Protein AF-A0A7C1ZFM3-F1 (afdb_monomer)

pLDDT: mean 88.71, std 11.63, range [32.06, 98.88]

InterPro domains:
  IPR011989 Armadillo-like helical [G3DSA:1.25.10.10] (14-167)
  IPR016024 Armadillo-type fold [SSF48371] (21-142)
  IPR061028 SidJ-related pseudokinase [NF033874] (136-569)

Mean predicted aligned error: 7.72 Å

Structure (mmCIF, N/CA/C/O backbone):
data_AF-A0A7C1ZFM3-F1
#
_entry.id   AF-A0A7C1ZFM3-F1
#
loop_
_atom_site.group_PDB
_atom_site.id
_atom_site.type_symbol
_atom_site.label_atom_id
_atom_site.label_alt_id
_atom_site.label_comp_id
_atom_site.label_asym_id
_atom_site.label_entity_id
_atom_site.label_seq_id
_atom_site.pdbx_PDB_ins_code
_atom_site.Cartn_x
_atom_site.Cartn_y
_atom_site.Cartn_z
_atom_site.occupancy
_atom_site.B_iso_or_equiv
_atom_site.auth_seq_id
_atom_site.auth_comp_id
_atom_site.auth_asym_id
_atom_site.auth_atom_id
_atom_site.pdbx_PDB_model_num
ATOM 1 N N . MET A 1 1 ? 16.899 -34.614 -40.892 1.00 32.06 1 MET A N 1
ATOM 2 C CA . MET A 1 1 ? 18.233 -34.833 -40.284 1.00 32.06 1 MET A CA 1
ATOM 3 C C . MET A 1 1 ? 18.438 -33.846 -39.141 1.00 32.06 1 MET A C 1
ATOM 5 O O . MET A 1 1 ? 18.074 -32.685 -39.271 1.00 32.06 1 MET A O 1
ATOM 9 N N . ASN A 1 2 ? 18.903 -34.344 -37.995 1.00 32.09 2 ASN A N 1
ATOM 10 C CA . ASN A 1 2 ? 18.778 -33.720 -36.674 1.00 32.09 2 ASN A CA 1
ATOM 11 C C . ASN A 1 2 ? 19.646 -32.462 -36.478 1.00 32.09 2 ASN A C 1
ATOM 13 O O . ASN A 1 2 ? 20.872 -32.538 -36.443 1.00 32.09 2 ASN A O 1
ATOM 17 N N . ASN A 1 3 ? 18.988 -31.327 -36.209 1.00 39.81 3 ASN A N 1
ATOM 18 C CA . ASN A 1 3 ? 19.587 -30.033 -35.840 1.00 39.81 3 ASN A CA 1
ATOM 19 C C . ASN A 1 3 ? 20.482 -30.071 -34.578 1.00 39.81 3 ASN A C 1
ATOM 21 O O . ASN A 1 3 ? 21.174 -29.095 -34.297 1.00 39.81 3 ASN A O 1
ATOM 25 N N . SER A 1 4 ? 20.477 -31.165 -33.807 1.00 38.44 4 SER A N 1
ATOM 26 C CA . SER A 1 4 ? 21.293 -31.328 -32.595 1.00 38.44 4 SER A CA 1
ATOM 27 C C . SER A 1 4 ? 22.697 -31.889 -32.858 1.00 38.44 4 SER A C 1
ATOM 29 O O . SER A 1 4 ? 23.581 -31.699 -32.024 1.00 38.44 4 SER A O 1
ATOM 31 N N . TYR A 1 5 ? 22.937 -32.525 -34.015 1.00 35.41 5 TYR A N 1
ATOM 32 C CA . TYR A 1 5 ? 24.231 -33.152 -34.323 1.00 35.41 5 TYR A CA 1
ATOM 33 C C . TYR A 1 5 ? 25.280 -32.147 -34.834 1.00 35.41 5 TYR A C 1
ATOM 35 O O . TYR A 1 5 ? 26.462 -32.307 -34.550 1.00 35.41 5 TYR A O 1
ATOM 43 N N . GLN A 1 6 ? 24.869 -31.052 -35.488 1.00 44.16 6 GLN A N 1
ATOM 44 C CA . GLN A 1 6 ? 25.799 -29.983 -35.898 1.00 44.16 6 GLN A CA 1
ATOM 45 C C . GLN A 1 6 ? 26.213 -29.043 -34.751 1.00 44.16 6 GLN A C 1
ATOM 47 O O . GLN A 1 6 ? 27.265 -28.422 -34.820 1.00 44.16 6 GLN A O 1
ATOM 52 N N . LEU A 1 7 ? 25.447 -28.974 -33.657 1.00 45.06 7 LEU A N 1
ATOM 53 C CA . LEU A 1 7 ? 25.759 -28.099 -32.515 1.00 45.06 7 LEU A CA 1
ATOM 54 C C . LEU A 1 7 ? 26.841 -28.666 -31.579 1.00 45.06 7 LEU A C 1
ATOM 56 O O . LEU A 1 7 ? 27.400 -27.918 -30.784 1.00 45.06 7 LEU A O 1
ATOM 60 N N . LYS A 1 8 ? 27.158 -29.967 -31.671 1.00 42.09 8 LYS A N 1
ATOM 61 C CA . LYS A 1 8 ? 28.234 -30.604 -30.888 1.00 42.09 8 LYS A CA 1
ATOM 62 C C . LYS A 1 8 ? 29.644 -30.353 -31.445 1.00 42.09 8 LYS A C 1
ATOM 64 O O . LYS A 1 8 ? 30.600 -30.705 -30.768 1.00 42.09 8 LYS A O 1
ATOM 69 N N . LYS A 1 9 ? 29.781 -29.748 -32.634 1.00 43.97 9 LYS A N 1
ATOM 70 C CA . LYS A 1 9 ? 31.078 -29.484 -33.290 1.00 43.97 9 LYS A CA 1
ATOM 71 C C . LYS A 1 9 ? 31.631 -28.066 -33.081 1.00 43.97 9 LYS A C 1
ATOM 73 O O . LYS A 1 9 ? 32.725 -27.778 -33.545 1.00 43.97 9 LYS A O 1
ATOM 78 N N . LEU A 1 10 ? 30.902 -27.202 -32.371 1.00 49.59 10 LEU A N 1
ATOM 79 C CA . LEU A 1 10 ? 31.322 -25.832 -32.060 1.00 49.59 10 LEU A CA 1
ATOM 80 C C . LEU A 1 10 ? 32.239 -25.828 -30.827 1.00 49.59 10 LEU A C 1
ATOM 82 O O . LEU A 1 10 ? 31.839 -25.416 -29.737 1.00 49.59 10 LEU A O 1
ATOM 86 N N . GLU A 1 11 ? 33.477 -26.292 -30.993 1.00 52.38 11 GLU A N 1
ATOM 87 C CA . GLU A 1 11 ? 34.566 -25.815 -30.137 1.00 52.38 11 GLU A CA 1
ATOM 88 C C . GLU A 1 11 ? 34.712 -24.295 -30.343 1.00 52.38 11 GLU A C 1
ATOM 90 O O . GLU A 1 11 ? 34.429 -23.773 -31.422 1.00 52.38 11 GLU A O 1
ATOM 95 N N . GLY A 1 12 ? 35.088 -23.555 -29.296 1.00 52.78 12 GLY A N 1
ATOM 96 C CA . GLY A 1 12 ? 34.887 -22.100 -29.175 1.00 52.78 12 GLY A CA 1
ATOM 97 C C . GLY A 1 12 ? 35.431 -21.178 -30.285 1.00 52.78 12 GLY A C 1
ATOM 98 O O . GLY A 1 12 ? 35.143 -19.985 -30.237 1.00 52.78 12 GLY A O 1
ATOM 99 N N . PHE A 1 13 ? 36.179 -21.684 -31.270 1.00 53.31 13 PHE A N 1
ATOM 100 C CA . PHE A 1 13 ? 36.669 -20.926 -32.429 1.00 53.31 13 PHE A CA 1
ATOM 101 C C . PHE A 1 13 ? 35.603 -20.694 -33.518 1.00 53.31 13 PHE A C 1
ATOM 103 O O . PHE A 1 13 ? 35.521 -19.588 -34.047 1.00 53.31 13 PHE A O 1
ATOM 110 N N . ASP A 1 14 ? 34.724 -21.664 -33.781 1.00 76.44 14 ASP A N 1
ATOM 111 C CA . ASP A 1 14 ? 33.733 -21.589 -34.874 1.00 76.44 14 ASP A CA 1
ATOM 112 C C . ASP A 1 14 ? 32.599 -20.578 -34.553 1.00 76.44 14 ASP A C 1
ATOM 114 O O . ASP A 1 14 ? 32.177 -19.786 -35.394 1.00 76.44 14 ASP A O 1
ATOM 118 N N . LEU A 1 15 ? 32.210 -20.428 -33.277 1.00 83.19 15 LEU A N 1
ATOM 119 C CA . LEU A 1 15 ? 31.240 -19.392 -32.873 1.00 83.19 15 LEU A CA 1
ATOM 120 C C . LEU A 1 15 ? 31.747 -17.958 -33.088 1.00 83.19 15 LEU A C 1
ATOM 122 O O . LEU A 1 15 ? 30.962 -17.090 -33.479 1.00 83.19 15 LEU A O 1
ATOM 126 N N . VAL A 1 16 ? 33.029 -17.692 -32.811 1.00 84.75 16 VAL A N 1
ATOM 127 C CA . VAL A 1 16 ? 33.600 -16.346 -32.979 1.00 84.75 16 VAL A CA 1
ATOM 128 C C . VAL A 1 16 ? 33.604 -15.968 -34.455 1.00 84.75 16 VAL A C 1
ATOM 130 O O . VAL A 1 16 ? 33.190 -14.860 -34.803 1.00 84.75 16 VAL A O 1
ATOM 133 N N . GLU A 1 17 ? 34.005 -16.904 -35.314 1.00 87.00 17 GLU A N 1
ATOM 134 C CA . GLU A 1 17 ? 34.059 -16.716 -36.760 1.00 87.00 17 GLU A CA 1
ATOM 135 C C . GLU A 1 17 ? 32.659 -16.504 -37.349 1.00 87.00 17 GLU A C 1
ATOM 137 O O . GLU A 1 17 ? 32.419 -15.506 -38.032 1.00 87.00 17 GLU A O 1
ATOM 142 N N . VAL A 1 18 ? 31.699 -17.368 -37.002 1.00 89.25 18 VAL A N 1
ATOM 143 C CA . VAL A 1 18 ? 30.309 -17.275 -37.475 1.00 89.25 18 VAL A CA 1
ATOM 144 C C . VAL A 1 18 ? 29.674 -15.933 -37.104 1.00 89.25 18 VAL A C 1
ATOM 146 O O . VAL A 1 18 ? 29.022 -15.303 -37.943 1.00 89.25 18 VAL A O 1
ATOM 149 N N . ILE A 1 19 ? 29.856 -15.477 -35.860 1.00 89.69 19 ILE A N 1
ATOM 150 C CA . ILE A 1 19 ? 29.267 -14.223 -35.369 1.00 89.69 19 ILE A CA 1
ATOM 151 C C . ILE A 1 19 ? 29.958 -13.006 -36.005 1.00 89.69 19 ILE A C 1
ATOM 153 O O . ILE A 1 19 ? 29.272 -12.079 -36.452 1.00 89.69 19 ILE A O 1
ATOM 157 N N . SER A 1 20 ? 31.290 -13.016 -36.094 1.00 89.88 20 SER A N 1
ATOM 158 C CA . SER A 1 20 ? 32.080 -11.880 -36.596 1.00 89.88 20 SER A CA 1
ATOM 159 C C . SER A 1 20 ? 32.025 -11.726 -38.115 1.00 89.88 20 SER A C 1
ATOM 161 O O . SER A 1 20 ? 32.127 -10.608 -38.615 1.00 89.88 20 SER A O 1
ATOM 163 N N . ASN A 1 21 ? 31.803 -12.808 -38.867 1.00 89.50 21 ASN A N 1
ATOM 164 C CA . ASN A 1 21 ? 31.821 -12.762 -40.325 1.00 89.50 21 ASN A CA 1
ATOM 165 C C . ASN A 1 21 ? 30.682 -11.870 -40.875 1.00 89.50 21 ASN A C 1
ATOM 167 O O . ASN A 1 21 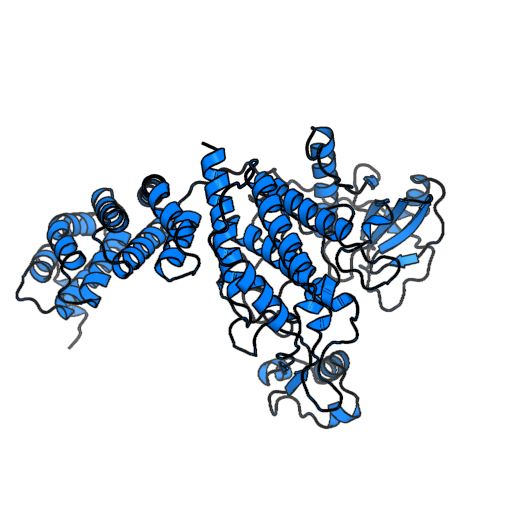? 29.499 -12.141 -40.631 1.00 89.50 21 ASN A O 1
ATOM 171 N N . PRO A 1 22 ? 30.985 -10.796 -41.632 1.00 86.06 22 PRO A N 1
ATOM 172 C CA . PRO A 1 22 ? 29.974 -9.873 -42.148 1.00 86.06 22 PRO A CA 1
ATOM 173 C C . PRO A 1 22 ? 29.032 -10.509 -43.180 1.00 86.06 22 PRO A C 1
ATOM 175 O O . PRO A 1 22 ? 27.930 -9.995 -43.361 1.00 86.06 22 PRO A O 1
ATOM 178 N N . LYS A 1 23 ? 29.434 -11.618 -43.820 1.00 89.00 23 LYS A N 1
ATOM 179 C CA . LYS A 1 23 ? 28.629 -12.360 -44.805 1.00 89.00 23 LYS A CA 1
ATOM 180 C C . LYS A 1 23 ? 27.632 -13.329 -44.161 1.00 89.00 23 LYS A C 1
ATOM 182 O O . LYS A 1 23 ? 26.697 -13.760 -44.830 1.00 89.00 23 LYS A O 1
ATOM 187 N N . THR A 1 24 ? 27.802 -13.675 -42.883 1.00 88.81 24 THR A N 1
ATOM 188 C CA . THR A 1 24 ? 26.879 -14.585 -42.193 1.00 88.81 24 THR A CA 1
ATOM 189 C C . THR A 1 24 ? 25.497 -13.932 -42.034 1.00 88.81 24 THR A C 1
ATOM 191 O O . THR A 1 24 ? 25.412 -12.833 -41.474 1.00 88.81 24 THR A O 1
ATOM 194 N N . PRO A 1 25 ? 24.399 -14.600 -42.440 1.00 89.25 25 PRO A N 1
ATOM 195 C CA . PRO A 1 25 ? 23.046 -14.073 -42.266 1.00 89.25 25 PRO A CA 1
ATOM 196 C C . PRO A 1 25 ? 22.684 -13.802 -40.796 1.00 89.25 25 PRO A C 1
ATOM 198 O O . PRO A 1 25 ? 23.035 -14.580 -39.904 1.00 89.25 25 PRO A O 1
ATOM 201 N N . CYS A 1 26 ? 21.906 -12.744 -40.534 1.00 88.25 26 CYS A N 1
ATOM 202 C CA . CYS A 1 26 ? 21.523 -12.334 -39.174 1.00 88.25 26 CYS A CA 1
ATOM 203 C C . CYS A 1 26 ? 20.859 -13.459 -38.362 1.00 88.25 26 CYS A C 1
ATOM 205 O O . CYS A 1 26 ? 21.211 -13.653 -37.201 1.00 88.25 26 CYS A O 1
ATOM 207 N N . HIS A 1 27 ? 19.974 -14.259 -38.965 1.00 86.38 27 HIS A N 1
ATOM 208 C CA . HIS A 1 27 ? 19.304 -15.366 -38.270 1.00 86.38 27 HIS A CA 1
ATOM 209 C C . HIS A 1 27 ? 20.281 -16.470 -37.805 1.00 86.38 27 HIS A C 1
ATOM 211 O O . HIS A 1 27 ? 20.079 -17.075 -36.749 1.00 86.38 27 HIS A O 1
ATOM 217 N N . ILE A 1 28 ? 21.379 -16.699 -38.538 1.00 88.25 28 ILE A N 1
ATOM 218 C CA . ILE A 1 28 ? 22.442 -17.634 -38.137 1.00 88.25 28 ILE A CA 1
ATOM 219 C C . ILE A 1 28 ? 23.252 -17.047 -36.979 1.00 88.25 28 ILE A C 1
ATOM 221 O O . ILE A 1 28 ? 23.472 -17.736 -35.980 1.00 88.25 28 ILE A O 1
ATOM 225 N N . LYS A 1 29 ? 23.605 -15.755 -37.045 1.00 91.25 29 LYS A N 1
ATOM 226 C CA . LYS A 1 29 ? 24.272 -15.049 -35.935 1.00 91.25 29 LYS A CA 1
ATOM 227 C C . LYS A 1 29 ? 23.439 -15.077 -34.653 1.00 91.25 29 LYS A C 1
ATOM 229 O O . LYS A 1 29 ? 23.969 -15.354 -33.580 1.00 91.25 29 LYS A O 1
ATOM 234 N N . GLN A 1 30 ? 22.124 -14.876 -34.756 1.00 89.06 30 GLN A N 1
ATOM 235 C CA . GLN A 1 30 ? 21.204 -14.995 -33.621 1.00 89.06 30 GLN A CA 1
ATOM 236 C C . GLN A 1 30 ? 21.235 -16.407 -33.008 1.00 89.06 30 GLN A C 1
ATOM 238 O O . GLN A 1 30 ? 21.333 -16.550 -31.787 1.00 89.06 30 GLN A O 1
ATOM 243 N N . LYS A 1 31 ? 21.189 -17.467 -33.831 1.00 88.25 31 LYS A N 1
ATOM 244 C CA . LYS A 1 31 ? 21.276 -18.863 -33.357 1.00 88.25 31 LYS A CA 1
ATOM 245 C C . LYS A 1 31 ? 22.621 -19.150 -32.678 1.00 88.25 31 LYS A C 1
ATOM 247 O O . LYS A 1 31 ? 22.645 -19.819 -31.642 1.00 88.25 31 LYS A O 1
ATOM 252 N N . ALA A 1 32 ? 23.718 -18.606 -33.206 1.00 89.31 32 ALA A N 1
ATOM 253 C CA . ALA A 1 32 ? 25.046 -18.711 -32.606 1.00 89.31 32 ALA A CA 1
ATOM 254 C C . ALA A 1 32 ? 25.112 -18.012 -31.232 1.00 89.31 32 ALA A C 1
ATOM 256 O O . ALA A 1 32 ? 25.533 -18.628 -30.253 1.00 89.31 32 ALA A O 1
ATOM 257 N N . ILE A 1 33 ? 24.585 -16.787 -31.106 1.00 89.69 33 ILE A N 1
ATOM 258 C CA . ILE A 1 33 ? 24.499 -16.068 -29.819 1.00 89.69 33 ILE A CA 1
ATOM 259 C C . ILE A 1 33 ? 23.641 -16.836 -28.798 1.00 89.69 33 ILE A C 1
ATOM 261 O O . ILE A 1 33 ? 24.023 -16.971 -27.634 1.00 89.69 33 ILE A O 1
ATOM 265 N N . ARG A 1 34 ? 22.500 -17.402 -29.213 1.00 87.50 34 ARG A N 1
ATOM 266 C CA . ARG A 1 34 ? 21.666 -18.251 -28.337 1.00 87.50 34 ARG A CA 1
ATOM 267 C C . ARG A 1 34 ? 22.398 -19.516 -27.890 1.00 87.50 34 ARG A C 1
ATOM 269 O O . ARG A 1 34 ? 22.259 -19.930 -26.742 1.00 87.50 34 ARG A O 1
ATOM 276 N N . THR A 1 35 ? 23.204 -20.106 -28.770 1.00 86.38 35 THR A N 1
ATOM 277 C CA . THR A 1 35 ? 24.052 -21.257 -28.430 1.00 86.38 35 THR A CA 1
ATOM 278 C C . THR A 1 35 ? 25.088 -20.866 -27.381 1.00 86.38 35 THR A C 1
ATOM 280 O O . THR A 1 35 ? 25.215 -21.551 -26.369 1.00 86.38 35 THR A O 1
ATOM 283 N N . LEU A 1 36 ? 25.738 -19.712 -27.544 1.00 86.12 36 LEU A N 1
ATOM 284 C CA . LEU A 1 36 ? 26.681 -19.172 -26.566 1.00 86.12 36 LEU A CA 1
ATOM 285 C C . LEU A 1 36 ? 26.027 -18.916 -25.200 1.00 86.12 36 LEU A C 1
ATOM 287 O O . LEU A 1 36 ? 26.611 -19.244 -24.169 1.00 86.12 36 LEU A O 1
ATOM 291 N N . ARG A 1 37 ? 24.774 -18.438 -25.165 1.00 83.12 37 ARG A N 1
ATOM 292 C CA . ARG A 1 37 ? 24.003 -18.324 -23.911 1.00 83.12 37 ARG A CA 1
ATOM 293 C C . ARG A 1 37 ? 23.832 -19.668 -23.200 1.00 83.12 37 ARG A C 1
ATOM 295 O O . ARG A 1 37 ? 23.923 -19.709 -21.979 1.00 83.12 37 ARG A O 1
ATOM 302 N N . ASN A 1 38 ? 23.623 -20.761 -23.933 1.00 81.94 38 ASN A N 1
ATOM 303 C CA . ASN A 1 38 ? 23.547 -22.099 -23.338 1.00 81.94 38 ASN A CA 1
ATOM 304 C C . ASN A 1 38 ? 24.902 -22.563 -22.786 1.00 81.94 38 ASN A C 1
ATOM 306 O O . ASN A 1 38 ? 24.933 -23.251 -21.767 1.00 81.94 38 ASN A O 1
ATOM 310 N N . ILE A 1 39 ? 26.012 -22.167 -23.420 1.00 82.94 39 ILE A N 1
ATOM 311 C CA . ILE A 1 39 ? 27.364 -22.459 -22.922 1.00 82.94 39 ILE A CA 1
ATOM 312 C C . ILE A 1 39 ? 27.605 -21.748 -21.586 1.00 82.94 39 ILE A C 1
ATOM 314 O O . ILE A 1 39 ? 28.128 -22.385 -20.684 1.00 82.94 39 ILE A O 1
ATOM 318 N N . ILE A 1 40 ? 27.129 -20.508 -21.387 1.00 81.50 40 ILE A N 1
ATOM 319 C CA . ILE A 1 40 ? 27.264 -19.779 -20.102 1.00 81.50 40 ILE A CA 1
ATOM 320 C C . ILE A 1 40 ? 26.754 -20.600 -18.905 1.00 81.50 40 ILE A C 1
ATOM 322 O O . ILE A 1 40 ? 27.309 -20.503 -17.811 1.00 81.50 40 ILE A O 1
ATOM 326 N N . TYR A 1 41 ? 25.703 -21.399 -19.102 1.00 78.12 41 TYR A N 1
ATOM 327 C CA . TYR A 1 41 ? 25.135 -22.253 -18.057 1.00 78.12 41 TYR A CA 1
ATOM 328 C C . TYR A 1 41 ? 25.923 -23.539 -17.800 1.00 78.12 41 TYR A C 1
ATOM 330 O O . TYR A 1 41 ? 25.782 -24.117 -16.727 1.00 78.12 41 TYR A O 1
ATOM 338 N N . LYS A 1 42 ? 26.713 -23.996 -18.776 1.00 81.75 42 LYS A N 1
ATOM 339 C CA . LYS A 1 42 ? 27.470 -25.253 -18.716 1.00 81.75 42 LYS A CA 1
ATOM 340 C C . LYS A 1 42 ? 28.934 -25.029 -18.342 1.00 81.75 42 LYS A C 1
ATOM 342 O O . LYS A 1 42 ? 29.456 -25.747 -17.503 1.00 81.75 42 LYS A O 1
ATOM 347 N N . ASP A 1 43 ? 29.564 -24.026 -18.946 1.00 80.81 43 ASP A N 1
ATOM 348 C CA . ASP A 1 43 ? 30.954 -23.637 -18.726 1.00 80.81 43 ASP A CA 1
ATOM 349 C C . ASP A 1 43 ? 31.098 -22.112 -18.847 1.00 80.81 43 ASP A C 1
ATOM 351 O O . ASP A 1 43 ? 31.161 -21.520 -19.932 1.00 80.81 43 ASP A O 1
ATOM 355 N N . ARG A 1 44 ? 31.147 -21.458 -17.686 1.00 77.44 44 ARG A N 1
ATOM 356 C CA . ARG A 1 44 ? 31.214 -19.9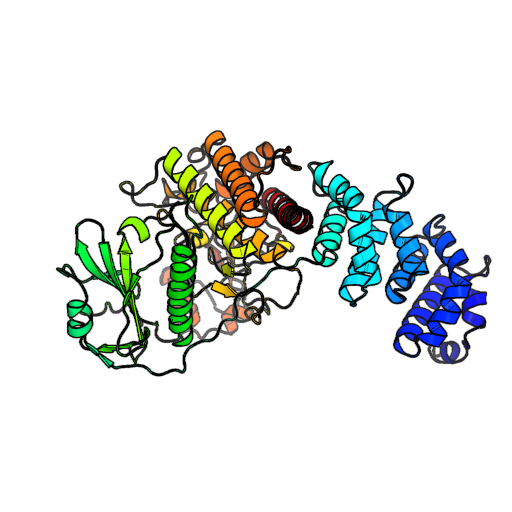99 -17.595 1.00 77.44 44 ARG A CA 1
ATOM 357 C C . ARG A 1 44 ? 32.574 -19.443 -18.027 1.00 77.44 44 ARG A C 1
ATOM 359 O O . ARG A 1 44 ? 32.612 -18.324 -18.537 1.00 77.44 44 ARG A O 1
ATOM 366 N N . GLN A 1 45 ? 33.667 -20.185 -17.830 1.00 79.00 45 GLN A N 1
ATOM 367 C CA . GLN A 1 45 ? 35.010 -19.718 -18.190 1.00 79.00 45 GLN A CA 1
ATOM 368 C C . GLN A 1 45 ? 35.208 -19.747 -19.705 1.00 79.00 45 GLN A C 1
ATOM 370 O O . GLN A 1 45 ? 35.679 -18.765 -20.280 1.00 79.00 45 GLN A O 1
ATOM 375 N N . LEU A 1 46 ? 34.787 -20.831 -20.363 1.00 80.25 46 LEU A N 1
ATOM 376 C CA . LEU A 1 46 ? 34.831 -20.933 -21.819 1.00 80.25 46 LEU A CA 1
ATOM 377 C C . LEU A 1 46 ? 33.948 -19.870 -22.480 1.00 80.25 46 LEU A C 1
ATOM 379 O O . LEU A 1 46 ? 34.403 -19.161 -23.379 1.00 80.25 46 LEU A O 1
ATOM 383 N N . ALA A 1 47 ? 32.707 -19.711 -22.006 1.00 79.12 47 ALA A N 1
ATOM 384 C CA . ALA A 1 47 ? 31.809 -18.690 -22.536 1.00 79.12 47 ALA A CA 1
ATOM 385 C C . ALA A 1 47 ? 32.405 -17.282 -22.403 1.00 79.12 47 ALA A C 1
ATOM 387 O O . ALA A 1 47 ? 32.270 -16.472 -23.316 1.00 79.12 47 ALA A O 1
ATOM 388 N N . TRP A 1 48 ? 33.096 -16.994 -21.298 1.00 78.12 48 TRP A N 1
ATOM 389 C CA . TRP A 1 48 ? 33.736 -15.698 -21.102 1.00 78.12 48 TRP A CA 1
ATOM 390 C C . TRP A 1 48 ? 34.851 -15.433 -22.122 1.00 78.12 48 TRP A C 1
ATOM 392 O O . TRP A 1 48 ? 34.809 -14.389 -22.769 1.00 78.12 48 TRP A O 1
ATOM 402 N N . LYS A 1 49 ? 35.767 -16.388 -22.345 1.00 80.31 49 LYS A N 1
ATOM 403 C CA . LYS A 1 49 ? 36.839 -16.257 -23.355 1.00 80.31 49 LYS A CA 1
ATOM 404 C C . LYS A 1 49 ? 36.291 -15.990 -24.760 1.00 80.31 49 LYS A C 1
ATOM 406 O O . LYS A 1 49 ? 36.875 -15.227 -25.524 1.00 80.31 49 LYS A O 1
ATOM 411 N N . ILE A 1 50 ? 35.169 -16.621 -25.107 1.00 83.50 50 ILE A N 1
ATOM 412 C CA . ILE A 1 50 ? 34.496 -16.413 -26.396 1.00 83.50 50 ILE A CA 1
ATOM 413 C C . ILE A 1 50 ? 33.884 -15.007 -26.461 1.00 83.50 50 ILE A C 1
ATOM 415 O O . ILE A 1 50 ? 34.032 -14.314 -27.464 1.00 83.50 50 ILE A O 1
ATOM 419 N N . ILE A 1 51 ? 33.209 -14.568 -25.396 1.00 83.62 51 ILE A N 1
ATOM 420 C CA . ILE A 1 51 ? 32.519 -13.271 -25.377 1.00 83.62 51 ILE A CA 1
ATOM 421 C C . ILE A 1 51 ? 33.506 -12.111 -25.383 1.00 83.62 51 ILE A C 1
ATOM 423 O O . ILE A 1 51 ? 33.249 -11.123 -26.058 1.00 83.62 51 ILE A O 1
ATOM 427 N N . GLU A 1 52 ? 34.637 -12.234 -24.694 1.00 83.50 52 GLU A N 1
ATOM 428 C CA . GLU A 1 52 ? 35.682 -11.210 -24.695 1.00 83.50 52 GLU A CA 1
ATOM 429 C C . GLU A 1 52 ? 36.167 -10.893 -26.115 1.00 83.50 52 GLU A C 1
ATOM 431 O O . GLU A 1 52 ? 36.223 -9.729 -26.503 1.00 83.50 52 GLU A O 1
ATOM 436 N N . LYS A 1 53 ? 36.380 -11.927 -26.938 1.00 86.38 53 LYS A N 1
ATOM 437 C CA . LYS A 1 53 ? 36.726 -11.773 -28.360 1.00 86.38 53 LYS A CA 1
ATOM 438 C C . LYS A 1 53 ? 35.596 -11.164 -29.196 1.00 86.38 53 LYS A C 1
ATOM 440 O O . LYS A 1 53 ? 35.856 -10.527 -30.210 1.00 86.38 53 LYS A O 1
ATOM 445 N N . LEU A 1 54 ? 34.346 -11.375 -28.790 1.00 89.19 54 LEU A N 1
ATOM 446 C CA . LEU A 1 54 ? 33.161 -10.904 -29.506 1.00 89.19 54 LEU A CA 1
ATOM 447 C C . LEU A 1 54 ? 32.690 -9.511 -29.086 1.00 89.19 54 LEU A C 1
ATOM 449 O O . LEU A 1 54 ? 31.858 -8.944 -29.790 1.00 89.19 54 LEU A O 1
ATOM 453 N N . LEU A 1 55 ? 33.185 -8.945 -27.980 1.00 86.81 55 LEU A N 1
ATOM 454 C CA . LEU A 1 55 ? 32.709 -7.665 -27.440 1.00 86.81 55 LEU A CA 1
ATOM 455 C C . LEU A 1 55 ? 32.646 -6.538 -28.491 1.00 86.81 55 LEU A C 1
ATOM 457 O O . LEU A 1 55 ? 31.565 -5.963 -28.623 1.00 86.81 55 LEU A O 1
ATOM 461 N N . PRO A 1 56 ? 33.693 -6.275 -29.305 1.00 88.88 56 PRO A N 1
ATOM 462 C CA . PRO A 1 56 ? 33.642 -5.210 -30.315 1.00 88.88 56 PRO A CA 1
ATOM 463 C C . PRO A 1 56 ? 32.556 -5.437 -31.380 1.00 88.88 56 PRO A C 1
ATOM 465 O O . PRO A 1 56 ? 31.874 -4.513 -31.833 1.00 88.88 56 PRO A O 1
ATOM 468 N N . VAL A 1 57 ? 32.354 -6.700 -31.766 1.00 90.31 57 VAL A N 1
ATOM 469 C CA . VAL A 1 57 ? 31.337 -7.099 -32.748 1.00 90.31 57 VAL A CA 1
ATOM 470 C C . VAL A 1 57 ? 29.934 -6.951 -32.159 1.00 90.31 57 VAL A C 1
ATOM 472 O O . VAL A 1 57 ? 29.032 -6.433 -32.819 1.00 90.31 57 VAL A O 1
ATOM 475 N N . LEU A 1 58 ? 29.744 -7.371 -30.906 1.00 89.88 58 LEU A N 1
ATOM 476 C CA . LEU A 1 58 ? 28.475 -7.238 -30.190 1.00 89.88 58 LEU A CA 1
ATOM 477 C C . LEU A 1 58 ? 28.106 -5.768 -29.988 1.00 89.88 58 LEU A C 1
ATOM 479 O O . LEU A 1 58 ? 26.956 -5.402 -30.209 1.00 89.88 58 LEU A O 1
ATOM 483 N N . GLU A 1 59 ? 29.068 -4.924 -29.623 1.00 88.31 59 GLU A N 1
ATOM 484 C CA . GLU A 1 59 ? 28.871 -3.480 -29.496 1.00 88.31 59 GLU A CA 1
ATOM 485 C C . GLU A 1 59 ? 28.448 -2.854 -30.831 1.00 88.31 59 GLU A C 1
ATOM 487 O O . GLU A 1 59 ? 27.472 -2.103 -30.882 1.00 88.31 59 GLU A O 1
ATOM 492 N N . THR A 1 60 ? 29.076 -3.267 -31.936 1.00 89.44 60 THR A N 1
ATOM 493 C CA . THR A 1 60 ? 28.670 -2.850 -33.287 1.00 89.44 60 THR A CA 1
ATOM 494 C C . THR A 1 60 ? 27.223 -3.250 -33.590 1.00 89.44 60 THR A C 1
ATOM 496 O O . THR A 1 60 ? 26.449 -2.423 -34.070 1.00 89.44 60 THR A O 1
ATOM 499 N N . PHE A 1 61 ? 26.813 -4.484 -33.266 1.00 91.50 61 PHE A N 1
ATOM 500 C CA . PHE A 1 61 ? 25.422 -4.928 -33.451 1.00 91.50 61 PHE A CA 1
ATOM 501 C C . PHE A 1 61 ? 24.423 -4.148 -32.597 1.00 91.50 61 PHE A C 1
ATOM 503 O O . PHE A 1 61 ? 23.255 -4.041 -32.974 1.00 91.50 61 PHE A O 1
ATOM 510 N N . ILE A 1 62 ? 24.861 -3.632 -31.448 1.00 91.12 62 ILE A N 1
ATOM 511 C CA . ILE A 1 62 ? 24.015 -2.880 -30.526 1.00 91.12 62 ILE A CA 1
ATOM 512 C C . ILE A 1 62 ? 23.847 -1.431 -30.992 1.00 91.12 62 ILE A C 1
ATOM 514 O O . ILE A 1 62 ? 22.710 -0.960 -31.072 1.00 91.12 62 ILE A O 1
ATOM 518 N N . ILE A 1 63 ? 24.947 -0.743 -31.312 1.00 86.38 63 ILE A N 1
ATOM 519 C CA . ILE A 1 63 ? 24.943 0.685 -31.667 1.00 86.38 63 ILE A CA 1
ATOM 520 C C . ILE A 1 63 ? 24.475 0.897 -33.116 1.00 86.38 63 ILE A C 1
ATOM 522 O O . ILE A 1 63 ? 23.725 1.831 -33.383 1.00 86.38 63 ILE A O 1
ATOM 526 N N . HIS A 1 64 ? 24.854 0.004 -34.038 1.00 85.50 64 HIS A N 1
ATOM 527 C CA . HIS A 1 64 ? 24.559 0.105 -35.473 1.00 85.50 64 HIS A CA 1
ATOM 528 C C . HIS A 1 64 ? 23.753 -1.120 -35.945 1.00 85.50 64 HIS A C 1
ATOM 530 O O . HIS A 1 64 ? 24.257 -1.959 -36.705 1.00 85.50 64 HIS A O 1
ATOM 536 N N . PRO A 1 65 ? 22.505 -1.289 -35.468 1.00 82.88 65 PRO A N 1
ATOM 537 C CA . PRO A 1 65 ? 21.736 -2.496 -35.726 1.00 82.88 65 PRO A CA 1
ATOM 538 C C . PRO A 1 65 ? 21.348 -2.597 -37.205 1.00 82.88 65 PRO A C 1
ATOM 540 O O . PRO A 1 65 ? 20.603 -1.775 -37.727 1.00 82.88 65 PRO A O 1
ATOM 543 N N . ARG A 1 66 ? 21.795 -3.665 -37.872 1.00 82.62 66 ARG A N 1
ATOM 544 C CA . ARG A 1 66 ? 21.241 -4.081 -39.176 1.00 82.62 66 ARG A CA 1
ATOM 545 C C . ARG A 1 66 ? 19.941 -4.878 -39.030 1.00 82.62 66 ARG A C 1
ATOM 547 O O . ARG A 1 66 ? 19.207 -5.036 -39.995 1.00 82.62 66 ARG A O 1
ATOM 554 N N . ASP A 1 67 ? 19.696 -5.412 -37.833 1.00 88.75 67 ASP A N 1
ATOM 555 C CA . ASP A 1 67 ? 18.571 -6.283 -37.506 1.00 88.75 67 ASP A CA 1
ATOM 556 C C . ASP A 1 67 ? 18.199 -6.132 -36.019 1.00 88.75 67 ASP A C 1
ATOM 558 O O . ASP A 1 67 ? 19.057 -6.213 -35.133 1.00 88.75 67 ASP A O 1
ATOM 562 N N . ASN A 1 68 ? 16.912 -5.911 -35.740 1.00 87.06 68 ASN A N 1
ATOM 563 C CA . ASN A 1 68 ? 16.412 -5.632 -34.390 1.00 87.06 68 ASN A CA 1
ATOM 564 C C . ASN A 1 68 ? 16.506 -6.844 -33.452 1.00 87.06 68 ASN A C 1
ATOM 566 O O . ASN A 1 68 ? 16.726 -6.683 -32.246 1.00 87.06 68 ASN A O 1
ATOM 570 N N . ASP A 1 69 ? 16.338 -8.053 -33.987 1.00 87.44 69 ASP A N 1
ATOM 571 C CA . ASP A 1 69 ? 16.426 -9.284 -33.207 1.00 87.44 69 ASP A CA 1
ATOM 572 C C . ASP A 1 69 ? 17.877 -9.608 -32.843 1.00 87.44 69 ASP A C 1
ATOM 574 O O . ASP A 1 69 ? 18.154 -9.996 -31.706 1.00 87.44 69 ASP A O 1
ATOM 578 N N . LEU A 1 70 ? 18.821 -9.376 -33.756 1.00 89.38 70 LEU A N 1
ATOM 579 C CA . LEU A 1 70 ? 20.252 -9.495 -33.498 1.00 89.38 70 LEU A CA 1
ATOM 580 C C . LEU A 1 70 ? 20.718 -8.478 -32.449 1.00 89.38 70 LEU A C 1
ATOM 582 O O . LEU A 1 70 ? 21.420 -8.867 -31.515 1.00 89.38 70 LEU A O 1
ATOM 586 N N . GLN A 1 71 ? 20.263 -7.220 -32.540 1.00 92.06 71 GLN A N 1
ATOM 587 C CA . GLN A 1 71 ? 20.506 -6.196 -31.513 1.00 92.06 71 GLN A CA 1
ATOM 588 C C . GLN A 1 71 ? 20.031 -6.678 -30.135 1.00 92.06 71 GLN A C 1
ATOM 590 O O . GLN A 1 71 ? 20.739 -6.559 -29.133 1.00 92.06 71 GLN A O 1
ATOM 595 N N . ARG A 1 72 ? 18.825 -7.261 -30.085 1.00 90.31 72 ARG A N 1
ATOM 596 C CA . ARG A 1 72 ? 18.241 -7.802 -28.855 1.00 90.31 72 ARG A CA 1
ATOM 597 C C . ARG A 1 72 ? 19.085 -8.944 -28.291 1.00 90.31 72 ARG A C 1
ATOM 599 O O . ARG A 1 72 ? 19.390 -8.918 -27.102 1.00 90.31 72 ARG A O 1
ATOM 606 N N . GLU A 1 73 ? 19.445 -9.943 -29.094 1.00 90.88 73 GLU A N 1
ATOM 607 C CA . GLU A 1 73 ? 20.233 -11.091 -28.616 1.00 90.88 73 GLU A CA 1
ATOM 608 C C . GLU A 1 73 ? 21.631 -10.672 -28.137 1.00 90.88 73 GLU A C 1
ATOM 610 O O . GLU A 1 73 ? 22.073 -11.145 -27.088 1.00 90.88 73 GLU A O 1
ATOM 615 N N . ALA A 1 74 ? 22.293 -9.749 -28.847 1.00 91.81 74 ALA A N 1
ATOM 616 C CA . ALA A 1 74 ? 23.589 -9.203 -28.448 1.00 91.81 74 ALA A CA 1
ATOM 617 C C . ALA A 1 74 ? 23.509 -8.499 -27.085 1.00 91.81 74 ALA A C 1
ATOM 619 O O . ALA A 1 74 ? 24.301 -8.788 -26.187 1.00 91.81 74 ALA A O 1
ATOM 620 N N . LEU A 1 75 ? 22.500 -7.647 -26.885 1.00 92.06 75 LEU A N 1
ATOM 621 C CA . LEU A 1 75 ? 22.302 -6.947 -25.618 1.00 92.06 75 LEU A CA 1
ATOM 622 C C . LEU A 1 75 ? 21.984 -7.915 -24.468 1.00 92.06 75 LEU A C 1
ATOM 624 O O . LEU A 1 75 ? 22.553 -7.800 -23.385 1.00 92.06 75 LEU A O 1
ATOM 628 N N . TRP A 1 76 ? 21.115 -8.907 -24.692 1.00 91.19 76 TRP A N 1
ATOM 629 C CA . TRP A 1 76 ? 20.810 -9.914 -23.672 1.00 91.19 76 TRP A CA 1
ATOM 630 C C . TRP A 1 76 ? 22.040 -10.723 -23.274 1.00 91.19 76 TRP A C 1
ATOM 632 O O . TRP A 1 76 ? 22.207 -10.992 -22.085 1.00 91.19 76 TRP A O 1
ATOM 642 N N . LEU A 1 77 ? 22.903 -11.084 -24.231 1.00 90.19 77 LEU A N 1
ATOM 643 C CA . LEU A 1 77 ? 24.151 -11.796 -23.959 1.00 90.19 77 LEU A CA 1
ATOM 644 C C . LEU A 1 77 ? 25.022 -11.035 -22.947 1.00 90.19 77 LEU A C 1
ATOM 646 O O . LEU A 1 77 ? 25.485 -11.656 -21.989 1.00 90.19 77 LEU A O 1
ATOM 650 N N . LEU A 1 78 ? 25.155 -9.708 -23.080 1.00 88.31 78 LEU A N 1
ATOM 651 C CA . LEU A 1 78 ? 25.889 -8.874 -22.114 1.00 88.31 78 LEU A CA 1
ATOM 652 C C . LEU A 1 78 ? 25.348 -9.040 -20.682 1.00 88.31 78 LEU A C 1
ATOM 654 O O . LEU A 1 78 ? 26.119 -9.249 -19.742 1.00 88.31 78 LEU A O 1
ATOM 658 N N . GLY A 1 79 ? 24.022 -9.057 -20.512 1.00 85.44 79 GLY A N 1
ATOM 659 C CA . GLY A 1 79 ? 23.387 -9.251 -19.204 1.00 85.44 79 GLY A CA 1
ATOM 660 C C . GLY A 1 79 ? 23.534 -10.652 -18.597 1.00 85.44 79 GLY A C 1
ATOM 661 O O . GLY A 1 79 ? 23.317 -10.825 -17.398 1.00 85.44 79 GLY A O 1
ATOM 662 N N . TYR A 1 80 ? 23.912 -11.670 -19.377 1.00 84.31 80 TYR A N 1
ATOM 663 C CA . TYR A 1 80 ? 24.231 -13.000 -18.837 1.00 84.31 80 TYR A CA 1
ATOM 664 C C . TYR A 1 80 ? 25.655 -13.072 -18.267 1.00 84.31 80 TYR A C 1
ATOM 666 O O . TYR A 1 80 ? 25.865 -13.723 -17.234 1.00 84.31 80 TYR A O 1
ATOM 674 N N . VAL A 1 81 ? 26.613 -12.379 -18.895 1.00 81.00 81 VAL A N 1
ATOM 675 C CA . VAL A 1 81 ? 28.038 -12.405 -18.514 1.00 81.00 81 VAL A CA 1
ATOM 676 C C . VAL A 1 81 ? 28.283 -11.712 -17.181 1.00 81.00 81 VAL A C 1
ATOM 678 O O . VAL A 1 81 ? 28.891 -12.312 -16.287 1.00 81.00 81 VAL A O 1
ATOM 681 N N . ARG A 1 82 ? 27.727 -10.501 -17.020 1.00 79.88 82 ARG A N 1
ATOM 682 C CA . ARG A 1 82 ? 27.727 -9.736 -15.759 1.00 79.88 82 ARG A CA 1
ATOM 683 C C . ARG A 1 82 ? 29.140 -9.422 -15.239 1.00 79.88 82 ARG A C 1
ATOM 685 O O . ARG A 1 82 ? 29.383 -9.528 -14.040 1.00 79.88 82 ARG A O 1
ATOM 692 N N . ASN A 1 83 ? 30.066 -9.072 -16.132 1.00 84.31 83 ASN A N 1
ATOM 693 C CA . ASN A 1 83 ? 31.425 -8.615 -15.798 1.00 84.31 83 ASN A CA 1
ATOM 694 C C . ASN A 1 83 ? 31.570 -7.094 -16.014 1.00 84.31 83 ASN A C 1
ATOM 696 O O . ASN A 1 83 ? 30.650 -6.456 -16.518 1.00 84.31 83 ASN A O 1
ATOM 700 N N . HIS A 1 84 ? 32.722 -6.517 -15.663 1.00 86.69 84 HIS A N 1
ATOM 701 C CA . HIS A 1 84 ? 32.951 -5.070 -15.774 1.00 86.69 84 HIS A CA 1
ATOM 702 C C . HIS A 1 84 ? 32.744 -4.525 -17.195 1.00 86.69 84 HIS A C 1
ATOM 704 O O . HIS A 1 84 ? 32.018 -3.552 -17.358 1.00 86.69 84 HIS A O 1
ATOM 710 N N . LEU A 1 85 ? 33.306 -5.180 -18.216 1.00 86.06 85 LEU A N 1
ATOM 711 C CA . LEU A 1 85 ? 33.201 -4.749 -19.617 1.00 86.06 85 LEU A CA 1
ATOM 712 C C . LEU A 1 85 ? 31.745 -4.748 -20.114 1.00 86.06 85 LEU A C 1
ATOM 714 O O . LEU A 1 85 ? 31.256 -3.748 -20.629 1.00 86.06 85 LEU A O 1
ATOM 718 N N . SER A 1 86 ? 31.023 -5.854 -19.908 1.00 87.69 86 SER A N 1
ATOM 719 C CA . SER A 1 86 ? 29.622 -5.986 -20.340 1.00 87.69 86 SER A CA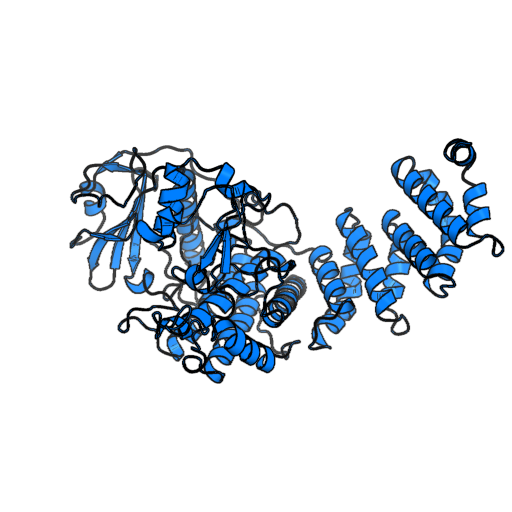 1
ATOM 720 C C . SER A 1 86 ? 28.684 -5.012 -19.626 1.00 87.69 86 SER A C 1
ATOM 722 O O . SER A 1 86 ? 27.811 -4.430 -20.267 1.00 87.69 86 SER A O 1
ATOM 724 N N . ILE A 1 87 ? 28.866 -4.811 -18.317 1.00 92.56 87 ILE A N 1
ATOM 725 C CA . ILE A 1 87 ? 28.082 -3.835 -17.553 1.00 92.56 87 ILE A CA 1
ATOM 726 C C . ILE A 1 87 ? 28.440 -2.404 -17.967 1.00 92.56 87 ILE A C 1
ATOM 728 O O . ILE A 1 87 ? 27.526 -1.601 -18.122 1.00 92.56 87 ILE A O 1
ATOM 732 N N . GLY A 1 88 ? 29.716 -2.105 -18.230 1.00 92.75 88 GLY A N 1
ATOM 733 C CA . GLY A 1 88 ? 30.163 -0.793 -18.705 1.00 92.75 88 GLY A CA 1
ATOM 734 C C . GLY A 1 88 ? 29.546 -0.395 -20.048 1.00 92.75 88 GLY A C 1
ATOM 735 O O . GLY A 1 88 ? 29.081 0.730 -20.195 1.00 92.75 88 GLY A O 1
ATOM 736 N N . ILE A 1 89 ? 29.432 -1.328 -21.003 1.00 92.44 89 ILE A N 1
ATOM 737 C CA . ILE A 1 89 ? 28.726 -1.073 -22.275 1.00 92.44 89 ILE A CA 1
ATOM 738 C C . ILE A 1 89 ? 27.251 -0.733 -22.019 1.00 92.44 89 ILE A C 1
ATOM 740 O O . ILE A 1 89 ? 26.732 0.240 -22.565 1.00 92.44 89 ILE A O 1
ATOM 744 N N . ILE A 1 90 ? 26.565 -1.512 -21.174 1.00 94.88 90 ILE A N 1
ATOM 745 C CA . ILE A 1 90 ? 25.156 -1.261 -20.828 1.00 94.88 90 ILE A CA 1
ATOM 746 C C . ILE A 1 90 ? 25.000 0.114 -20.161 1.00 94.88 90 ILE A C 1
ATOM 748 O O . ILE A 1 90 ? 24.076 0.854 -20.489 1.00 94.88 90 ILE A O 1
ATOM 752 N N . GLU A 1 91 ? 25.906 0.458 -19.249 1.00 95.31 91 GLU A N 1
ATOM 753 C CA . GLU A 1 91 ? 25.934 1.736 -18.540 1.00 95.31 91 GLU A CA 1
ATOM 754 C C . GLU A 1 91 ? 26.124 2.917 -19.501 1.00 95.31 91 GLU A C 1
ATOM 756 O O . GLU A 1 91 ? 25.318 3.847 -19.483 1.00 95.31 91 GLU A O 1
ATOM 761 N N . ASN A 1 92 ? 27.095 2.834 -20.415 1.00 95.00 92 ASN A N 1
ATOM 762 C CA . ASN A 1 92 ? 27.354 3.863 -21.424 1.00 95.00 92 ASN A CA 1
ATOM 763 C C . ASN A 1 92 ? 26.152 4.087 -22.351 1.00 95.00 92 ASN A C 1
ATOM 765 O O . ASN A 1 92 ? 25.810 5.229 -22.663 1.00 95.00 92 ASN A O 1
ATOM 769 N N . LEU A 1 93 ? 25.466 3.012 -22.758 1.00 95.44 93 LEU A N 1
ATOM 770 C CA . LEU A 1 93 ? 24.246 3.116 -23.564 1.00 95.44 93 LEU A CA 1
ATOM 771 C C . LEU A 1 93 ? 23.147 3.884 -22.823 1.00 95.44 93 LEU A C 1
ATOM 773 O O . LEU A 1 93 ? 22.461 4.705 -23.430 1.00 95.44 93 LEU A O 1
ATOM 777 N N . ILE A 1 94 ? 22.975 3.638 -21.523 1.00 96.19 94 ILE A N 1
ATOM 778 C CA . ILE A 1 94 ? 21.962 4.320 -20.708 1.00 96.19 94 ILE A CA 1
ATOM 779 C C . ILE A 1 94 ? 22.339 5.791 -20.499 1.00 96.19 94 ILE A C 1
ATOM 781 O O . ILE A 1 94 ? 21.483 6.667 -20.655 1.00 96.19 94 ILE A O 1
ATOM 785 N N . ALA A 1 95 ? 23.606 6.055 -20.176 1.00 95.62 95 ALA A N 1
ATOM 786 C CA . ALA A 1 95 ? 24.102 7.385 -19.851 1.00 95.62 95 ALA A CA 1
ATOM 787 C C . ALA A 1 95 ? 24.176 8.321 -21.065 1.00 95.62 95 ALA A C 1
ATOM 789 O O . ALA A 1 95 ? 23.948 9.522 -20.932 1.00 95.62 95 ALA A O 1
ATOM 790 N N . SER A 1 96 ? 24.463 7.786 -22.254 1.00 94.25 96 SER A N 1
ATOM 791 C CA . SER A 1 96 ? 24.666 8.603 -23.449 1.00 94.25 96 SER A CA 1
ATOM 792 C C . SER A 1 96 ? 23.388 9.349 -23.865 1.00 94.25 96 SER A C 1
ATOM 794 O O . SER A 1 96 ? 22.330 8.728 -24.032 1.00 94.25 96 SER A O 1
ATOM 796 N N . PRO A 1 97 ? 23.444 10.675 -24.095 1.00 90.00 97 PRO A N 1
ATOM 797 C CA . PRO A 1 97 ? 22.307 11.435 -24.611 1.00 90.00 97 PRO A CA 1
ATOM 798 C C . PRO A 1 97 ? 21.958 11.052 -26.057 1.00 90.00 97 PRO A C 1
ATOM 800 O O . PRO A 1 97 ? 20.809 11.203 -26.454 1.00 90.00 97 PRO A O 1
ATOM 803 N N . GLN A 1 98 ? 22.915 10.497 -26.811 1.00 91.69 98 GLN A N 1
ATOM 804 C CA . GLN A 1 98 ? 22.735 10.100 -28.212 1.00 91.69 98 GLN A CA 1
ATOM 805 C C . GLN A 1 98 ? 21.997 8.763 -28.372 1.00 91.69 98 GLN A C 1
ATOM 807 O O . GLN A 1 98 ? 21.525 8.438 -29.460 1.00 91.69 98 GLN A O 1
ATOM 812 N N . THR A 1 99 ? 21.883 7.963 -27.306 1.00 92.56 99 THR A N 1
ATOM 813 C CA . THR A 1 99 ? 21.189 6.671 -27.375 1.00 92.56 99 THR A CA 1
ATOM 814 C C . THR A 1 99 ? 19.673 6.874 -27.498 1.00 92.56 99 THR A C 1
ATOM 816 O O . THR A 1 99 ? 19.074 7.500 -26.616 1.00 92.56 99 THR A O 1
ATOM 819 N N . PRO A 1 100 ? 19.005 6.277 -28.505 1.00 91.75 100 PRO A N 1
ATOM 820 C CA . PRO A 1 100 ? 17.555 6.383 -28.656 1.00 91.75 100 PRO A CA 1
ATOM 821 C C . PRO A 1 100 ? 16.778 5.836 -27.440 1.00 91.75 100 PRO A C 1
ATOM 823 O O . PRO A 1 100 ? 17.185 4.813 -26.873 1.00 91.75 100 PRO A O 1
ATOM 826 N N . PRO A 1 101 ? 15.614 6.416 -27.074 1.00 91.25 101 PRO A N 1
ATOM 827 C CA . PRO A 1 101 ? 14.832 6.002 -25.901 1.00 91.25 101 PRO A CA 1
ATOM 828 C C . PRO A 1 101 ? 14.510 4.502 -25.842 1.00 91.25 101 PRO A C 1
ATOM 830 O O . PRO A 1 101 ? 14.668 3.870 -24.798 1.00 91.25 101 PRO A O 1
ATOM 833 N N . LEU A 1 102 ? 14.135 3.898 -26.975 1.00 91.25 102 LEU A N 1
ATOM 834 C CA . LEU A 1 102 ? 13.832 2.466 -27.049 1.00 91.25 102 LEU A CA 1
ATOM 835 C C . LEU A 1 102 ? 15.063 1.595 -26.746 1.00 91.25 102 LEU A C 1
ATOM 837 O O . LEU A 1 102 ? 14.945 0.543 -26.116 1.00 91.25 102 LEU A O 1
ATOM 841 N N . LEU A 1 103 ? 16.256 2.019 -27.177 1.00 92.25 103 LEU A N 1
ATOM 842 C CA . LEU A 1 103 ? 17.496 1.299 -26.890 1.00 92.25 103 LEU A CA 1
ATOM 843 C C . LEU A 1 103 ? 17.900 1.462 -25.417 1.00 92.25 103 LEU A C 1
ATOM 845 O O . LEU A 1 103 ? 18.289 0.472 -24.796 1.00 92.25 103 LEU A O 1
ATOM 849 N N . LYS A 1 104 ? 17.702 2.650 -24.824 1.00 94.75 104 LYS A N 1
ATOM 850 C CA . LYS A 1 104 ? 17.858 2.856 -23.372 1.00 94.75 104 LYS A CA 1
ATOM 851 C C . LYS A 1 104 ? 16.922 1.957 -22.567 1.00 94.75 104 LYS A C 1
ATOM 853 O O . LYS A 1 104 ? 17.358 1.329 -21.605 1.00 94.75 104 LYS A O 1
ATOM 858 N N . GLU A 1 105 ? 15.661 1.821 -22.984 1.00 94.75 105 GLU A N 1
ATOM 859 C CA . GLU A 1 105 ? 14.704 0.928 -22.322 1.00 94.75 105 GLU A CA 1
ATOM 860 C C . GLU A 1 105 ? 15.187 -0.531 -22.369 1.00 94.75 105 GLU A C 1
ATOM 862 O O . GLU A 1 105 ? 15.197 -1.225 -21.345 1.00 94.75 105 GLU A O 1
ATOM 867 N N . LYS A 1 106 ? 15.633 -1.006 -23.541 1.00 94.44 106 LYS A N 1
ATOM 868 C CA . LYS A 1 106 ? 16.202 -2.355 -23.690 1.00 94.44 106 LYS A CA 1
ATOM 869 C C . LYS A 1 106 ? 17.438 -2.538 -22.795 1.00 94.44 106 LYS A C 1
ATOM 871 O O . LYS A 1 106 ? 17.538 -3.567 -22.125 1.00 94.44 106 LYS A O 1
ATOM 876 N N . ALA A 1 107 ? 18.340 -1.555 -22.743 1.00 95.94 107 ALA A N 1
ATOM 877 C CA . ALA A 1 107 ? 19.548 -1.595 -21.915 1.00 95.94 107 ALA A CA 1
ATOM 878 C C . ALA A 1 107 ? 19.209 -1.662 -20.418 1.00 95.94 107 ALA A C 1
ATOM 880 O O . ALA A 1 107 ? 19.711 -2.536 -19.709 1.00 95.94 107 ALA A O 1
ATOM 881 N N . LEU A 1 108 ? 18.265 -0.839 -19.953 1.00 96.31 108 LEU A N 1
ATOM 882 C CA . LEU A 1 108 ? 17.767 -0.881 -18.577 1.00 96.31 108 LEU A CA 1
ATOM 883 C C . LEU A 1 108 ? 17.128 -2.225 -18.230 1.00 96.31 108 LEU A C 1
ATOM 885 O O . LEU A 1 108 ? 17.333 -2.727 -17.125 1.00 96.31 108 LEU A O 1
ATOM 889 N N . ARG A 1 109 ? 16.393 -2.841 -19.164 1.00 95.19 109 ARG A N 1
ATOM 890 C CA . ARG A 1 109 ? 15.793 -4.170 -18.967 1.00 95.19 109 ARG A CA 1
ATOM 891 C C . ARG A 1 109 ? 16.863 -5.240 -18.744 1.00 95.19 109 ARG A C 1
ATOM 893 O O . ARG A 1 109 ? 16.708 -6.089 -17.865 1.00 95.19 109 ARG A O 1
ATOM 900 N N . VAL A 1 110 ? 17.952 -5.185 -19.508 1.00 94.62 110 VAL A N 1
ATOM 901 C CA . VAL A 1 110 ? 19.096 -6.100 -19.371 1.00 94.62 110 VAL A CA 1
ATOM 902 C C . VAL A 1 110 ? 19.882 -5.832 -18.082 1.00 94.62 110 VAL A C 1
ATOM 904 O O . VAL A 1 110 ? 20.279 -6.783 -17.399 1.00 94.62 110 VAL A O 1
ATOM 907 N N . LEU A 1 111 ? 20.043 -4.568 -17.682 1.00 95.25 111 LEU A N 1
ATOM 908 C CA . LEU A 1 111 ? 20.644 -4.215 -16.395 1.00 95.25 111 LEU A CA 1
ATOM 909 C C . LEU A 1 111 ? 19.806 -4.757 -15.222 1.00 95.25 111 LEU A C 1
ATOM 911 O O . LEU A 1 111 ? 20.323 -5.464 -14.357 1.00 95.25 111 LEU A O 1
ATOM 915 N N . GLY A 1 112 ? 18.487 -4.537 -15.249 1.00 91.75 112 GLY A N 1
ATOM 916 C CA . GLY A 1 112 ? 17.534 -5.061 -14.265 1.00 91.75 112 GLY A CA 1
ATOM 917 C C . GLY A 1 112 ? 17.504 -6.592 -14.191 1.00 91.75 112 GLY A C 1
ATOM 918 O O . GLY A 1 112 ? 17.395 -7.174 -13.104 1.00 91.75 112 GLY A O 1
ATOM 919 N N . PHE A 1 113 ? 17.647 -7.272 -15.331 1.00 91.25 113 PHE A N 1
ATOM 920 C CA . PHE A 1 113 ? 17.831 -8.723 -15.374 1.00 91.25 113 PHE A CA 1
ATOM 921 C C . PHE A 1 113 ? 19.127 -9.156 -14.678 1.00 91.25 113 PHE A C 1
ATOM 923 O O . PHE A 1 113 ? 19.106 -10.078 -13.860 1.00 91.25 113 PHE A O 1
ATOM 930 N N . SER A 1 114 ? 20.236 -8.468 -14.955 1.00 91.12 114 SER A N 1
ATOM 931 C CA . SER A 1 114 ? 21.541 -8.756 -14.350 1.00 91.12 114 SER A CA 1
ATOM 932 C C . SER A 1 114 ? 21.497 -8.643 -12.822 1.00 91.12 114 SER A C 1
ATOM 934 O O . SER A 1 114 ? 22.019 -9.517 -12.125 1.00 91.12 114 SER A O 1
ATOM 936 N N . ILE A 1 115 ? 20.809 -7.619 -12.303 1.00 90.25 115 ILE A N 1
ATOM 937 C CA . ILE A 1 115 ? 20.557 -7.422 -10.864 1.00 90.25 115 ILE A CA 1
ATOM 938 C C . ILE A 1 115 ? 19.739 -8.581 -10.293 1.00 90.25 115 ILE A C 1
ATOM 940 O O . ILE A 1 115 ? 20.119 -9.176 -9.289 1.00 90.25 115 ILE A O 1
ATOM 944 N N . SER A 1 116 ? 18.662 -8.975 -10.981 1.00 86.81 116 SER A N 1
ATOM 945 C CA . SER A 1 116 ? 17.792 -10.085 -10.554 1.00 86.81 116 SER A CA 1
ATOM 946 C C . SER A 1 116 ? 18.538 -11.430 -10.493 1.00 86.81 116 SER A C 1
ATOM 948 O O . SER A 1 116 ? 18.114 -12.356 -9.808 1.00 86.81 116 SER A O 1
ATOM 950 N N . ARG A 1 117 ? 19.674 -11.546 -11.193 1.00 86.00 117 ARG A N 1
ATOM 951 C CA . ARG A 1 117 ? 20.591 -12.694 -11.148 1.00 86.00 117 ARG A CA 1
ATOM 952 C C . ARG A 1 117 ? 21.726 -12.541 -10.120 1.00 86.00 117 ARG A C 1
ATOM 954 O O . ARG A 1 117 ? 22.665 -13.334 -10.153 1.00 86.00 117 ARG A O 1
ATOM 961 N N . GLY A 1 118 ? 21.674 -11.538 -9.244 1.00 85.81 118 GLY A N 1
ATOM 962 C CA . GLY A 1 118 ? 22.641 -11.315 -8.165 1.00 85.81 118 GLY A CA 1
ATOM 963 C C . GLY A 1 118 ? 23.934 -10.603 -8.579 1.00 85.81 118 GLY A C 1
ATOM 964 O O . GLY A 1 118 ? 24.945 -10.742 -7.894 1.00 85.81 118 GLY A O 1
ATOM 965 N N . SER A 1 119 ? 23.951 -9.872 -9.701 1.00 89.81 119 SER A N 1
ATOM 966 C CA . SER A 1 119 ? 25.137 -9.100 -10.107 1.00 89.81 119 SER A CA 1
ATOM 967 C C . SER A 1 119 ? 25.347 -7.868 -9.219 1.00 89.81 119 SER A C 1
ATOM 969 O O . SER A 1 119 ? 24.611 -6.889 -9.340 1.00 89.81 119 SER A O 1
ATOM 971 N N . LYS A 1 120 ? 26.398 -7.884 -8.385 1.00 90.88 120 LYS A N 1
ATOM 972 C CA . LYS A 1 120 ? 26.830 -6.709 -7.603 1.00 90.88 120 LYS A CA 1
ATOM 973 C C . LYS A 1 120 ? 27.292 -5.552 -8.497 1.00 90.88 120 LYS A C 1
ATOM 975 O O . LYS A 1 120 ? 26.957 -4.409 -8.223 1.00 90.88 120 LYS A O 1
ATOM 980 N N . LEU A 1 121 ? 27.982 -5.852 -9.602 1.00 92.94 121 LEU A N 1
ATOM 981 C CA . LEU A 1 121 ? 28.442 -4.840 -10.564 1.00 92.94 121 LEU A CA 1
ATOM 982 C C . LEU A 1 121 ? 27.278 -4.087 -11.214 1.00 92.94 121 LEU A C 1
ATOM 984 O O . LEU A 1 121 ? 27.359 -2.883 -11.424 1.00 92.94 121 LEU A O 1
ATOM 988 N N . ALA A 1 122 ? 26.184 -4.795 -11.511 1.00 93.06 122 ALA A N 1
ATOM 989 C CA . ALA A 1 122 ? 24.992 -4.180 -12.082 1.00 93.06 122 ALA A CA 1
ATOM 990 C C . ALA A 1 122 ? 24.279 -3.266 -11.072 1.00 93.06 122 ALA A C 1
ATOM 992 O O . ALA A 1 122 ? 23.790 -2.213 -11.462 1.00 93.06 122 ALA A O 1
ATOM 993 N N . ALA A 1 123 ? 24.245 -3.642 -9.788 1.00 91.31 123 ALA A N 1
ATOM 994 C CA . ALA A 1 123 ? 23.716 -2.786 -8.725 1.00 91.31 123 ALA A CA 1
ATOM 995 C C . ALA A 1 123 ? 24.560 -1.508 -8.561 1.00 91.31 123 ALA A C 1
ATOM 997 O O . ALA A 1 123 ? 24.017 -0.411 -8.601 1.00 91.31 123 ALA A O 1
ATOM 998 N N . GLN A 1 124 ? 25.891 -1.634 -8.535 1.00 94.31 124 GLN A N 1
ATOM 999 C CA . GLN A 1 124 ? 26.801 -0.482 -8.492 1.00 94.31 124 GLN A CA 1
ATOM 1000 C C . GLN A 1 124 ? 26.659 0.436 -9.717 1.00 94.31 124 GLN A C 1
ATOM 1002 O O . GLN A 1 124 ? 26.776 1.652 -9.597 1.00 94.31 124 GLN A O 1
ATOM 1007 N N . ALA A 1 125 ? 26.403 -0.127 -10.903 1.00 95.56 125 ALA A N 1
ATOM 1008 C CA . ALA A 1 125 ? 26.108 0.670 -12.094 1.00 95.56 125 ALA A CA 1
ATOM 1009 C C . ALA A 1 125 ? 24.802 1.463 -11.943 1.00 95.56 125 ALA A C 1
ATOM 1011 O O . ALA A 1 125 ? 24.734 2.605 -12.377 1.00 95.56 125 ALA A O 1
ATOM 1012 N N . VAL A 1 126 ? 23.778 0.906 -11.286 1.00 95.06 126 VAL A N 1
ATOM 1013 C CA . VAL A 1 126 ? 22.550 1.656 -10.972 1.00 95.06 126 VAL A CA 1
ATOM 1014 C C . VAL A 1 126 ? 22.828 2.826 -10.032 1.00 95.06 126 VAL A C 1
ATOM 1016 O O . VAL A 1 126 ? 22.280 3.899 -10.258 1.00 95.06 126 VAL A O 1
ATOM 1019 N N . GLU A 1 127 ? 23.690 2.652 -9.028 1.00 93.88 127 GLU A N 1
ATOM 1020 C CA . GLU A 1 127 ? 24.091 3.745 -8.129 1.00 93.88 127 GLU A CA 1
ATOM 1021 C C . GLU A 1 127 ? 24.789 4.879 -8.899 1.00 93.88 127 GLU A C 1
ATOM 1023 O O . GLU A 1 127 ? 24.432 6.042 -8.730 1.00 93.88 127 GLU A O 1
ATOM 1028 N N . ARG A 1 128 ? 25.708 4.557 -9.822 1.00 95.19 128 ARG A N 1
ATOM 1029 C CA . ARG A 1 128 ? 26.361 5.561 -10.689 1.00 95.19 128 ARG A CA 1
ATOM 1030 C C . ARG A 1 128 ? 25.393 6.245 -11.654 1.00 95.19 128 ARG A C 1
ATOM 1032 O O . ARG A 1 128 ? 25.508 7.441 -11.903 1.00 95.19 128 ARG A O 1
ATOM 1039 N N . LEU A 1 129 ? 24.422 5.499 -12.177 1.00 96.50 129 LEU A N 1
ATOM 1040 C CA . LEU A 1 129 ? 23.393 6.014 -13.081 1.00 96.50 129 LEU A CA 1
ATOM 1041 C C . LEU A 1 129 ? 22.272 6.773 -12.357 1.00 96.50 129 LEU A C 1
ATOM 1043 O O . LEU A 1 129 ? 21.410 7.336 -13.034 1.00 96.50 129 LEU A O 1
ATOM 1047 N N . LEU A 1 130 ? 22.254 6.804 -11.019 1.00 95.62 130 LEU A N 1
ATOM 1048 C CA . LEU A 1 130 ? 21.152 7.364 -10.235 1.00 95.62 130 LEU A CA 1
ATOM 1049 C C . LEU A 1 130 ? 20.723 8.769 -10.694 1.00 95.62 130 LEU A C 1
ATOM 1051 O O . LEU A 1 130 ? 19.529 8.923 -10.945 1.00 95.62 130 LEU A O 1
ATOM 1055 N N . PRO A 1 131 ? 21.619 9.759 -10.905 1.00 94.69 131 PRO A N 1
ATOM 1056 C CA . PRO A 1 131 ? 21.201 11.096 -11.339 1.00 94.69 131 PRO A CA 1
ATOM 1057 C C . PRO A 1 131 ? 20.456 11.091 -12.682 1.00 94.69 131 PRO A C 1
ATOM 1059 O O . PRO A 1 131 ? 19.481 11.817 -12.872 1.00 94.69 131 PRO A O 1
ATOM 1062 N N . ILE A 1 132 ? 20.879 10.227 -13.610 1.00 94.81 132 ILE A N 1
ATOM 1063 C CA . ILE A 1 132 ? 20.281 10.099 -14.944 1.00 94.81 132 ILE A CA 1
ATOM 1064 C C . ILE A 1 132 ? 18.904 9.440 -14.838 1.00 94.81 132 ILE A C 1
ATOM 1066 O O . ILE A 1 132 ? 17.940 9.897 -15.448 1.00 94.81 132 ILE A O 1
ATOM 1070 N N . LEU A 1 133 ? 18.793 8.371 -14.049 1.00 94.94 133 LEU A N 1
ATOM 1071 C CA . LEU A 1 133 ? 17.534 7.647 -13.882 1.00 94.94 133 LEU A CA 1
ATOM 1072 C C . LEU A 1 133 ? 16.512 8.451 -13.068 1.00 94.94 133 LEU A C 1
ATOM 1074 O O . LEU A 1 133 ? 15.329 8.418 -13.394 1.00 94.94 133 LEU A O 1
ATOM 1078 N N . GLU A 1 134 ? 16.958 9.195 -12.055 1.00 94.44 134 GLU A N 1
ATOM 1079 C CA . GLU A 1 134 ? 16.132 10.145 -11.304 1.00 94.44 134 GLU A CA 1
ATOM 1080 C C . GLU A 1 134 ? 15.611 11.246 -12.235 1.00 94.44 134 GLU A C 1
ATOM 1082 O O . GLU A 1 134 ? 14.403 11.476 -12.271 1.00 94.44 134 GLU A O 1
ATOM 1087 N N . SER A 1 135 ? 16.475 11.834 -13.074 1.00 92.81 135 SER A N 1
ATOM 1088 C CA . SER A 1 135 ? 16.078 12.814 -14.095 1.00 92.81 135 SER A CA 1
ATOM 1089 C C . SER A 1 135 ? 14.988 12.273 -15.030 1.00 92.81 135 SER A C 1
ATOM 1091 O O . SER A 1 135 ? 13.962 12.925 -15.221 1.00 92.81 135 SER A O 1
ATOM 1093 N N . LEU A 1 136 ? 15.135 11.041 -15.537 1.00 92.00 136 LEU A N 1
ATOM 1094 C CA . LEU A 1 136 ? 14.109 10.390 -16.368 1.00 92.00 136 LEU A CA 1
ATOM 1095 C C . LEU A 1 136 ? 12.770 10.206 -15.638 1.00 92.00 136 LEU A C 1
ATOM 1097 O O . LEU A 1 136 ? 11.715 10.212 -16.272 1.00 92.00 136 LEU A O 1
ATOM 1101 N N . ILE A 1 137 ? 12.795 10.020 -14.317 1.00 92.12 137 ILE A N 1
ATOM 1102 C CA . ILE A 1 137 ? 11.582 9.884 -13.507 1.00 92.12 137 ILE A CA 1
ATOM 1103 C C . ILE A 1 137 ? 10.911 11.239 -13.295 1.00 92.12 137 ILE A C 1
ATOM 1105 O O . ILE A 1 137 ? 9.683 11.303 -13.349 1.00 92.12 137 ILE A O 1
ATOM 1109 N N . VAL A 1 138 ? 11.676 12.305 -13.064 1.00 91.06 138 VAL A N 1
ATOM 1110 C CA . VAL A 1 138 ? 11.101 13.613 -12.722 1.00 91.06 138 VAL A CA 1
ATOM 1111 C C . VAL A 1 138 ? 10.714 14.462 -13.936 1.00 91.06 138 VAL A C 1
ATOM 1113 O O . VAL A 1 138 ? 9.826 15.300 -13.823 1.00 91.06 138 VAL A O 1
ATOM 1116 N N . PHE A 1 139 ? 11.343 14.242 -15.095 1.00 83.75 139 PHE A N 1
ATOM 1117 C CA . PHE A 1 139 ? 11.236 15.146 -16.245 1.00 83.75 139 PHE A CA 1
ATOM 1118 C C . PHE A 1 139 ? 9.889 15.086 -16.982 1.00 83.75 139 PHE A C 1
ATOM 1120 O O . PHE A 1 139 ? 9.364 16.119 -17.389 1.00 83.75 139 PHE A O 1
ATOM 1127 N N . THR A 1 140 ? 9.312 13.896 -17.170 1.00 77.31 140 THR A N 1
ATOM 1128 C CA . THR A 1 140 ? 8.038 13.731 -17.894 1.00 77.31 140 THR A CA 1
ATOM 1129 C C . THR A 1 140 ? 6.889 13.454 -16.935 1.00 77.31 140 THR A C 1
ATOM 1131 O O . THR A 1 140 ? 7.055 12.727 -15.958 1.00 77.31 140 THR A O 1
ATOM 1134 N N . GLN A 1 141 ? 5.695 13.979 -17.221 1.00 81.56 141 GLN A N 1
ATOM 1135 C CA . GLN A 1 141 ? 4.500 13.679 -16.421 1.00 81.56 141 GLN A CA 1
ATOM 1136 C C . GLN A 1 141 ? 3.915 12.292 -16.737 1.00 81.56 141 GLN A C 1
ATOM 1138 O O . GLN A 1 141 ? 3.347 11.638 -15.865 1.00 81.56 141 GLN A O 1
ATOM 1143 N N . THR A 1 142 ? 4.082 11.805 -17.968 1.00 84.38 142 THR A N 1
ATOM 1144 C CA . THR A 1 142 ? 3.533 10.521 -18.423 1.00 84.38 142 THR A CA 1
ATOM 1145 C C . THR A 1 142 ? 4.434 9.347 -18.065 1.00 84.38 142 THR A C 1
ATOM 1147 O O . THR A 1 142 ? 5.656 9.417 -18.208 1.00 84.38 142 THR A O 1
ATOM 1150 N N . LEU A 1 143 ? 3.839 8.218 -17.678 1.00 87.81 143 LEU A N 1
ATOM 1151 C CA . LEU A 1 143 ? 4.590 7.002 -17.394 1.00 87.81 143 LEU A CA 1
ATOM 1152 C C . LEU A 1 143 ? 4.785 6.132 -18.657 1.00 87.81 143 LEU A C 1
ATOM 1154 O O . LEU A 1 143 ? 4.066 5.153 -18.889 1.00 87.81 143 LEU A O 1
ATOM 1158 N N . ASP A 1 144 ? 5.790 6.469 -19.464 1.00 90.38 144 ASP A N 1
ATOM 1159 C CA . ASP A 1 144 ? 6.175 5.713 -20.665 1.00 90.38 144 ASP A CA 1
ATOM 1160 C C . ASP A 1 144 ? 6.990 4.431 -20.362 1.00 90.38 144 ASP A C 1
ATOM 1162 O O . ASP A 1 144 ? 7.256 4.079 -19.207 1.00 90.38 144 ASP A O 1
ATOM 1166 N N . GLY A 1 145 ? 7.354 3.680 -21.409 1.00 90.25 145 GLY A N 1
ATOM 1167 C CA . GLY A 1 145 ? 8.129 2.438 -21.289 1.00 90.25 145 GLY A CA 1
ATOM 1168 C C . GLY A 1 145 ? 9.525 2.633 -20.686 1.00 90.25 145 GLY A C 1
ATOM 1169 O O . GLY A 1 145 ? 9.943 1.838 -19.835 1.00 90.25 145 GLY A O 1
ATOM 1170 N N . LEU A 1 146 ? 10.210 3.719 -21.056 1.00 92.56 146 LEU A N 1
ATOM 1171 C CA . LEU A 1 146 ? 11.553 4.039 -20.581 1.00 92.56 146 LEU A CA 1
ATOM 1172 C C . LEU A 1 146 ? 11.537 4.379 -19.087 1.00 92.56 146 LEU A C 1
ATOM 1174 O O . LEU A 1 146 ? 12.279 3.768 -18.316 1.00 92.56 146 LEU A O 1
ATOM 1178 N N . LYS A 1 147 ? 10.644 5.276 -18.662 1.00 94.31 147 LYS A N 1
ATOM 1179 C CA . LYS A 1 147 ? 10.453 5.673 -17.262 1.00 94.31 147 LYS A CA 1
ATOM 1180 C C . LYS A 1 147 ? 10.035 4.483 -16.396 1.00 94.31 147 LYS A C 1
ATOM 1182 O O . LYS A 1 147 ? 10.604 4.272 -15.324 1.00 94.31 147 LYS A O 1
ATOM 1187 N N . LYS A 1 148 ? 9.123 3.625 -16.883 1.00 92.75 148 LYS A N 1
ATOM 1188 C CA . LYS A 1 148 ? 8.769 2.351 -16.214 1.00 92.75 148 LYS A CA 1
ATOM 1189 C C . LYS A 1 148 ? 9.991 1.476 -15.984 1.00 92.75 148 LYS A C 1
ATOM 1191 O O . LYS A 1 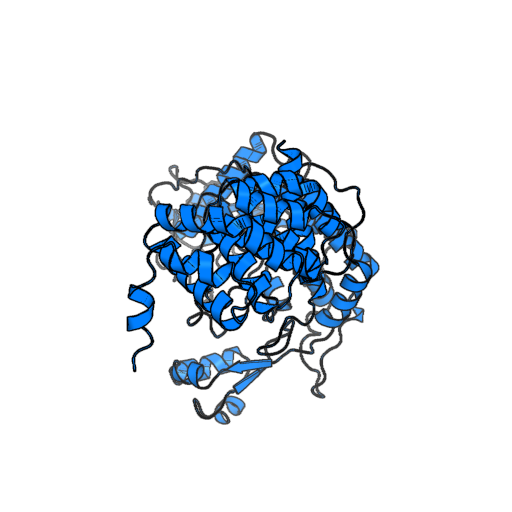148 ? 10.124 0.876 -14.915 1.00 92.75 148 LYS A O 1
ATOM 1196 N N . MET A 1 149 ? 10.860 1.359 -16.985 1.00 93.50 149 MET A N 1
ATOM 1197 C CA . MET A 1 149 ? 12.051 0.529 -16.866 1.00 93.50 149 MET A CA 1
ATOM 1198 C C . MET A 1 149 ? 13.099 1.160 -15.947 1.00 93.50 149 MET A C 1
ATOM 1200 O O . MET A 1 149 ? 13.687 0.439 -15.145 1.00 93.50 149 MET A O 1
ATOM 1204 N N . ALA A 1 150 ? 13.275 2.483 -15.988 1.00 94.75 150 ALA A N 1
ATOM 1205 C CA . ALA A 1 150 ? 14.152 3.212 -15.074 1.00 94.75 150 ALA A CA 1
ATOM 1206 C C . ALA A 1 150 ? 13.744 2.974 -13.612 1.00 94.75 150 ALA A C 1
ATOM 1208 O O . ALA A 1 150 ? 14.572 2.534 -12.817 1.00 94.75 150 ALA A O 1
ATOM 1209 N N . ILE A 1 151 ? 12.453 3.131 -13.285 1.00 94.12 151 ILE A N 1
ATOM 1210 C CA . ILE A 1 151 ? 11.903 2.839 -11.950 1.00 94.12 151 ILE A CA 1
ATOM 1211 C C . ILE A 1 151 ? 12.174 1.387 -11.545 1.00 94.12 151 ILE A C 1
ATOM 1213 O O . ILE A 1 151 ? 12.707 1.131 -10.465 1.00 94.12 151 ILE A O 1
ATOM 1217 N N . LYS A 1 152 ? 11.831 0.420 -12.408 1.00 91.50 152 LYS A N 1
ATOM 1218 C CA . LYS A 1 152 ? 12.027 -1.010 -12.115 1.00 91.50 152 LYS A CA 1
ATOM 1219 C C . LYS A 1 152 ? 13.490 -1.350 -11.849 1.00 91.50 152 LYS A C 1
ATOM 1221 O O . LYS A 1 152 ? 13.766 -2.175 -10.981 1.00 91.50 152 LYS A O 1
ATOM 1226 N N . THR A 1 153 ? 14.408 -0.755 -12.601 1.00 92.00 153 THR A N 1
ATOM 1227 C CA . THR A 1 153 ? 15.844 -0.992 -12.455 1.00 92.00 153 THR A CA 1
ATOM 1228 C C . THR A 1 153 ? 16.397 -0.316 -11.202 1.00 92.00 153 THR A C 1
ATOM 1230 O O . THR A 1 153 ? 17.118 -0.972 -10.455 1.00 92.00 153 THR A O 1
ATOM 1233 N N . LEU A 1 154 ? 15.988 0.922 -10.904 1.00 92.75 154 LEU A N 1
ATOM 1234 C CA . LEU A 1 154 ? 16.362 1.645 -9.682 1.00 92.75 154 LEU A CA 1
ATOM 1235 C C . LEU A 1 154 ? 15.919 0.915 -8.419 1.00 92.75 154 LEU A C 1
ATOM 1237 O O . LEU A 1 154 ? 16.742 0.574 -7.578 1.00 92.75 154 LEU A O 1
ATOM 1241 N N . VAL A 1 155 ? 14.626 0.604 -8.318 1.00 89.88 155 VAL A N 1
ATOM 1242 C CA . VAL A 1 155 ? 14.045 -0.068 -7.146 1.00 89.88 155 VAL A CA 1
ATOM 1243 C C . VAL A 1 155 ? 14.719 -1.413 -6.865 1.00 89.88 155 VAL A C 1
ATOM 1245 O O . VAL A 1 155 ? 14.817 -1.828 -5.714 1.00 89.88 155 VAL A O 1
ATOM 1248 N N . LYS A 1 156 ? 15.177 -2.109 -7.911 1.00 86.88 156 LYS A N 1
ATOM 1249 C CA . LYS A 1 156 ? 15.901 -3.377 -7.772 1.00 86.88 156 LYS A CA 1
ATOM 1250 C C . LYS A 1 156 ? 17.379 -3.196 -7.436 1.00 86.88 156 LYS A C 1
ATOM 1252 O O . LYS A 1 156 ? 17.944 -4.065 -6.781 1.00 86.88 156 LYS A O 1
ATOM 1257 N N . GLY A 1 157 ? 18.012 -2.157 -7.978 1.00 86.81 157 GLY A N 1
ATOM 1258 C CA . GLY A 1 157 ? 19.460 -1.968 -7.934 1.00 86.81 157 GLY A CA 1
ATOM 1259 C C . GLY A 1 157 ? 19.960 -1.192 -6.724 1.00 86.81 157 GLY A C 1
ATOM 1260 O O . GLY A 1 157 ? 21.083 -1.438 -6.302 1.00 86.81 157 GLY A O 1
ATOM 1261 N N . LEU A 1 158 ? 19.147 -0.295 -6.156 1.00 88.94 158 LEU A N 1
ATOM 1262 C CA . LEU A 1 158 ? 19.560 0.536 -5.027 1.00 88.94 158 LEU A CA 1
ATOM 1263 C C . LEU A 1 158 ? 19.639 -0.282 -3.723 1.00 88.94 158 LEU A C 1
ATOM 1265 O O . LEU A 1 158 ? 18.633 -0.871 -3.308 1.00 88.94 158 LEU A O 1
ATOM 1269 N N . PRO A 1 159 ? 20.796 -0.305 -3.036 1.00 82.88 159 PRO A N 1
ATOM 1270 C CA . PRO A 1 159 ? 20.965 -1.033 -1.786 1.00 82.88 159 PRO A CA 1
ATOM 1271 C C . PRO A 1 159 ? 20.393 -0.230 -0.610 1.00 82.88 159 PRO A C 1
ATOM 1273 O O . PRO A 1 159 ? 21.115 0.431 0.133 1.00 82.88 159 PRO A O 1
ATOM 1276 N N . LEU A 1 160 ? 19.076 -0.291 -0.420 1.00 81.75 160 LEU A N 1
ATOM 1277 C CA . LEU A 1 160 ? 18.443 0.296 0.759 1.00 81.75 160 LEU A CA 1
ATOM 1278 C C . LEU A 1 160 ? 18.819 -0.465 2.034 1.00 81.75 160 LEU A C 1
ATOM 1280 O O . LEU A 1 160 ? 18.544 -1.660 2.159 1.00 81.75 160 LEU A O 1
ATOM 1284 N N . LYS A 1 161 ? 19.378 0.257 3.007 1.00 77.81 161 LYS A N 1
ATOM 1285 C CA . LYS A 1 161 ? 19.541 -0.219 4.382 1.00 77.81 161 LYS A CA 1
ATOM 1286 C C . LYS A 1 161 ? 18.322 0.205 5.193 1.00 77.81 161 LYS A C 1
ATOM 1288 O O . LYS A 1 161 ? 18.029 1.393 5.292 1.00 77.81 161 LYS A O 1
ATOM 1293 N N . VAL A 1 162 ? 17.600 -0.772 5.731 1.00 81.88 162 VAL A N 1
ATOM 1294 C CA . VAL A 1 162 ? 16.476 -0.544 6.641 1.00 81.88 162 VAL A CA 1
ATOM 1295 C C . VAL A 1 162 ? 16.667 -1.440 7.851 1.00 81.88 162 VAL A C 1
ATOM 1297 O O . VAL A 1 162 ? 16.513 -2.661 7.761 1.00 81.88 162 VAL A O 1
ATOM 1300 N N . ASP A 1 163 ? 17.029 -0.820 8.969 1.00 82.31 163 ASP A N 1
ATOM 1301 C CA . ASP A 1 163 ? 17.222 -1.506 10.240 1.00 82.31 163 ASP A CA 1
ATOM 1302 C C . ASP A 1 163 ? 15.863 -1.932 10.770 1.00 82.31 163 ASP A C 1
ATOM 1304 O O . ASP A 1 163 ? 15.022 -1.107 11.106 1.00 82.31 163 ASP A O 1
ATOM 1308 N N . SER A 1 164 ? 15.629 -3.239 10.756 1.00 87.19 164 SER A N 1
ATOM 1309 C CA . SER A 1 164 ? 14.326 -3.816 11.068 1.00 87.19 164 SER A CA 1
ATOM 1310 C C . SER A 1 164 ? 14.372 -4.480 12.442 1.00 87.19 164 SER A C 1
ATOM 1312 O O . SER A 1 164 ? 15.372 -5.136 12.761 1.00 87.19 164 SER A O 1
ATOM 1314 N N . PRO A 1 165 ? 13.311 -4.374 13.257 1.00 91.25 165 PRO A N 1
ATOM 1315 C CA . PRO A 1 165 ? 13.290 -5.016 14.561 1.00 91.25 165 PRO A CA 1
ATOM 1316 C C . PRO A 1 165 ? 13.335 -6.539 14.433 1.00 91.25 165 PRO A C 1
ATOM 1318 O O . PRO A 1 165 ? 12.739 -7.127 13.525 1.00 91.25 165 PRO A O 1
ATOM 1321 N N . LYS A 1 166 ? 14.015 -7.192 15.377 1.00 88.00 166 LYS A N 1
ATOM 1322 C CA . LYS A 1 166 ? 13.942 -8.646 15.532 1.00 88.00 166 LYS A CA 1
ATOM 1323 C C . LYS A 1 166 ? 12.657 -8.997 16.272 1.00 88.00 166 LYS A C 1
ATOM 1325 O O . LYS A 1 166 ? 12.469 -8.583 17.415 1.00 88.00 166 LYS A O 1
ATOM 1330 N N . VAL A 1 167 ? 11.785 -9.742 15.603 1.00 85.50 167 VAL A N 1
ATOM 1331 C CA . VAL A 1 167 ? 10.494 -10.159 16.153 1.00 85.50 167 VAL A CA 1
ATOM 1332 C C . VAL A 1 167 ? 10.636 -11.548 16.753 1.00 85.50 167 VAL A C 1
ATOM 1334 O O . VAL A 1 167 ? 10.920 -12.513 16.046 1.00 85.50 167 VAL A O 1
ATOM 1337 N N . GLU A 1 168 ? 10.421 -11.636 18.060 1.00 83.12 168 GLU A N 1
ATOM 1338 C CA . GLU A 1 168 ? 10.405 -12.885 18.814 1.00 83.12 168 GLU A CA 1
ATOM 1339 C C . GLU A 1 168 ? 9.102 -12.944 19.606 1.00 83.12 168 GLU A C 1
ATOM 1341 O O . GLU A 1 168 ? 8.807 -12.063 20.417 1.00 83.12 168 GLU A O 1
ATOM 1346 N N . PHE A 1 169 ? 8.296 -13.971 19.337 1.00 80.25 169 PHE A N 1
ATOM 1347 C CA . PHE A 1 169 ? 7.046 -14.175 20.057 1.00 80.25 169 PHE A CA 1
ATOM 1348 C C . PHE A 1 169 ? 7.304 -14.981 21.331 1.00 80.25 169 PHE A C 1
ATOM 1350 O O . PHE A 1 169 ? 8.077 -15.944 21.295 1.00 80.25 169 PHE A O 1
ATOM 1357 N N . PRO A 1 170 ? 6.660 -14.621 22.454 1.00 73.00 170 PRO A N 1
ATOM 1358 C CA . PRO A 1 170 ? 6.728 -15.433 23.658 1.00 73.00 170 PRO A CA 1
ATOM 1359 C C . PRO A 1 170 ? 6.178 -16.837 23.375 1.00 73.00 170 PRO A C 1
ATOM 1361 O O . PRO A 1 170 ? 5.293 -17.011 22.533 1.00 73.00 170 PRO A O 1
ATOM 1364 N N . LYS A 1 171 ? 6.703 -17.843 24.087 1.00 72.44 171 LYS A N 1
ATOM 1365 C CA . LYS A 1 171 ? 6.171 -19.210 24.013 1.00 72.44 171 LYS A CA 1
ATOM 1366 C C . LYS A 1 171 ? 4.689 -19.208 24.384 1.00 72.44 171 LYS A C 1
ATOM 1368 O O . LYS A 1 171 ? 4.276 -18.497 25.298 1.00 72.44 171 LYS A O 1
ATOM 1373 N N . GLU A 1 172 ? 3.915 -20.026 23.679 1.00 70.75 172 GLU A N 1
ATOM 1374 C CA . GLU A 1 172 ? 2.476 -20.169 23.885 1.00 70.75 172 GLU A CA 1
ATOM 1375 C C . GLU A 1 172 ? 2.189 -20.721 25.289 1.00 70.75 172 GLU A C 1
ATOM 1377 O O . GLU A 1 172 ? 2.306 -21.916 25.549 1.00 70.75 172 GLU A O 1
ATOM 1382 N N . SER A 1 173 ? 1.840 -19.827 26.210 1.00 73.56 173 SER A N 1
ATOM 1383 C CA . SER A 1 173 ? 1.327 -20.151 27.537 1.00 73.56 173 SER A CA 1
ATOM 1384 C C . SER A 1 173 ? 0.141 -19.239 27.794 1.00 73.56 173 SER A C 1
ATOM 1386 O O . SER A 1 173 ? 0.292 -18.018 27.838 1.00 73.56 173 SER A O 1
ATOM 1388 N N . TYR A 1 174 ? -1.045 -19.831 27.912 1.00 86.12 174 TYR A N 1
ATOM 1389 C CA . TYR A 1 174 ? -2.299 -19.091 27.972 1.00 86.12 174 TYR A CA 1
ATOM 1390 C C . TYR A 1 174 ? -2.993 -19.344 29.298 1.00 86.12 174 TYR A C 1
ATOM 1392 O O . TYR A 1 174 ? -3.415 -20.464 29.584 1.00 86.12 174 TYR A O 1
ATOM 1400 N N . ASN A 1 175 ? -3.129 -18.284 30.085 1.00 88.75 175 ASN A N 1
ATOM 1401 C CA . ASN A 1 175 ? -3.797 -18.345 31.376 1.00 88.75 175 ASN A CA 1
ATOM 1402 C C . ASN A 1 175 ? -5.311 -18.252 31.184 1.00 88.75 175 ASN A C 1
ATOM 1404 O O . ASN A 1 175 ? -5.784 -17.467 30.357 1.00 88.75 175 ASN A O 1
ATOM 1408 N N . PHE A 1 176 ? -6.064 -19.030 31.959 1.00 94.00 176 PHE A N 1
ATOM 1409 C CA . PHE A 1 176 ? -7.498 -18.807 32.103 1.00 94.00 176 PHE A CA 1
ATOM 1410 C C . PHE A 1 176 ? -7.706 -17.556 32.947 1.00 94.00 176 PHE A C 1
ATOM 1412 O O . PHE A 1 176 ? -7.147 -17.447 34.035 1.00 94.00 176 PHE A O 1
ATOM 1419 N N . VAL A 1 177 ? -8.472 -16.606 32.425 1.00 95.94 177 VAL A N 1
ATOM 1420 C CA . VAL A 1 177 ? -8.751 -15.337 33.100 1.00 95.94 177 VAL A CA 1
ATOM 1421 C C . VAL A 1 177 ? -10.253 -15.098 33.038 1.00 95.94 177 VAL A C 1
ATOM 1423 O O . VAL A 1 177 ? -10.869 -15.236 31.973 1.00 95.94 177 VAL A O 1
ATOM 1426 N N . SER A 1 178 ? -10.859 -14.806 34.188 1.00 96.00 178 SER A N 1
ATOM 1427 C CA . SER A 1 178 ? -12.281 -14.480 34.258 1.00 96.00 178 SER A CA 1
ATOM 1428 C C . SER A 1 178 ? -12.528 -13.035 33.831 1.00 96.00 178 SER A C 1
ATOM 1430 O O . SER A 1 178 ? -11.629 -12.192 33.864 1.00 96.00 178 SER A O 1
ATOM 1432 N N . ILE A 1 179 ? -13.759 -12.725 33.424 1.00 95.88 179 ILE A N 1
ATOM 1433 C CA . ILE A 1 179 ? -14.148 -11.334 33.173 1.00 95.88 179 ILE A CA 1
ATOM 1434 C C . ILE A 1 179 ? -13.923 -10.470 34.417 1.00 95.88 179 ILE A C 1
ATOM 1436 O O . ILE A 1 179 ? -13.369 -9.385 34.276 1.00 95.88 179 ILE A O 1
ATOM 1440 N N . ASP A 1 180 ? -14.246 -10.959 35.614 1.00 94.94 180 ASP A N 1
ATOM 1441 C CA . ASP A 1 180 ? -14.064 -10.205 36.860 1.00 94.94 180 ASP A CA 1
ATOM 1442 C C . ASP A 1 180 ? -12.591 -9.844 37.107 1.00 94.94 180 ASP A C 1
ATOM 1444 O O . ASP A 1 180 ? -12.284 -8.701 37.452 1.00 94.94 180 ASP A O 1
ATOM 1448 N N . ASP A 1 181 ? -11.660 -10.761 36.815 1.00 95.38 181 ASP A N 1
ATOM 1449 C CA . ASP A 1 181 ? -10.220 -10.485 36.898 1.00 95.38 181 ASP A CA 1
ATOM 1450 C C . ASP A 1 181 ? -9.795 -9.375 35.927 1.00 95.38 181 ASP A C 1
ATOM 1452 O O . ASP A 1 181 ? -8.959 -8.535 36.266 1.00 95.38 181 ASP A O 1
ATOM 1456 N N . ILE A 1 182 ? -10.370 -9.335 34.721 1.00 96.62 182 ILE A N 1
ATOM 1457 C CA . ILE A 1 182 ? -10.096 -8.273 33.740 1.00 96.62 182 ILE A CA 1
ATOM 1458 C C . ILE A 1 182 ? -10.674 -6.945 34.232 1.00 96.62 182 ILE A C 1
ATOM 1460 O O . ILE A 1 182 ? -9.982 -5.925 34.197 1.00 96.62 182 ILE A O 1
ATOM 1464 N N . LEU A 1 183 ? -11.924 -6.955 34.701 1.00 96.00 183 LEU A N 1
ATOM 1465 C CA . LEU A 1 183 ? -12.616 -5.764 35.184 1.00 96.00 183 LEU A CA 1
ATOM 1466 C C . LEU A 1 183 ? -11.932 -5.172 36.422 1.00 96.00 183 LEU A C 1
ATOM 1468 O O . LEU A 1 183 ? -11.873 -3.951 36.542 1.00 96.00 183 LEU A O 1
ATOM 1472 N N . SER A 1 184 ? -11.318 -6.001 37.274 1.00 94.88 184 SER A N 1
ATOM 1473 C CA . SER A 1 184 ? -10.539 -5.549 38.437 1.00 94.88 184 SER A CA 1
ATOM 1474 C C . SER A 1 184 ? -9.330 -4.668 38.077 1.00 94.88 184 SER A C 1
ATOM 1476 O O . SER A 1 184 ? -8.849 -3.901 38.912 1.00 94.88 184 SER A O 1
ATOM 1478 N N . LYS A 1 185 ? -8.837 -4.738 36.829 1.00 95.12 185 LYS A N 1
ATOM 1479 C CA . LYS A 1 185 ? -7.692 -3.945 36.346 1.00 95.12 185 LYS A CA 1
ATOM 1480 C C . LYS A 1 185 ? -8.067 -2.578 35.784 1.00 95.12 185 LYS A C 1
ATOM 1482 O O . LYS A 1 185 ? -7.175 -1.791 35.465 1.00 95.12 185 LYS A O 1
ATOM 1487 N N . VAL A 1 186 ? -9.355 -2.290 35.631 1.00 94.81 186 VAL A N 1
ATOM 1488 C CA . VAL A 1 186 ? -9.853 -1.035 35.062 1.00 94.81 186 VAL A CA 1
ATOM 1489 C C . VAL A 1 186 ? -10.793 -0.339 36.040 1.00 94.81 186 VAL A C 1
ATOM 1491 O O . VAL A 1 186 ? -11.333 -0.944 36.959 1.00 94.81 186 VAL A O 1
ATOM 1494 N N . ARG A 1 187 ? -10.981 0.970 35.866 1.00 91.31 187 ARG A N 1
ATOM 1495 C CA . ARG A 1 187 ? -11.867 1.761 36.728 1.00 91.31 187 ARG A CA 1
ATOM 1496 C C . ARG A 1 187 ? -13.247 1.899 36.089 1.00 91.31 187 ARG A C 1
ATOM 1498 O O . ARG A 1 187 ? -13.335 2.274 34.924 1.00 91.31 187 ARG A O 1
ATOM 1505 N N . SER A 1 188 ? -14.286 1.632 36.879 1.00 90.19 188 SER A N 1
ATOM 1506 C CA . SER A 1 188 ? -15.703 1.876 36.558 1.00 90.19 188 SER A CA 1
ATOM 1507 C C . SER A 1 188 ? -16.219 1.279 35.231 1.00 90.19 188 SER A C 1
ATOM 1509 O O . SER A 1 188 ? -16.881 1.987 34.469 1.00 90.19 188 SER A O 1
ATOM 1511 N N . PRO A 1 189 ? -15.959 -0.007 34.920 1.00 94.50 189 PRO A N 1
ATOM 1512 C CA . PRO A 1 189 ? -16.472 -0.621 33.700 1.00 94.50 189 PRO A CA 1
ATOM 1513 C C . PRO A 1 189 ? -18.000 -0.759 33.726 1.00 94.50 189 PRO A C 1
ATOM 1515 O O . PRO A 1 189 ? -18.572 -1.268 34.687 1.00 94.50 189 PRO A O 1
ATOM 1518 N N . HIS A 1 190 ? -18.666 -0.348 32.650 1.00 94.75 190 HIS A N 1
ATOM 1519 C CA . HIS A 1 190 ? -20.121 -0.429 32.503 1.00 94.75 190 HIS A CA 1
ATOM 1520 C C . HIS A 1 190 ? -20.531 -0.643 31.035 1.00 94.75 190 HIS A C 1
ATOM 1522 O O . HIS A 1 190 ? -19.692 -0.644 30.133 1.00 94.75 190 HIS A O 1
ATOM 1528 N N . ASN A 1 191 ? -21.828 -0.863 30.794 1.00 94.75 191 ASN A N 1
ATOM 1529 C CA . ASN A 1 191 ? -22.429 -1.041 29.461 1.00 94.75 191 ASN A CA 1
ATOM 1530 C C . ASN A 1 191 ? -21.746 -2.105 28.564 1.00 94.75 191 ASN A C 1
ATOM 1532 O O . ASN A 1 191 ? -21.328 -1.782 27.442 1.00 94.75 191 ASN A O 1
ATOM 1536 N N . PRO A 1 192 ? -21.644 -3.373 29.017 1.00 96.44 192 PRO A N 1
ATOM 1537 C CA . PRO A 1 192 ? -21.059 -4.445 28.218 1.00 96.44 192 PRO A CA 1
ATOM 1538 C C . PRO A 1 192 ? -21.827 -4.655 26.913 1.00 96.44 192 PRO A C 1
ATOM 1540 O O . PRO A 1 192 ? -23.040 -4.869 26.919 1.00 96.44 192 PRO A O 1
ATOM 1543 N N . ARG A 1 193 ? -21.114 -4.653 25.786 1.00 95.31 193 ARG A N 1
ATOM 1544 C CA . ARG A 1 193 ? -21.694 -4.932 24.463 1.00 95.31 193 ARG A CA 1
ATOM 1545 C C . ARG A 1 193 ? -20.682 -5.572 23.522 1.00 95.31 193 ARG A C 1
ATOM 1547 O O . ARG A 1 193 ? -19.478 -5.386 23.675 1.00 95.31 193 ARG A O 1
ATOM 1554 N N . PHE A 1 194 ? -21.169 -6.295 22.519 1.00 93.81 194 PHE A N 1
ATOM 1555 C CA . PHE A 1 194 ? -20.322 -6.785 21.435 1.00 93.81 194 PHE A CA 1
ATOM 1556 C C . PHE A 1 194 ? -20.227 -5.756 20.306 1.00 93.81 194 PHE A C 1
ATOM 1558 O O . PHE A 1 194 ? -21.240 -5.249 19.829 1.00 93.81 194 PHE A O 1
ATOM 1565 N N . ILE A 1 195 ? -19.003 -5.494 19.847 1.00 89.19 195 ILE A N 1
ATOM 1566 C CA . ILE A 1 195 ? -18.710 -4.820 18.579 1.00 89.19 195 ILE A CA 1
ATOM 1567 C C . ILE A 1 195 ? -17.887 -5.804 17.750 1.00 89.19 195 ILE A C 1
ATOM 1569 O O . ILE A 1 195 ? -16.708 -6.036 18.027 1.00 89.19 195 ILE A O 1
ATOM 1573 N N . SER A 1 196 ? -18.512 -6.416 16.738 1.00 86.38 196 SER A N 1
ATOM 1574 C CA . SER A 1 196 ? -17.913 -7.540 16.004 1.00 86.38 196 SER A CA 1
ATOM 1575 C C . SER A 1 196 ? -17.450 -8.635 16.987 1.00 86.38 196 SER A C 1
ATOM 1577 O O . SER A 1 196 ? -18.166 -8.978 17.921 1.00 86.38 196 SER A O 1
ATOM 1579 N N . ARG A 1 197 ? -16.244 -9.183 16.823 1.00 90.50 197 ARG A N 1
ATOM 1580 C CA . ARG A 1 197 ? -15.666 -10.206 17.717 1.00 90.50 197 ARG A CA 1
ATOM 1581 C C . ARG A 1 197 ? -15.170 -9.683 19.076 1.00 90.50 197 ARG A C 1
ATOM 1583 O O . ARG A 1 197 ? -14.585 -10.456 19.832 1.00 90.50 197 ARG A O 1
ATOM 1590 N N . SER A 1 198 ? -15.345 -8.399 19.376 1.00 94.69 198 SER A N 1
ATOM 1591 C CA . SER A 1 198 ? -14.825 -7.784 20.597 1.00 94.69 198 SER A CA 1
ATOM 1592 C C . SER A 1 198 ? -15.937 -7.513 21.602 1.00 94.69 198 SER A C 1
ATOM 1594 O O . SER A 1 198 ? -16.943 -6.895 21.259 1.00 94.69 198 SER A O 1
ATOM 1596 N N . LEU A 1 199 ? -15.735 -7.930 22.850 1.00 96.94 199 LEU A N 1
ATOM 1597 C CA . LEU A 1 199 ? -16.550 -7.497 23.983 1.00 96.94 199 LEU A CA 1
ATOM 1598 C C . LEU A 1 199 ? -15.980 -6.175 24.506 1.00 96.94 199 LEU A C 1
ATOM 1600 O O . LEU A 1 199 ? -14.784 -6.095 24.783 1.00 96.94 199 LEU A O 1
ATOM 1604 N N . VAL A 1 200 ? -16.809 -5.140 24.617 1.00 96.62 200 VAL A N 1
ATOM 1605 C CA . VAL A 1 200 ? -16.374 -3.801 25.034 1.00 96.62 200 VAL A CA 1
ATOM 1606 C C . VAL A 1 200 ? -17.131 -3.313 26.263 1.00 96.62 200 VAL A C 1
ATOM 1608 O O . VAL A 1 200 ? -18.318 -3.606 26.414 1.00 96.62 200 VAL A O 1
ATOM 1611 N N . TYR A 1 201 ? -16.439 -2.544 27.103 1.00 97.25 201 TYR A N 1
ATOM 1612 C CA . TYR A 1 201 ? -16.994 -1.840 28.261 1.00 97.25 201 TYR A CA 1
ATOM 1613 C C . TYR A 1 201 ? -16.631 -0.362 28.179 1.00 97.25 201 TYR A C 1
ATOM 1615 O O . TYR A 1 201 ? -15.494 -0.017 27.847 1.00 97.25 201 TYR A O 1
ATOM 1623 N N . ASP A 1 202 ? -17.570 0.506 28.537 1.00 96.00 202 ASP A N 1
ATOM 1624 C CA . ASP A 1 202 ? -17.269 1.914 28.769 1.00 96.00 202 ASP A CA 1
ATOM 1625 C C . ASP A 1 202 ? -16.567 2.056 30.130 1.00 96.00 202 ASP A C 1
ATOM 1627 O O . ASP A 1 202 ? -16.925 1.362 31.080 1.00 96.00 202 ASP A O 1
ATOM 1631 N N . LEU A 1 203 ? -15.537 2.907 30.223 1.00 94.38 203 LEU A N 1
ATOM 1632 C CA . LEU A 1 203 ? -14.781 3.134 31.468 1.00 94.38 203 LEU A CA 1
ATOM 1633 C C . LEU A 1 203 ? -15.026 4.542 32.014 1.00 94.38 203 LEU A C 1
ATOM 1635 O O . LEU A 1 203 ? -15.537 4.730 33.112 1.00 94.38 203 LEU A O 1
ATOM 1639 N N . ASN A 1 204 ? -14.663 5.546 31.218 1.00 87.00 204 ASN A N 1
ATOM 1640 C CA . ASN A 1 204 ? -14.927 6.958 31.471 1.00 87.00 204 ASN A CA 1
ATOM 1641 C C . ASN A 1 204 ? -15.403 7.626 30.175 1.00 87.00 204 ASN A C 1
ATOM 1643 O O . ASN A 1 204 ? -15.583 6.957 29.150 1.00 87.00 204 ASN A O 1
ATOM 1647 N N . ASP A 1 205 ? -15.593 8.945 30.203 1.00 78.69 205 ASP A N 1
ATOM 1648 C CA . ASP A 1 205 ? -16.160 9.682 29.069 1.00 78.69 205 ASP A CA 1
ATOM 1649 C C . ASP A 1 205 ? -15.391 9.466 27.764 1.00 78.69 205 ASP A C 1
ATOM 1651 O O . ASP A 1 205 ? -16.014 9.424 26.705 1.00 78.69 205 ASP A O 1
ATOM 1655 N N . ASN A 1 206 ? -14.083 9.192 27.831 1.00 88.50 206 ASN A N 1
ATOM 1656 C CA . ASN A 1 206 ? -13.221 9.119 26.653 1.00 88.50 206 ASN A CA 1
ATOM 1657 C C . ASN A 1 206 ? -12.582 7.754 26.386 1.00 88.50 206 ASN A C 1
ATOM 1659 O O . ASN A 1 206 ? -12.015 7.590 25.307 1.00 88.50 206 ASN A O 1
ATOM 1663 N N . ASN A 1 207 ? -12.671 6.777 27.294 1.00 95.12 207 ASN A N 1
ATOM 1664 C CA . ASN A 1 207 ? -11.992 5.485 27.150 1.00 95.12 207 ASN A CA 1
ATOM 1665 C C . ASN A 1 207 ? -12.928 4.291 27.290 1.00 95.12 207 ASN A C 1
ATOM 1667 O O . ASN A 1 207 ? -13.927 4.325 28.012 1.00 95.12 207 ASN A O 1
ATOM 1671 N N . ILE A 1 208 ? -12.536 3.211 26.624 1.00 96.44 208 ILE A N 1
ATOM 1672 C CA . ILE A 1 208 ? -13.223 1.926 26.630 1.00 96.44 208 ILE A CA 1
ATOM 1673 C C . ILE A 1 208 ? -12.212 0.797 26.809 1.00 96.44 208 ILE A C 1
ATOM 1675 O O . ILE A 1 208 ? -11.083 0.858 26.312 1.00 96.44 208 ILE A O 1
ATOM 1679 N N . LEU A 1 209 ? -12.639 -0.246 27.510 1.00 97.88 209 LEU A N 1
ATOM 1680 C CA . LEU A 1 209 ? -11.954 -1.528 27.546 1.00 97.88 209 LEU A CA 1
ATOM 1681 C C . LEU A 1 209 ? -12.438 -2.362 26.363 1.00 97.88 209 LEU A C 1
ATOM 1683 O O . LEU A 1 209 ? -13.641 -2.485 26.133 1.00 97.88 209 LEU A O 1
ATOM 1687 N N . VAL A 1 210 ? -11.501 -2.975 25.650 1.00 97.56 210 VAL A N 1
ATOM 1688 C CA . VAL A 1 210 ? -11.766 -3.917 24.567 1.00 97.56 210 VAL A CA 1
ATOM 1689 C C . VAL A 1 210 ? -11.163 -5.265 24.916 1.00 97.56 210 VAL A C 1
ATOM 1691 O O . VAL A 1 210 ? -9.972 -5.373 25.197 1.00 97.56 210 VAL A O 1
ATOM 1694 N N . ILE A 1 211 ? -11.992 -6.300 24.847 1.00 97.88 211 ILE A N 1
ATOM 1695 C CA . ILE A 1 211 ? -11.615 -7.705 24.960 1.00 97.88 211 ILE A CA 1
ATOM 1696 C C . ILE A 1 211 ? -11.826 -8.317 23.574 1.00 97.88 211 ILE A C 1
ATOM 1698 O O . ILE A 1 211 ? -12.945 -8.675 23.197 1.00 97.88 211 ILE A O 1
ATOM 1702 N N . LYS A 1 212 ? -10.761 -8.360 22.769 1.00 96.44 212 LYS A N 1
ATOM 1703 C CA . LYS A 1 212 ? -10.795 -8.833 21.376 1.00 96.44 212 LYS A CA 1
ATOM 1704 C C . LYS A 1 212 ? -10.654 -10.351 21.368 1.00 96.44 212 LYS A C 1
ATOM 1706 O O . LYS A 1 212 ? -9.582 -10.866 21.680 1.00 96.44 212 LYS A O 1
ATOM 1711 N N . ILE A 1 213 ? -11.728 -11.059 21.017 1.00 96.06 213 ILE A N 1
ATOM 1712 C CA . ILE A 1 213 ? -11.786 -12.524 21.070 1.00 96.06 213 ILE A CA 1
ATOM 1713 C C . ILE A 1 213 ? -11.545 -13.103 19.674 1.00 96.06 213 ILE A C 1
ATOM 1715 O O . ILE A 1 213 ? -12.057 -12.608 18.669 1.00 96.06 213 ILE A O 1
ATOM 1719 N N . LEU A 1 214 ? -10.761 -14.171 19.600 1.00 93.19 214 LEU A N 1
ATOM 1720 C CA . LEU A 1 214 ? -10.424 -14.869 18.365 1.00 93.19 214 LEU A CA 1
ATOM 1721 C C . LEU A 1 214 ? -11.672 -15.482 17.689 1.00 93.19 214 LEU A C 1
ATOM 1723 O O . LEU A 1 214 ? -12.575 -15.971 18.371 1.00 93.19 214 LEU A O 1
ATOM 1727 N N . LYS A 1 215 ? -11.724 -15.507 16.348 1.00 90.38 215 LYS A N 1
ATOM 1728 C CA . LYS A 1 215 ? -12.783 -16.209 15.591 1.00 90.38 215 LYS A CA 1
ATOM 1729 C C . LYS A 1 215 ? -12.499 -17.712 15.489 1.00 90.38 215 LYS A C 1
ATOM 1731 O O . LYS A 1 215 ? -11.353 -18.134 15.593 1.00 90.38 215 LYS A O 1
ATOM 1736 N N . GLU A 1 216 ? -13.537 -18.499 15.204 1.00 87.25 216 GLU A N 1
ATOM 1737 C CA . GLU A 1 216 ? -13.534 -19.977 15.175 1.00 87.25 216 GLU A CA 1
ATOM 1738 C C . GLU A 1 216 ? -12.339 -20.638 14.461 1.00 87.25 216 GLU A C 1
ATOM 1740 O O . GLU A 1 216 ? -11.830 -21.642 14.938 1.00 87.25 216 GLU A O 1
ATOM 1745 N N . LYS A 1 217 ? -11.863 -20.070 13.346 1.00 84.00 217 LYS A N 1
ATOM 1746 C CA . LYS A 1 217 ? -10.817 -20.670 12.489 1.00 84.00 217 LYS A CA 1
ATOM 1747 C C . LYS A 1 217 ? -9.469 -19.944 12.530 1.00 84.00 217 LYS A C 1
ATOM 1749 O O . LYS A 1 217 ? -8.607 -20.191 11.691 1.00 84.00 217 LYS A O 1
ATOM 1754 N N . GLN A 1 218 ? -9.314 -18.977 13.427 1.00 85.06 218 GLN A N 1
ATOM 1755 C CA . GLN A 1 218 ? -8.071 -18.220 13.558 1.00 85.06 218 GLN A CA 1
ATOM 1756 C C . GLN A 1 218 ? -7.099 -18.936 14.499 1.00 85.06 218 GLN A C 1
ATOM 1758 O O . GLN A 1 218 ? -7.507 -19.761 15.309 1.00 85.06 218 GLN A O 1
ATOM 1763 N N . HIS A 1 219 ? -5.811 -18.614 14.386 1.00 88.75 219 HIS A N 1
ATOM 1764 C CA . HIS A 1 219 ? -4.762 -19.176 15.235 1.00 88.75 219 HIS A CA 1
ATOM 1765 C C . HIS A 1 219 ? -4.324 -18.146 16.295 1.00 88.75 219 HIS A C 1
ATOM 1767 O O . HIS A 1 219 ? -4.171 -16.972 15.940 1.00 88.75 219 HIS A O 1
ATOM 1773 N N . PRO A 1 220 ? -4.062 -18.539 17.558 1.00 89.62 220 PRO A N 1
ATOM 1774 C CA . PRO A 1 220 ? -3.634 -17.627 18.632 1.00 89.62 220 PRO A CA 1
ATOM 1775 C C . PRO A 1 220 ? -2.415 -16.749 18.311 1.00 89.62 220 PRO A C 1
ATOM 1777 O O . PRO A 1 220 ? -2.254 -15.666 18.874 1.00 89.62 220 PRO A O 1
ATOM 1780 N N . SER A 1 221 ? -1.573 -17.170 17.366 1.00 89.00 221 SER A N 1
ATOM 1781 C CA . SER A 1 221 ? -0.422 -16.395 16.888 1.00 89.00 221 SER A CA 1
ATOM 1782 C C . SER A 1 221 ? -0.779 -14.997 16.360 1.00 89.00 221 SER A C 1
ATOM 1784 O O . SER A 1 221 ? 0.075 -14.114 16.400 1.00 89.00 221 SER A O 1
ATOM 1786 N N . SER A 1 222 ? -2.007 -14.760 15.871 1.00 88.69 222 SER A N 1
ATOM 1787 C CA . SER A 1 222 ? -2.426 -13.411 15.451 1.00 88.69 222 SER A CA 1
ATOM 1788 C C . SER A 1 222 ? -2.540 -12.454 16.641 1.00 88.69 222 SER A C 1
ATOM 1790 O O . SER A 1 222 ? -2.070 -11.323 16.567 1.00 88.69 222 SER A O 1
ATOM 1792 N N . LEU A 1 223 ? -3.081 -12.935 17.763 1.00 92.31 223 LEU A N 1
ATOM 1793 C CA . LEU A 1 223 ? -3.196 -12.180 19.012 1.00 92.31 223 LEU A CA 1
ATOM 1794 C C . LEU A 1 223 ? -1.832 -11.956 19.673 1.00 92.31 223 LEU A C 1
ATOM 1796 O O . LEU A 1 223 ? -1.561 -10.870 20.185 1.00 92.31 223 LEU A O 1
ATOM 1800 N N . LEU A 1 224 ? -0.950 -12.963 19.615 1.00 92.56 224 LEU A N 1
ATOM 1801 C CA . LEU A 1 224 ? 0.445 -12.819 20.044 1.00 92.56 224 LEU A CA 1
ATOM 1802 C C . LEU A 1 224 ? 1.148 -11.699 19.262 1.00 92.56 224 LEU A C 1
ATOM 1804 O O . LEU A 1 224 ? 1.821 -10.849 19.842 1.00 92.56 224 LEU A O 1
ATOM 1808 N N . ARG A 1 225 ? 0.948 -11.663 17.940 1.00 92.25 225 ARG A N 1
ATOM 1809 C CA . ARG A 1 225 ? 1.504 -10.622 17.071 1.00 92.25 225 ARG A CA 1
ATOM 1810 C C . ARG A 1 225 ? 0.952 -9.238 17.387 1.00 92.25 225 ARG A C 1
ATOM 1812 O O . ARG A 1 225 ? 1.732 -8.296 17.495 1.00 92.25 225 ARG A O 1
ATOM 1819 N N . GLU A 1 226 ? -0.359 -9.121 17.571 1.00 94.12 226 GLU A N 1
ATOM 1820 C CA . GLU A 1 226 ? -0.993 -7.852 17.929 1.00 94.12 226 GLU A CA 1
ATOM 1821 C C . GLU A 1 226 ? -0.433 -7.286 19.238 1.00 94.12 226 GLU A C 1
ATOM 1823 O O . GLU A 1 226 ? 0.021 -6.142 19.275 1.00 94.12 226 GLU A O 1
ATOM 1828 N N . GLY A 1 227 ? -0.383 -8.102 20.296 1.00 94.69 227 GLY A N 1
ATOM 1829 C CA . GLY A 1 227 ? 0.154 -7.670 21.584 1.00 94.69 227 GLY A CA 1
ATOM 1830 C C . GLY A 1 227 ? 1.651 -7.347 21.541 1.00 94.69 227 GLY A C 1
ATOM 1831 O O . GLY A 1 227 ? 2.067 -6.351 22.134 1.00 94.69 227 GLY A O 1
ATOM 1832 N N . TYR A 1 228 ? 2.458 -8.110 20.788 1.00 94.69 228 TYR A N 1
ATOM 1833 C CA . TYR A 1 228 ? 3.876 -7.795 20.572 1.00 94.69 228 TYR A CA 1
ATOM 1834 C C . TYR A 1 228 ? 4.051 -6.391 19.984 1.00 94.69 228 TYR A C 1
ATOM 1836 O O . TYR A 1 228 ? 4.797 -5.581 20.536 1.00 94.69 228 TYR A O 1
ATOM 1844 N N . TRP A 1 229 ? 3.342 -6.077 18.896 1.00 96.12 229 TRP A N 1
ATOM 1845 C CA . TRP A 1 229 ? 3.480 -4.782 18.232 1.00 96.12 229 TRP A CA 1
ATOM 1846 C C . TRP A 1 229 ? 2.919 -3.631 19.059 1.00 96.12 229 TRP A C 1
ATOM 1848 O O . TRP A 1 229 ? 3.539 -2.573 19.089 1.00 96.12 229 TRP A O 1
ATOM 1858 N N . ILE A 1 230 ? 1.822 -3.833 19.796 1.00 96.44 230 ILE A N 1
ATOM 1859 C CA . ILE A 1 230 ? 1.330 -2.832 20.754 1.00 96.44 230 ILE A CA 1
ATOM 1860 C C . ILE A 1 230 ? 2.413 -2.507 21.795 1.00 96.44 230 ILE A C 1
ATOM 1862 O O . ILE A 1 230 ? 2.702 -1.332 22.034 1.00 96.44 230 ILE A O 1
ATOM 1866 N N . LYS A 1 231 ? 3.054 -3.522 22.394 1.00 95.19 231 LYS A N 1
ATOM 1867 C CA . LYS A 1 231 ? 4.139 -3.309 23.371 1.00 95.19 231 LYS A CA 1
ATOM 1868 C C . LYS A 1 231 ? 5.349 -2.629 22.734 1.00 95.19 231 LYS A C 1
ATOM 1870 O O . LYS A 1 231 ? 5.879 -1.673 23.295 1.00 95.19 231 LYS A O 1
ATOM 1875 N N . TYR A 1 232 ? 5.770 -3.098 21.562 1.00 95.69 232 TYR A N 1
ATOM 1876 C CA . TYR A 1 232 ? 6.939 -2.569 20.864 1.00 95.69 232 TYR A CA 1
ATOM 1877 C C . TYR A 1 232 ? 6.752 -1.103 20.446 1.00 95.69 232 TYR A C 1
ATOM 1879 O O . TYR A 1 232 ? 7.634 -0.279 20.666 1.00 95.69 232 TYR A O 1
ATOM 1887 N N . LEU A 1 233 ? 5.588 -0.740 19.903 1.00 96.69 233 LEU A N 1
ATOM 1888 C CA . LEU A 1 233 ? 5.304 0.638 19.499 1.00 96.69 233 LEU A CA 1
ATOM 1889 C C . LEU A 1 233 ? 5.165 1.576 20.704 1.00 96.69 233 LEU A C 1
ATOM 1891 O O . LEU A 1 233 ? 5.629 2.713 20.637 1.00 96.69 233 LEU A O 1
ATOM 1895 N N . ASN A 1 234 ? 4.580 1.113 21.815 1.00 95.75 234 ASN A N 1
ATOM 1896 C CA . ASN A 1 234 ? 4.572 1.884 23.061 1.00 95.75 234 ASN A CA 1
ATOM 1897 C C . ASN A 1 234 ? 5.996 2.118 23.582 1.00 95.75 234 ASN A C 1
ATOM 1899 O O . ASN A 1 234 ? 6.305 3.228 24.007 1.00 95.75 234 ASN A O 1
ATOM 1903 N N . LYS A 1 235 ? 6.883 1.117 23.482 1.00 95.38 235 LYS A N 1
ATOM 1904 C CA . LYS A 1 235 ? 8.307 1.283 23.800 1.00 95.38 235 LYS A CA 1
ATOM 1905 C C . LYS A 1 235 ? 8.954 2.358 22.917 1.00 95.38 235 LYS A C 1
ATOM 1907 O O . LYS A 1 235 ? 9.551 3.285 23.457 1.00 95.38 235 LYS A O 1
ATOM 1912 N N . LEU A 1 236 ? 8.769 2.306 21.595 1.00 95.44 236 LEU A N 1
ATOM 1913 C CA . LEU A 1 236 ? 9.279 3.356 20.700 1.00 95.44 236 LEU A CA 1
ATOM 1914 C C . LEU A 1 236 ? 8.749 4.743 21.094 1.00 95.44 236 LEU A C 1
ATOM 1916 O O . LEU A 1 236 ? 9.503 5.712 21.129 1.00 95.44 236 LEU A O 1
ATOM 1920 N N . LYS A 1 237 ? 7.462 4.846 21.441 1.00 95.25 237 LYS A N 1
ATOM 1921 C CA . LYS A 1 237 ? 6.865 6.103 21.911 1.00 95.25 237 LYS A CA 1
ATOM 1922 C C . LYS A 1 237 ? 7.557 6.629 23.176 1.00 95.25 237 LYS A C 1
ATOM 1924 O O . LYS A 1 237 ? 7.818 7.823 23.264 1.00 95.25 237 LYS A O 1
ATOM 1929 N N . THR A 1 238 ? 7.908 5.758 24.129 1.00 94.62 238 THR A N 1
ATOM 1930 C CA . THR A 1 238 ? 8.687 6.153 25.322 1.00 94.62 238 THR A CA 1
ATOM 1931 C C . THR A 1 238 ? 10.140 6.521 25.015 1.00 94.62 238 THR A C 1
ATOM 1933 O O . THR A 1 238 ? 10.727 7.316 25.739 1.00 94.62 238 THR A O 1
ATOM 1936 N N . GLU A 1 239 ? 10.707 5.996 23.928 1.00 95.12 239 GLU A N 1
ATOM 1937 C CA . GLU A 1 239 ? 12.061 6.310 23.443 1.00 95.12 239 GLU A CA 1
ATOM 1938 C C . GLU A 1 239 ? 12.110 7.604 22.603 1.00 95.12 239 GLU A C 1
ATOM 1940 O O . GLU A 1 239 ? 13.146 7.934 22.031 1.00 95.12 239 GLU A O 1
ATOM 1945 N N . GLY A 1 240 ? 11.008 8.360 22.534 1.00 94.62 240 GLY A N 1
ATOM 1946 C CA . GLY A 1 240 ? 10.944 9.647 21.836 1.00 94.62 240 GLY A CA 1
ATOM 1947 C C . GLY A 1 240 ? 10.539 9.554 20.364 1.00 94.62 240 GLY A C 1
ATOM 1948 O O . GLY A 1 240 ? 10.642 10.539 19.637 1.00 94.62 240 GLY A O 1
ATOM 1949 N N . HIS A 1 241 ? 10.045 8.406 19.897 1.00 94.69 241 HIS A N 1
ATOM 1950 C CA . HIS A 1 241 ? 9.422 8.329 18.577 1.00 94.69 241 HIS A CA 1
ATOM 1951 C C . HIS A 1 241 ? 8.003 8.923 18.598 1.00 94.69 241 HIS A C 1
ATOM 1953 O O . HIS A 1 241 ? 7.285 8.844 19.594 1.00 94.69 241 HIS A O 1
ATOM 1959 N N . PHE A 1 242 ? 7.568 9.456 17.451 1.00 91.69 242 PHE A N 1
ATOM 1960 C CA . PHE A 1 242 ? 6.218 10.004 17.233 1.00 91.69 242 PHE A CA 1
ATOM 1961 C C . PHE A 1 242 ? 5.867 11.255 18.064 1.00 91.69 242 PHE A C 1
ATOM 1963 O O . PHE A 1 242 ? 4.689 11.548 18.230 1.00 91.69 242 PHE A O 1
ATOM 1970 N N . THR A 1 243 ? 6.845 12.010 18.575 1.00 87.81 243 THR A N 1
ATOM 1971 C CA . THR A 1 243 ? 6.598 13.184 19.441 1.00 87.81 243 THR A CA 1
ATOM 1972 C C . THR A 1 243 ? 5.789 14.289 18.768 1.00 87.81 243 THR A C 1
ATOM 1974 O O . THR A 1 243 ? 4.982 14.941 19.423 1.00 87.81 243 THR A O 1
ATOM 1977 N N . ASP A 1 244 ? 5.960 14.459 17.457 1.00 88.25 244 ASP A N 1
ATOM 1978 C CA . ASP A 1 244 ? 5.374 15.579 16.708 1.00 88.25 244 ASP A CA 1
ATOM 1979 C C . ASP A 1 244 ? 4.024 15.229 16.064 1.00 88.25 244 ASP A C 1
ATOM 1981 O O . ASP A 1 244 ? 3.456 16.023 15.315 1.00 88.25 244 ASP A O 1
ATOM 1985 N N . VAL A 1 245 ? 3.510 14.018 16.304 1.00 93.50 245 VAL A N 1
ATOM 1986 C CA . VAL A 1 245 ? 2.263 13.536 15.704 1.00 93.50 245 VAL A CA 1
ATOM 1987 C C . VAL A 1 245 ? 1.434 12.741 16.701 1.00 93.50 245 VAL A C 1
ATOM 1989 O O . VAL A 1 245 ? 1.931 11.915 17.460 1.00 93.50 245 VAL A O 1
ATOM 1992 N N . ARG A 1 246 ? 0.114 12.914 16.650 1.00 95.31 246 ARG A N 1
ATOM 1993 C CA . ARG A 1 246 ? -0.792 12.094 17.454 1.00 95.31 246 ARG A CA 1
ATOM 1994 C C . ARG A 1 246 ? -0.758 10.626 17.010 1.00 95.31 246 ARG A C 1
ATOM 1996 O O . ARG A 1 246 ? -1.157 10.288 15.892 1.00 95.31 246 ARG A O 1
ATOM 2003 N N . PHE A 1 247 ? -0.362 9.740 17.915 1.00 96.81 247 PHE A N 1
ATOM 2004 C CA . PHE A 1 247 ? -0.493 8.298 17.736 1.00 96.81 247 PHE A CA 1
ATOM 2005 C C . PHE A 1 247 ? -0.917 7.638 19.050 1.00 96.81 247 PHE A C 1
ATOM 2007 O O . PHE A 1 247 ? -0.115 7.467 19.978 1.00 96.81 247 PHE A O 1
ATOM 2014 N N . ASP A 1 248 ? -2.196 7.281 19.133 1.00 95.88 248 ASP A N 1
ATOM 2015 C CA . ASP A 1 248 ? -2.795 6.701 20.333 1.00 95.88 248 ASP A CA 1
ATOM 2016 C C . ASP A 1 248 ? -2.755 5.178 20.220 1.00 95.88 248 ASP A C 1
ATOM 2018 O O . ASP A 1 248 ? -3.683 4.524 19.736 1.00 95.88 248 ASP A O 1
ATOM 2022 N N . ILE A 1 249 ? -1.620 4.622 20.632 1.00 96.69 249 ILE A N 1
ATOM 2023 C CA . ILE A 1 249 ? -1.388 3.180 20.680 1.00 96.69 249 ILE A CA 1
ATOM 2024 C C . ILE A 1 249 ? -2.189 2.600 21.864 1.00 96.69 249 ILE A C 1
ATOM 2026 O O . ILE A 1 249 ? -2.161 3.194 22.946 1.00 96.69 249 ILE A O 1
ATOM 2030 N N . PRO A 1 250 ? -2.897 1.463 21.699 1.00 96.88 250 PRO A N 1
ATOM 2031 C CA . PRO A 1 250 ? -3.638 0.829 22.787 1.00 96.88 250 PRO A CA 1
ATOM 2032 C C . PRO A 1 250 ? -2.779 0.543 24.025 1.00 96.88 250 PRO A C 1
ATOM 2034 O O . PRO A 1 250 ? -1.597 0.208 23.917 1.00 96.88 250 PRO A O 1
ATOM 2037 N N . GLN A 1 251 ? -3.396 0.609 25.203 1.00 95.50 251 GLN A N 1
ATOM 2038 C CA . GLN A 1 251 ? -2.780 0.188 26.461 1.00 95.50 251 GLN A CA 1
ATOM 2039 C C . GLN A 1 251 ? -3.141 -1.268 26.745 1.00 95.50 251 GLN A C 1
ATOM 2041 O O . GLN A 1 251 ? -4.280 -1.577 27.087 1.00 95.50 251 GLN A O 1
ATOM 2046 N N . LEU A 1 252 ? -2.177 -2.168 26.571 1.00 95.69 252 LEU A N 1
ATOM 2047 C CA . LEU A 1 252 ? -2.373 -3.605 26.747 1.00 95.69 252 LEU A CA 1
ATOM 2048 C C . LEU A 1 252 ? -2.509 -3.972 28.233 1.00 95.69 252 LEU A C 1
ATOM 2050 O O . LEU A 1 252 ? -1.748 -3.481 29.066 1.00 95.69 252 LEU A O 1
ATOM 2054 N N . LEU A 1 253 ? -3.448 -4.860 28.561 1.00 95.44 253 LEU A N 1
ATOM 2055 C CA . LEU A 1 253 ? -3.560 -5.464 29.887 1.00 95.44 253 LEU A CA 1
ATOM 2056 C C . LEU A 1 253 ? -2.827 -6.810 29.905 1.00 95.44 253 LEU A C 1
ATOM 2058 O O . LEU A 1 253 ? -3.058 -7.666 29.053 1.00 95.44 253 LEU A O 1
ATOM 2062 N N . GLU A 1 254 ? -1.965 -7.004 30.901 1.00 93.06 254 GLU A N 1
ATOM 2063 C CA . GLU A 1 254 ? -1.161 -8.222 31.055 1.00 93.06 254 GLU A CA 1
ATOM 2064 C C . GLU A 1 254 ? -1.609 -9.040 32.267 1.00 93.06 254 GLU A C 1
ATOM 2066 O O . GLU A 1 254 ? -1.915 -8.483 33.320 1.00 93.06 254 GLU A O 1
ATOM 2071 N N . PHE A 1 255 ? -1.609 -10.365 32.148 1.00 91.19 255 PHE A N 1
ATOM 2072 C CA . PHE A 1 255 ? -2.027 -11.323 33.169 1.00 91.19 255 PHE A CA 1
ATOM 2073 C C . PHE A 1 255 ? -0.947 -12.400 33.325 1.00 91.19 255 PHE A C 1
ATOM 2075 O O . PHE A 1 255 ? -0.622 -13.105 32.369 1.00 91.19 255 PHE A O 1
ATOM 2082 N N . CYS A 1 256 ? -0.368 -12.499 34.528 1.00 84.12 256 CYS A N 1
ATOM 2083 C CA . CYS A 1 256 ? 0.722 -13.429 34.861 1.00 84.12 25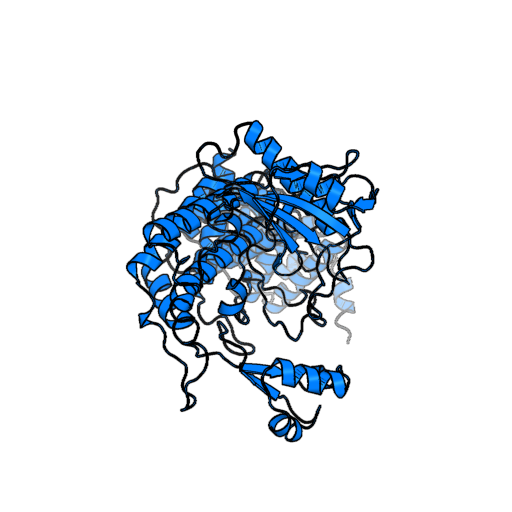6 CYS A CA 1
ATOM 2084 C C . CYS A 1 256 ? 1.884 -13.401 33.841 1.00 84.12 256 CYS A C 1
ATOM 2086 O O . CYS A 1 256 ? 2.371 -14.442 33.411 1.00 84.12 256 CYS A O 1
ATOM 2088 N N . GLY A 1 257 ? 2.297 -12.199 33.419 1.00 81.81 257 GLY A N 1
ATOM 2089 C CA . GLY A 1 257 ? 3.414 -11.986 32.487 1.00 81.81 257 GLY A CA 1
ATOM 2090 C C . GLY A 1 257 ? 3.097 -12.197 30.998 1.00 81.81 257 GLY A C 1
ATOM 2091 O O . GLY A 1 257 ? 3.978 -11.995 30.165 1.00 81.81 257 GLY A O 1
ATOM 2092 N N . GLY A 1 258 ? 1.861 -12.573 30.644 1.00 88.31 258 GLY A N 1
ATOM 2093 C CA . GLY A 1 258 ? 1.387 -12.697 29.261 1.00 88.31 258 GLY A CA 1
ATOM 2094 C C . GLY A 1 258 ? 0.257 -11.718 28.932 1.00 88.31 258 GLY A C 1
ATOM 2095 O O . GLY A 1 258 ? -0.352 -11.137 29.822 1.00 88.31 258 GLY A O 1
ATOM 2096 N N . TYR A 1 259 ? -0.047 -11.538 27.648 1.00 91.94 259 TYR A N 1
ATOM 2097 C CA . TYR A 1 259 ? -1.136 -10.660 27.178 1.00 91.94 259 TYR A CA 1
ATOM 2098 C C . TYR A 1 259 ? -2.200 -11.382 26.342 1.00 91.94 259 TYR A C 1
ATOM 2100 O O . TYR A 1 259 ? -3.220 -10.786 26.007 1.00 91.94 259 TYR A O 1
ATOM 2108 N N . VAL A 1 260 ? -1.982 -12.661 26.021 1.00 94.56 260 VAL A N 1
ATOM 2109 C CA . VAL A 1 260 ? -3.001 -13.530 25.423 1.00 94.56 260 VAL A CA 1
ATOM 2110 C C . VAL A 1 260 ? -3.538 -14.457 26.504 1.00 94.56 260 VAL A C 1
ATOM 2112 O O . VAL A 1 260 ? -2.771 -15.129 27.193 1.00 94.56 260 VAL A O 1
ATOM 2115 N N . ILE A 1 261 ? -4.857 -14.492 26.640 1.00 95.19 261 ILE A N 1
ATOM 2116 C CA . ILE A 1 261 ? -5.574 -15.223 27.688 1.00 95.19 261 ILE A CA 1
ATOM 2117 C C . ILE A 1 261 ? -6.602 -16.177 27.079 1.00 95.19 261 ILE A C 1
ATOM 2119 O O . ILE A 1 261 ? -7.003 -16.006 25.927 1.00 95.19 261 ILE A O 1
ATOM 2123 N N . LYS A 1 262 ? -7.062 -17.154 27.862 1.00 95.81 262 LYS A N 1
ATOM 2124 C CA . LYS A 1 262 ? -8.299 -17.904 27.613 1.00 95.81 262 LYS A CA 1
ATOM 2125 C C . LYS A 1 262 ? -9.412 -17.288 28.455 1.00 95.81 262 LYS A C 1
ATOM 2127 O O . LYS A 1 262 ? -9.379 -17.370 29.682 1.00 95.81 262 LYS A O 1
ATOM 2132 N N . LEU A 1 263 ? -10.367 -16.636 27.800 1.00 96.38 263 LEU A N 1
ATOM 2133 C CA . LEU A 1 263 ? -11.435 -15.911 28.481 1.00 96.38 263 LEU A CA 1
ATOM 2134 C C . LEU A 1 263 ? -12.499 -16.863 29.038 1.00 96.38 263 LEU A C 1
ATOM 2136 O O . LEU A 1 263 ? -12.997 -17.734 28.324 1.00 96.38 263 LEU A O 1
ATOM 2140 N N . THR A 1 264 ? -12.907 -16.641 30.286 1.00 95.25 264 THR A N 1
ATOM 2141 C CA . THR A 1 264 ? -14.000 -17.377 30.943 1.00 95.25 264 THR A CA 1
ATOM 2142 C C . THR A 1 264 ? -15.071 -16.421 31.478 1.00 95.25 264 THR A C 1
ATOM 2144 O O . THR A 1 264 ? -14.825 -15.224 31.625 1.00 95.25 264 THR A O 1
ATOM 2147 N N . ASN A 1 265 ? -16.271 -16.945 31.754 1.00 92.31 265 ASN A N 1
ATOM 2148 C CA . ASN A 1 265 ? -17.375 -16.218 32.399 1.00 92.31 265 ASN A CA 1
ATOM 2149 C C . ASN A 1 265 ? -17.836 -14.945 31.657 1.00 92.31 265 ASN A C 1
ATOM 2151 O O . ASN A 1 265 ? -17.981 -13.884 32.255 1.00 92.31 265 ASN A O 1
ATOM 2155 N N . ILE A 1 266 ? -18.081 -15.036 30.343 1.00 93.19 266 ILE A N 1
ATOM 2156 C CA . ILE A 1 266 ? -18.642 -13.918 29.562 1.00 93.19 266 ILE A CA 1
ATOM 2157 C C . ILE A 1 266 ? -20.049 -13.574 30.103 1.00 93.19 266 ILE A C 1
ATOM 2159 O O . ILE A 1 266 ? -20.924 -14.439 30.054 1.00 93.19 266 ILE A O 1
ATOM 2163 N N . PRO A 1 267 ? -20.304 -12.337 30.576 1.00 90.69 267 PRO A N 1
ATOM 2164 C CA . PRO A 1 267 ? -21.513 -12.013 31.343 1.00 90.69 267 PRO A CA 1
ATOM 2165 C C . PRO A 1 267 ? -22.738 -11.706 30.477 1.00 90.69 267 PRO A C 1
ATOM 2167 O O . PRO A 1 267 ? -23.837 -11.535 30.997 1.00 90.69 267 PRO A O 1
ATOM 2170 N N . ILE A 1 268 ? -22.562 -11.606 29.157 1.00 93.12 268 ILE A N 1
ATOM 2171 C CA . ILE A 1 268 ? -23.640 -11.337 28.205 1.00 93.12 268 ILE A CA 1
ATOM 2172 C C . ILE A 1 268 ? -23.728 -12.446 27.161 1.00 93.12 268 ILE A C 1
ATOM 2174 O O . ILE A 1 268 ? -22.738 -13.089 26.805 1.00 93.12 268 ILE A O 1
ATOM 2178 N N . ARG A 1 269 ? -24.931 -12.654 26.625 1.00 93.25 269 ARG A N 1
ATOM 2179 C CA . ARG A 1 269 ? -25.156 -13.632 25.562 1.00 93.25 269 ARG A CA 1
ATOM 2180 C C . ARG A 1 269 ? -24.377 -13.237 24.305 1.00 93.25 269 ARG A C 1
ATOM 2182 O O . ARG A 1 269 ? -24.523 -12.124 23.809 1.00 93.25 269 ARG A O 1
ATOM 2189 N N . ILE A 1 270 ? -23.598 -14.173 23.763 1.00 92.50 270 ILE A N 1
ATOM 2190 C CA . ILE A 1 270 ? -22.914 -13.998 22.477 1.00 92.50 270 ILE A CA 1
ATOM 2191 C C . ILE A 1 270 ? -23.972 -14.032 21.356 1.00 92.50 270 ILE A C 1
ATOM 2193 O O . ILE A 1 270 ? -24.729 -15.010 21.285 1.00 92.50 270 ILE A O 1
ATOM 2197 N N . PRO A 1 271 ? -24.057 -13.002 20.492 1.00 92.00 271 PRO A N 1
ATOM 2198 C CA . PRO A 1 271 ? -24.940 -13.022 19.325 1.00 92.00 271 PRO A CA 1
ATOM 2199 C C . PRO A 1 271 ? -24.638 -14.214 18.406 1.00 92.00 271 PRO A C 1
ATOM 2201 O O . PRO A 1 271 ? -23.477 -14.588 18.230 1.00 92.00 271 PRO A O 1
ATOM 2204 N N . LYS A 1 272 ? -25.677 -14.829 17.824 1.00 88.06 272 LYS A N 1
ATOM 2205 C CA . LYS A 1 272 ? -25.560 -16.100 17.075 1.00 88.06 272 LYS A CA 1
ATOM 2206 C C . LYS A 1 272 ? -24.662 -15.983 15.842 1.00 88.06 272 LYS A C 1
ATOM 2208 O O . LYS A 1 272 ? -24.066 -16.963 15.407 1.00 88.06 272 LYS A O 1
ATOM 2213 N N . GLU A 1 273 ? -24.560 -14.782 15.294 1.00 88.06 273 GLU A N 1
ATOM 2214 C CA . GLU A 1 273 ? -23.798 -14.447 14.098 1.00 88.06 273 GLU A CA 1
ATOM 2215 C C . GLU A 1 273 ? -22.283 -14.425 14.379 1.00 88.06 273 GLU A C 1
ATOM 2217 O O . GLU A 1 273 ? -21.464 -14.522 13.461 1.00 88.06 273 GLU A O 1
ATOM 2222 N N . ILE A 1 274 ? -21.883 -14.324 15.653 1.00 88.94 274 ILE A N 1
ATOM 2223 C CA . ILE A 1 274 ? -20.489 -14.170 16.069 1.00 88.94 274 ILE A CA 1
ATOM 2224 C C . ILE A 1 274 ? -19.888 -15.538 16.405 1.00 88.94 274 ILE A C 1
ATOM 2226 O O . ILE A 1 274 ? -19.992 -16.053 17.519 1.00 88.94 274 ILE A O 1
ATOM 2230 N N . LYS A 1 275 ? -19.184 -16.117 15.430 1.00 90.56 275 LYS A N 1
ATOM 2231 C CA . LYS A 1 275 ? -18.470 -17.394 15.580 1.00 90.56 275 LYS A CA 1
ATOM 2232 C C . LYS A 1 275 ? -17.091 -17.202 16.223 1.00 90.56 275 LYS A C 1
ATOM 2234 O O . LYS A 1 275 ? -16.092 -16.955 15.541 1.00 90.56 275 LYS A O 1
ATOM 2239 N N . LEU A 1 276 ? -17.044 -17.294 17.551 1.00 92.88 276 LEU A N 1
ATOM 2240 C CA . LEU A 1 276 ? -15.818 -17.188 18.354 1.00 92.88 276 LEU A CA 1
ATOM 2241 C C . LEU A 1 276 ? -15.090 -18.534 18.482 1.00 92.88 276 LEU A C 1
ATOM 2243 O O . LEU A 1 276 ? -15.735 -19.577 18.552 1.00 92.88 276 LEU A O 1
ATOM 2247 N N . HIS A 1 277 ? -13.764 -18.499 18.624 1.00 94.00 277 HIS A N 1
ATOM 2248 C CA . HIS A 1 277 ? -12.925 -19.674 18.885 1.00 94.00 277 HIS A CA 1
ATOM 2249 C C . HIS A 1 277 ? -13.441 -20.484 20.088 1.00 94.00 277 HIS A C 1
ATOM 2251 O O . HIS A 1 277 ? -13.872 -19.866 21.069 1.00 94.00 277 HIS A O 1
ATOM 2257 N N . PRO A 1 278 ? -13.420 -21.831 20.057 1.00 91.88 278 PRO A N 1
ATOM 2258 C CA . PRO A 1 278 ? -13.893 -22.662 21.167 1.00 91.88 278 PRO A CA 1
ATOM 2259 C C . PRO A 1 278 ? -13.225 -22.318 22.505 1.00 91.88 278 PRO A C 1
ATOM 2261 O O . PRO A 1 278 ? -13.924 -22.021 23.467 1.00 91.88 278 PRO A O 1
ATOM 2264 N N . ASP A 1 279 ? -11.890 -22.217 22.526 1.00 93.50 279 ASP A N 1
ATOM 2265 C CA . ASP A 1 279 ? -11.100 -21.838 23.715 1.00 93.50 279 ASP A CA 1
ATOM 2266 C C . ASP A 1 279 ? -11.167 -20.351 24.119 1.00 93.50 279 ASP A C 1
ATOM 2268 O O . ASP A 1 279 ? -10.510 -19.952 25.078 1.00 93.50 279 ASP A O 1
ATOM 2272 N N . LYS A 1 280 ? -11.896 -19.505 23.373 1.00 95.12 280 LYS A N 1
ATOM 2273 C CA . LYS A 1 280 ? -12.049 -18.061 23.654 1.00 95.12 280 LYS A CA 1
ATOM 2274 C C . LYS A 1 280 ? -10.725 -17.325 23.914 1.00 95.12 280 LYS A C 1
ATOM 2276 O O . LYS A 1 280 ? -10.630 -16.503 24.824 1.00 95.12 280 LYS A O 1
ATOM 2281 N N . TYR A 1 281 ? -9.709 -17.593 23.091 1.00 96.19 281 TYR A N 1
ATOM 2282 C CA . TYR A 1 281 ? -8.465 -16.824 23.123 1.00 96.19 281 TYR A CA 1
ATOM 2283 C C . TYR A 1 281 ? -8.745 -15.333 22.926 1.00 96.19 281 TYR A C 1
ATOM 2285 O O . TYR A 1 281 ? -9.483 -14.969 22.006 1.00 96.19 281 TYR A O 1
ATOM 2293 N N . ALA A 1 282 ? -8.162 -14.481 23.766 1.00 96.75 282 ALA A N 1
ATOM 2294 C CA . ALA A 1 282 ? -8.392 -13.043 23.720 1.00 96.75 282 ALA A CA 1
ATOM 2295 C C . ALA A 1 282 ? -7.153 -12.225 24.100 1.00 96.75 282 ALA A C 1
ATOM 2297 O O . ALA A 1 282 ? -6.250 -12.720 24.774 1.00 96.75 282 ALA A O 1
ATOM 2298 N N . ILE A 1 283 ? -7.153 -10.960 23.680 1.00 96.50 283 ILE A N 1
ATOM 2299 C CA . ILE A 1 283 ? -6.307 -9.899 24.243 1.00 96.50 283 ILE A CA 1
ATOM 2300 C C . ILE A 1 283 ? -7.201 -8.806 24.817 1.00 96.50 283 ILE A C 1
ATOM 2302 O O . ILE A 1 283 ? -8.296 -8.558 24.302 1.00 96.50 283 ILE A O 1
ATOM 2306 N N . CYS A 1 284 ? -6.714 -8.136 25.855 1.00 97.50 284 CYS A N 1
ATOM 2307 C CA . CYS A 1 284 ? -7.442 -7.073 26.533 1.00 97.50 284 CYS A CA 1
ATOM 2308 C C . CYS A 1 284 ? -6.634 -5.781 26.462 1.00 97.50 284 CYS A C 1
ATOM 2310 O O . CYS A 1 284 ? -5.446 -5.782 26.781 1.00 97.50 284 CYS A O 1
ATOM 2312 N N . PHE A 1 285 ? -7.259 -4.680 26.062 1.00 97.25 285 PHE A N 1
ATOM 2313 C CA . PHE A 1 285 ? -6.590 -3.386 25.994 1.00 97.25 285 PHE A CA 1
ATOM 2314 C C . PHE A 1 285 ? -7.559 -2.220 26.186 1.00 97.25 285 PHE A C 1
ATOM 2316 O O . PHE A 1 285 ? -8.752 -2.329 25.905 1.00 97.25 285 PHE A O 1
ATOM 2323 N N . VAL A 1 286 ? -7.032 -1.092 26.656 1.00 97.12 286 VAL A N 1
ATOM 2324 C CA . VAL A 1 286 ? -7.762 0.169 26.810 1.00 97.12 286 VAL A CA 1
ATOM 2325 C C . VAL A 1 286 ? -7.407 1.107 25.662 1.00 97.12 286 VAL A C 1
ATOM 2327 O O . VAL A 1 286 ? -6.240 1.247 25.289 1.00 97.12 286 VAL A O 1
ATOM 2330 N N . ILE A 1 287 ? -8.428 1.742 25.095 1.00 95.94 287 ILE A N 1
ATOM 2331 C CA . ILE A 1 287 ? -8.321 2.690 23.981 1.00 95.94 287 ILE A CA 1
ATOM 2332 C C . ILE A 1 287 ? -9.245 3.885 24.207 1.00 95.94 287 ILE A C 1
ATOM 2334 O O . ILE A 1 287 ? -10.245 3.791 24.921 1.00 95.94 287 ILE A O 1
ATOM 2338 N N . SER A 1 288 ? -8.942 4.990 23.525 1.00 94.25 288 SER A N 1
ATOM 2339 C CA . SER A 1 288 ? -9.886 6.097 23.376 1.00 94.25 288 SER A CA 1
ATOM 2340 C C . SER A 1 288 ? -11.110 5.664 22.558 1.00 94.25 288 SER A C 1
ATOM 2342 O O . SER A 1 288 ? -10.978 4.891 21.607 1.00 94.25 288 SER A O 1
ATOM 2344 N N . LYS A 1 289 ? -12.291 6.223 22.846 1.00 91.00 289 LYS A N 1
ATOM 2345 C CA . LYS A 1 289 ? -13.500 6.070 22.014 1.00 91.00 289 LYS A CA 1
ATOM 2346 C C . LYS A 1 289 ? -13.269 6.503 20.560 1.00 91.00 289 LYS A C 1
ATOM 2348 O O . LYS A 1 289 ? -13.849 5.914 19.649 1.00 91.00 289 LYS A O 1
ATOM 2353 N N . GLU A 1 290 ? -12.359 7.452 20.321 1.00 92.62 290 GLU A N 1
ATOM 2354 C CA . GLU A 1 290 ? -11.988 7.903 18.972 1.00 92.62 290 GLU A CA 1
ATOM 2355 C C . GLU A 1 290 ? -11.268 6.826 18.138 1.00 92.62 290 GLU A C 1
ATOM 2357 O O . GLU A 1 290 ? -11.114 6.965 16.921 1.00 92.62 290 GLU A O 1
ATOM 2362 N N . TYR A 1 291 ? -10.844 5.722 18.762 1.00 92.19 291 TYR A N 1
ATOM 2363 C CA . TYR A 1 291 ? -10.256 4.576 18.072 1.00 92.19 291 TYR A CA 1
ATOM 2364 C C . TYR A 1 291 ? -11.241 3.883 17.123 1.00 92.19 291 TYR A C 1
ATOM 2366 O O . TYR A 1 291 ? -10.808 3.195 16.209 1.00 92.19 291 TYR A O 1
ATOM 2374 N N . PHE A 1 292 ? -12.551 4.084 17.279 1.00 87.88 292 PHE A N 1
ATOM 2375 C CA . PHE A 1 292 ? -13.549 3.586 16.328 1.00 87.88 292 PHE A CA 1
ATOM 2376 C C . PHE A 1 292 ? -14.034 4.651 15.336 1.00 87.88 292 PHE A C 1
ATOM 2378 O O . PHE A 1 292 ? -14.931 4.375 14.551 1.00 87.88 292 PHE A O 1
ATOM 2385 N N . CYS A 1 293 ? -13.429 5.845 15.320 1.00 91.88 293 CYS A N 1
ATOM 2386 C CA . CYS A 1 293 ? -13.732 6.868 14.318 1.00 91.88 293 CYS A CA 1
ATOM 2387 C C . CYS A 1 293 ? -12.872 6.642 13.071 1.00 91.88 293 CYS A C 1
ATOM 2389 O O . CYS A 1 293 ? -11.643 6.812 13.114 1.00 91.88 293 CYS A O 1
ATOM 2391 N N . TYR A 1 294 ? -13.506 6.214 11.981 1.00 94.25 294 TYR A N 1
ATOM 2392 C CA . TYR A 1 294 ? -12.866 5.990 10.686 1.00 94.25 294 TYR A CA 1
ATOM 2393 C C . TYR A 1 294 ? -12.832 7.280 9.855 1.00 94.25 294 TYR A C 1
ATOM 2395 O O . TYR A 1 294 ? -13.700 8.138 10.008 1.00 94.25 294 TYR A O 1
ATOM 2403 N N . PRO A 1 295 ? -11.838 7.448 8.966 1.00 95.94 295 PRO A N 1
ATOM 2404 C CA . PRO A 1 295 ? -11.734 8.640 8.125 1.00 95.94 295 PRO A CA 1
ATOM 2405 C C . PRO A 1 295 ? -12.905 8.771 7.141 1.00 95.94 295 PRO A C 1
ATOM 2407 O O . PRO A 1 295 ? -13.266 9.876 6.766 1.00 95.94 295 PRO A O 1
ATOM 2410 N N . ASN A 1 296 ? -13.521 7.661 6.738 1.00 95.19 296 ASN A N 1
ATOM 2411 C CA . ASN A 1 296 ? -14.627 7.595 5.786 1.00 95.19 296 ASN A CA 1
ATOM 2412 C C . ASN A 1 296 ? -15.945 7.168 6.450 1.00 95.19 296 ASN A C 1
ATOM 2414 O O . ASN A 1 296 ? -16.697 6.373 5.887 1.00 95.19 296 ASN A O 1
ATOM 2418 N N . GLU A 1 297 ? -16.194 7.652 7.662 1.00 92.06 297 GLU A N 1
ATOM 2419 C CA . GLU A 1 297 ? -17.385 7.314 8.439 1.00 92.06 297 GLU A CA 1
ATOM 2420 C C . GLU A 1 297 ? -18.696 7.616 7.689 1.00 92.06 297 GLU A C 1
ATOM 2422 O O . GLU A 1 297 ? -18.790 8.574 6.922 1.00 92.06 297 GLU A O 1
ATOM 2427 N N . THR A 1 298 ? -19.702 6.768 7.909 1.00 87.56 298 THR A N 1
ATOM 2428 C CA . THR A 1 298 ? -21.040 6.871 7.295 1.00 87.56 298 THR A CA 1
ATOM 2429 C C . THR A 1 298 ? -22.065 7.486 8.243 1.00 87.56 298 THR A C 1
ATOM 2431 O O . THR A 1 298 ? -23.065 8.040 7.794 1.00 87.56 298 THR A O 1
ATOM 2434 N N . GLN A 1 299 ? -21.821 7.400 9.553 1.00 85.62 299 GLN A N 1
ATOM 2435 C CA . GLN A 1 299 ? -22.691 7.961 10.582 1.00 85.62 299 GLN A CA 1
ATOM 2436 C C . GLN A 1 299 ? -22.550 9.491 10.629 1.00 85.62 299 GLN A C 1
ATOM 2438 O O . GLN A 1 299 ? -21.451 9.962 10.943 1.00 85.62 299 GLN A O 1
ATOM 2443 N N . PRO A 1 300 ? -23.611 10.273 10.331 1.00 82.44 300 PRO A N 1
ATOM 2444 C CA . PRO A 1 300 ? -23.535 11.731 10.188 1.00 82.44 300 PRO A CA 1
ATOM 2445 C C . PRO A 1 300 ? -22.846 12.450 11.354 1.00 82.44 300 PRO A C 1
ATOM 2447 O O . PRO A 1 300 ? -22.079 13.382 11.135 1.00 82.44 300 PRO A O 1
ATOM 2450 N N . GLU A 1 301 ? -23.069 11.990 12.584 1.00 84.06 301 GLU A N 1
ATOM 2451 C CA . GLU A 1 301 ? -22.532 12.568 13.817 1.00 84.06 301 GLU A CA 1
ATOM 2452 C C . GLU A 1 301 ? -21.036 12.301 14.046 1.00 84.06 301 GLU A C 1
ATOM 2454 O O . GLU A 1 301 ? -20.419 12.925 14.909 1.00 84.06 301 GLU A O 1
ATOM 2459 N N . LYS A 1 302 ? -20.439 11.386 13.278 1.00 85.94 302 LYS A N 1
ATOM 2460 C CA . LYS A 1 302 ? -19.014 11.028 13.348 1.00 85.94 302 LYS A CA 1
ATOM 2461 C C . LYS A 1 302 ? -18.242 11.376 12.072 1.00 85.94 302 LYS A C 1
ATOM 2463 O O . LYS A 1 302 ? -17.034 11.136 12.013 1.00 85.94 302 LYS A O 1
ATOM 2468 N N . VAL A 1 303 ? -18.911 11.929 11.056 1.00 90.31 303 VAL A N 1
ATOM 2469 C CA . VAL A 1 303 ? -18.261 12.381 9.821 1.00 90.31 303 VAL A CA 1
ATOM 2470 C C . VAL A 1 303 ? -17.265 13.488 10.149 1.00 90.31 303 VAL A C 1
ATOM 2472 O O . VAL A 1 303 ? -17.611 14.505 10.744 1.00 90.31 303 VAL A O 1
ATOM 2475 N N . LEU A 1 304 ? -16.021 13.303 9.714 1.00 94.12 304 LEU A N 1
ATOM 2476 C CA . LEU A 1 304 ? -14.971 14.297 9.897 1.00 94.12 304 LEU A CA 1
ATOM 2477 C C . LEU A 1 304 ? -15.210 15.528 9.016 1.00 94.12 304 LEU A C 1
ATOM 2479 O O . LEU A 1 304 ? -15.548 15.415 7.826 1.00 94.12 304 LEU A O 1
ATOM 2483 N N . SER A 1 305 ? -14.947 16.706 9.583 1.00 94.00 305 SER A N 1
ATOM 2484 C CA . SER A 1 305 ? -14.858 17.947 8.816 1.00 94.00 305 SER A CA 1
ATOM 2485 C C . SER A 1 305 ? -13.713 17.893 7.799 1.00 94.00 305 SER A C 1
ATOM 2487 O O . SER A 1 305 ? -12.836 17.030 7.849 1.00 94.00 305 SER A O 1
ATOM 2489 N N . TRP A 1 306 ? -13.689 18.842 6.862 1.00 94.25 306 TRP A N 1
ATOM 2490 C CA . TRP A 1 306 ? -12.682 18.877 5.794 1.00 94.25 306 TRP A CA 1
ATOM 2491 C C . TRP A 1 306 ? -11.252 19.066 6.318 1.00 94.25 306 TRP A C 1
ATOM 2493 O O . TRP A 1 306 ? -10.309 18.492 5.775 1.00 94.25 306 TRP A O 1
ATOM 2503 N N . GLN A 1 307 ? -11.089 19.847 7.388 1.00 95.81 307 GLN A N 1
ATOM 2504 C CA . GLN A 1 307 ? -9.790 20.044 8.030 1.00 95.81 307 GLN A CA 1
ATOM 2505 C C . GLN A 1 307 ? -9.356 18.783 8.783 1.00 95.81 307 GLN A C 1
ATOM 2507 O O . GLN A 1 307 ? -8.210 18.357 8.648 1.00 95.81 307 GLN A O 1
ATOM 2512 N N . GLU A 1 308 ? -10.278 18.143 9.506 1.00 96.81 308 GLU A N 1
ATOM 2513 C CA . GLU A 1 308 ? -9.993 16.912 10.246 1.00 96.81 308 GLU A CA 1
ATOM 2514 C C . GLU A 1 308 ? -9.643 15.748 9.320 1.00 96.81 308 GLU A C 1
ATOM 2516 O O . GLU A 1 308 ? -8.672 15.045 9.580 1.00 96.81 308 GLU A O 1
ATOM 2521 N N . ILE A 1 309 ? -10.373 15.540 8.216 1.00 97.38 309 ILE A N 1
ATOM 2522 C CA . ILE A 1 309 ? -10.041 14.454 7.284 1.00 97.38 309 ILE A CA 1
ATOM 2523 C C . ILE A 1 309 ? -8.658 14.663 6.663 1.00 97.38 309 ILE A C 1
ATOM 2525 O O . ILE A 1 309 ? -7.873 13.719 6.578 1.00 97.38 309 ILE A O 1
ATOM 2529 N N . LYS A 1 310 ? -8.318 15.900 6.279 1.00 98.19 310 LYS A N 1
ATOM 2530 C CA . LYS A 1 310 ? -6.997 16.227 5.733 1.00 98.19 310 LYS A CA 1
ATOM 2531 C C . LYS A 1 310 ? -5.894 15.938 6.752 1.00 98.19 310 LYS A C 1
ATOM 2533 O O . LYS A 1 310 ? -4.911 15.293 6.395 1.00 98.19 310 LYS A O 1
ATOM 2538 N N . GLU A 1 311 ? -6.077 16.356 8.005 1.00 98.06 311 GLU A N 1
ATOM 2539 C CA . GLU A 1 311 ? -5.155 16.067 9.111 1.00 98.06 311 GLU A CA 1
ATOM 2540 C C . GLU A 1 311 ? -4.984 14.559 9.320 1.00 98.06 311 GLU A C 1
ATOM 2542 O O . GLU A 1 311 ? -3.861 14.056 9.271 1.00 98.06 311 GLU A O 1
ATOM 2547 N N . VAL A 1 312 ? -6.090 13.826 9.480 1.00 98.38 312 VAL A N 1
ATOM 2548 C CA . VAL A 1 312 ? -6.079 12.391 9.790 1.00 98.38 312 VAL A CA 1
ATOM 2549 C C . VAL A 1 312 ? -5.399 11.601 8.676 1.00 98.38 312 VAL A C 1
ATOM 2551 O O . VAL A 1 312 ? -4.545 10.755 8.958 1.00 98.38 312 VAL A O 1
ATOM 2554 N N . MET A 1 313 ? -5.731 11.887 7.412 1.00 98.75 313 MET A N 1
ATOM 2555 C CA . MET A 1 313 ? -5.120 11.216 6.263 1.00 98.75 313 MET A CA 1
ATOM 2556 C C . MET A 1 313 ? -3.623 11.530 6.158 1.00 98.75 313 MET A C 1
ATOM 2558 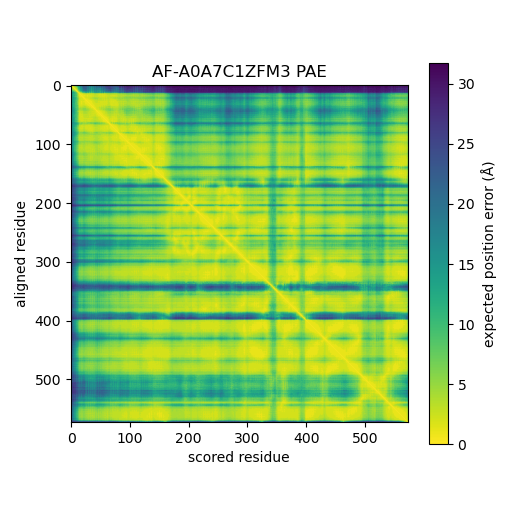O O . MET A 1 313 ? -2.822 10.611 5.979 1.00 98.75 313 MET A O 1
ATOM 2562 N N . ALA A 1 314 ? -3.228 12.798 6.316 1.00 98.69 314 ALA A N 1
ATOM 2563 C CA . ALA A 1 314 ? -1.828 13.215 6.268 1.00 98.69 314 ALA A CA 1
ATOM 2564 C C . ALA A 1 314 ? -1.003 12.574 7.394 1.00 98.69 314 ALA A C 1
ATOM 2566 O O . ALA A 1 314 ? 0.081 12.042 7.153 1.00 98.69 314 ALA A O 1
ATOM 2567 N N . ARG A 1 315 ? -1.522 12.569 8.624 1.00 98.56 315 ARG A N 1
ATOM 2568 C CA . ARG A 1 315 ? -0.847 11.977 9.781 1.00 98.56 315 ARG A CA 1
ATOM 2569 C C . ARG A 1 315 ? -0.731 10.463 9.676 1.00 98.56 315 ARG A C 1
ATOM 2571 O O . ARG A 1 315 ? 0.337 9.920 9.947 1.00 98.56 315 ARG A O 1
ATOM 2578 N N . CYS A 1 316 ? -1.783 9.767 9.247 1.00 98.62 316 CYS A N 1
ATOM 2579 C CA . CYS A 1 316 ? -1.710 8.319 9.034 1.00 98.62 316 CYS A CA 1
ATOM 2580 C C . CYS A 1 316 ? -0.728 7.967 7.907 1.00 98.62 316 CYS A C 1
ATOM 2582 O O . CYS A 1 316 ? 0.036 7.012 8.041 1.00 98.62 316 CYS A O 1
ATOM 2584 N N . ALA A 1 317 ? -0.679 8.768 6.838 1.00 98.81 317 ALA A N 1
ATOM 2585 C CA . ALA A 1 317 ? 0.319 8.621 5.783 1.00 98.81 317 ALA A CA 1
ATOM 2586 C C . ALA A 1 317 ? 1.750 8.799 6.320 1.00 98.81 317 ALA A C 1
ATOM 2588 O O . ALA A 1 317 ? 2.613 7.967 6.036 1.00 98.81 317 ALA A O 1
ATOM 2589 N N . TYR A 1 318 ? 1.982 9.823 7.150 1.00 98.75 318 TYR A N 1
ATOM 2590 C CA . TYR A 1 318 ? 3.260 10.031 7.835 1.00 98.75 318 TYR A CA 1
ATOM 2591 C C . TYR A 1 318 ? 3.642 8.836 8.711 1.00 98.75 318 TYR A C 1
ATOM 2593 O O . TYR A 1 318 ? 4.747 8.322 8.571 1.00 98.75 318 TYR A O 1
ATOM 2601 N N . LEU A 1 319 ? 2.734 8.354 9.567 1.00 98.62 319 LEU A N 1
ATOM 2602 C CA . LEU A 1 319 ? 2.988 7.212 10.452 1.00 98.62 319 LEU A CA 1
ATOM 2603 C C . LEU A 1 319 ? 3.327 5.944 9.660 1.00 98.62 319 LEU A C 1
ATOM 2605 O O . LEU A 1 319 ? 4.295 5.265 9.994 1.00 98.62 319 LEU A O 1
ATOM 2609 N N . LEU A 1 320 ? 2.591 5.642 8.584 1.00 98.56 320 LEU A N 1
ATOM 2610 C CA . LEU A 1 320 ? 2.893 4.500 7.714 1.00 98.56 320 LEU A CA 1
ATOM 2611 C C . LEU A 1 320 ? 4.272 4.639 7.064 1.00 98.56 320 LEU A C 1
ATOM 2613 O O . LEU A 1 320 ? 5.044 3.679 7.070 1.00 98.56 320 LEU A O 1
ATOM 2617 N N . GLY A 1 321 ? 4.601 5.820 6.536 1.00 97.69 321 GLY A N 1
ATOM 2618 C CA . GLY A 1 321 ? 5.922 6.102 5.976 1.00 97.69 321 GLY A CA 1
ATOM 2619 C C . GLY A 1 321 ? 7.027 5.935 7.019 1.00 97.69 321 GLY A C 1
ATOM 2620 O O . GLY A 1 321 ? 7.988 5.202 6.787 1.00 97.69 321 GLY A O 1
ATOM 2621 N N . TYR A 1 322 ? 6.854 6.542 8.191 1.00 97.38 322 TYR A N 1
ATOM 2622 C CA . TYR A 1 322 ? 7.817 6.521 9.288 1.00 97.38 322 TYR A CA 1
ATOM 2623 C C . TYR A 1 322 ? 8.078 5.105 9.800 1.00 97.38 322 TYR A C 1
ATOM 2625 O O . TYR A 1 322 ? 9.229 4.677 9.843 1.00 97.38 322 TYR A O 1
ATOM 2633 N N . LEU A 1 323 ? 7.026 4.334 10.089 1.00 96.88 323 LEU A N 1
ATOM 2634 C CA . LEU A 1 323 ? 7.146 2.931 10.494 1.00 96.88 323 LEU A CA 1
ATOM 2635 C C . LEU A 1 323 ? 7.851 2.096 9.416 1.00 96.88 323 LEU A C 1
ATOM 2637 O O . LEU A 1 323 ? 8.785 1.354 9.719 1.00 96.88 323 LEU A O 1
ATOM 2641 N N . THR A 1 324 ? 7.487 2.288 8.144 1.00 95.69 324 THR A N 1
ATOM 2642 C CA . THR A 1 324 ? 8.128 1.584 7.020 1.00 95.69 324 THR A CA 1
ATOM 2643 C C . THR A 1 324 ? 9.622 1.916 6.928 1.00 95.69 324 THR A C 1
ATOM 2645 O O . THR A 1 324 ? 10.422 1.060 6.549 1.00 95.69 324 THR A O 1
ATOM 2648 N N . SER A 1 325 ? 10.023 3.134 7.308 1.00 94.31 325 SER A N 1
ATOM 2649 C CA . SER A 1 325 ? 11.429 3.559 7.350 1.00 94.31 325 SER A CA 1
ATOM 2650 C C . SER A 1 325 ? 12.253 2.856 8.437 1.00 94.31 325 SER A C 1
ATOM 2652 O O . SER A 1 325 ? 13.469 2.755 8.287 1.00 94.31 325 SER A O 1
ATOM 2654 N N . LEU A 1 326 ? 11.580 2.348 9.476 1.00 94.25 326 LEU A N 1
ATOM 2655 C CA . LEU A 1 326 ? 12.125 1.530 10.568 1.00 94.25 326 LEU A CA 1
ATOM 2656 C C . LEU A 1 326 ? 11.972 0.021 10.297 1.00 94.25 326 LEU A C 1
ATOM 2658 O O . LEU A 1 326 ? 12.100 -0.803 11.198 1.00 94.25 326 LEU A O 1
ATOM 2662 N N . GLY A 1 327 ? 11.590 -0.362 9.075 1.00 93.00 327 GLY A N 1
ATOM 2663 C CA . GLY A 1 327 ? 11.354 -1.761 8.721 1.00 93.00 327 GLY A CA 1
ATOM 2664 C C . GLY A 1 327 ? 10.101 -2.367 9.355 1.00 93.00 327 GLY A C 1
ATOM 2665 O O . GLY A 1 327 ? 9.971 -3.588 9.353 1.00 93.00 327 GLY A O 1
ATOM 2666 N N . ILE A 1 328 ? 9.180 -1.546 9.870 1.00 95.25 328 ILE A N 1
ATOM 2667 C CA . ILE A 1 328 ? 7.899 -1.955 10.459 1.00 95.25 328 ILE A CA 1
ATOM 2668 C C . ILE A 1 328 ? 6.803 -1.718 9.421 1.00 95.25 328 ILE A C 1
ATOM 2670 O O . ILE A 1 328 ? 6.485 -0.582 9.076 1.00 95.25 328 ILE A O 1
ATOM 2674 N N . ILE A 1 329 ? 6.230 -2.789 8.883 1.00 93.62 329 ILE A N 1
ATOM 2675 C CA . ILE A 1 329 ? 5.387 -2.729 7.687 1.00 93.62 329 ILE A CA 1
ATOM 2676 C C . ILE A 1 329 ? 3.967 -3.156 8.023 1.00 93.62 329 ILE A C 1
ATOM 2678 O O . ILE A 1 329 ? 3.751 -4.271 8.493 1.00 93.62 329 ILE A O 1
ATOM 2682 N N . HIS A 1 330 ? 2.995 -2.307 7.694 1.00 94.19 330 HIS A N 1
ATOM 2683 C CA . HIS A 1 330 ? 1.581 -2.644 7.796 1.00 94.19 330 HIS A CA 1
ATOM 2684 C C . HIS A 1 330 ? 1.095 -3.347 6.522 1.00 94.19 330 HIS A C 1
ATOM 2686 O O . HIS A 1 330 ? 0.922 -2.741 5.469 1.00 94.19 330 HIS A O 1
ATOM 2692 N N . THR A 1 331 ? 0.848 -4.649 6.586 1.00 89.56 331 THR A N 1
ATOM 2693 C CA . THR A 1 331 ? 0.601 -5.440 5.368 1.00 89.56 331 THR A CA 1
ATOM 2694 C C . THR A 1 331 ? -0.810 -5.300 4.794 1.00 89.56 331 THR A C 1
ATOM 2696 O O . THR A 1 331 ? -0.982 -5.492 3.590 1.00 89.56 331 THR A O 1
ATOM 2699 N N . GLU A 1 332 ? -1.788 -4.904 5.614 1.00 88.44 332 GLU A N 1
ATOM 2700 C CA . GLU A 1 332 ? -3.207 -4.822 5.233 1.00 88.44 332 GLU A CA 1
ATOM 2701 C C . GLU A 1 332 ? -3.851 -3.509 5.710 1.00 88.44 332 GLU A C 1
ATOM 2703 O O . GLU A 1 332 ? -4.702 -3.506 6.590 1.00 88.44 332 GLU A O 1
ATOM 2708 N N . VAL A 1 333 ? -3.416 -2.361 5.171 1.00 93.75 333 VAL A N 1
ATOM 2709 C CA . VAL A 1 333 ? -4.004 -1.044 5.525 1.00 93.75 333 VAL A CA 1
ATOM 2710 C C . VAL A 1 333 ? -5.509 -1.014 5.225 1.00 93.75 333 VAL A C 1
ATOM 2712 O O . VAL A 1 333 ? -6.286 -0.524 6.041 1.00 93.75 333 VAL A O 1
ATOM 2715 N N . ILE A 1 334 ? -5.907 -1.589 4.085 1.00 90.06 334 ILE A N 1
ATOM 2716 C CA . ILE A 1 334 ? -7.269 -2.050 3.789 1.00 90.06 334 ILE A CA 1
ATOM 2717 C C . ILE A 1 334 ? -7.188 -3.407 3.060 1.00 90.06 334 ILE A C 1
ATOM 2719 O O . ILE A 1 334 ? -6.168 -3.690 2.418 1.00 90.06 334 ILE A O 1
ATOM 2723 N N . PRO A 1 335 ? -8.228 -4.257 3.115 1.00 77.44 335 PRO A N 1
ATOM 2724 C CA . PRO A 1 335 ? -8.223 -5.549 2.430 1.00 77.44 335 PRO A CA 1
ATOM 2725 C C . PRO A 1 335 ? -8.471 -5.390 0.915 1.00 77.44 335 PRO A C 1
ATOM 2727 O O . PRO A 1 335 ? -9.600 -5.175 0.476 1.00 77.44 335 PRO A O 1
ATOM 2730 N N . LEU A 1 336 ? -7.418 -5.513 0.097 1.00 78.94 336 LEU A N 1
ATOM 2731 C CA . LEU A 1 336 ? -7.476 -5.332 -1.364 1.00 78.94 336 LEU A CA 1
ATOM 2732 C C . LEU A 1 336 ? -7.436 -6.660 -2.135 1.00 78.94 336 LEU A C 1
ATOM 2734 O O . LEU A 1 336 ? -6.526 -7.469 -1.942 1.00 78.94 336 LEU A O 1
ATOM 2738 N N . PHE A 1 337 ? -8.346 -6.837 -3.100 1.00 72.88 337 PHE A N 1
ATOM 2739 C CA . PHE A 1 337 ? -8.450 -8.061 -3.906 1.00 72.88 337 PHE A CA 1
ATOM 2740 C C . PHE A 1 337 ? -8.582 -7.795 -5.417 1.00 72.88 337 PHE A C 1
ATOM 2742 O O . PHE A 1 337 ? -9.145 -6.790 -5.844 1.00 72.88 337 PHE A O 1
ATOM 2749 N N . HIS A 1 338 ? -8.089 -8.729 -6.238 1.00 63.25 338 HIS A N 1
ATOM 2750 C CA . HIS A 1 338 ? -8.377 -8.815 -7.678 1.00 63.25 338 HIS A CA 1
ATOM 2751 C C . HIS A 1 338 ? -9.720 -9.500 -7.967 1.00 63.25 338 HIS A C 1
ATOM 2753 O O . HIS A 1 338 ? -10.372 -9.209 -8.970 1.00 63.25 338 HIS A O 1
ATOM 2759 N N . ASN A 1 339 ? -10.092 -10.467 -7.126 1.00 57.25 339 ASN A N 1
ATOM 2760 C CA . ASN A 1 339 ? -11.342 -11.216 -7.196 1.00 57.25 339 ASN A CA 1
ATOM 2761 C C . ASN A 1 339 ? -11.528 -11.965 -5.865 1.00 57.25 339 ASN A C 1
ATOM 2763 O O . ASN A 1 339 ? -10.647 -12.739 -5.478 1.00 57.25 339 ASN A O 1
ATOM 2767 N N . ARG A 1 340 ? -12.652 -11.739 -5.176 1.00 64.38 340 ARG A N 1
ATOM 2768 C CA . ARG A 1 340 ? -12.961 -12.380 -3.885 1.00 64.38 340 ARG A CA 1
ATOM 2769 C C . ARG A 1 340 ? -13.577 -13.782 -4.015 1.00 64.38 340 ARG A C 1
ATOM 2771 O O . ARG A 1 340 ? -13.500 -14.555 -3.068 1.00 64.38 340 ARG A O 1
ATOM 2778 N N . ILE A 1 341 ? -14.162 -14.137 -5.160 1.00 55.06 341 ILE A N 1
ATOM 2779 C CA . ILE A 1 341 ? -14.781 -15.454 -5.404 1.00 55.06 341 ILE A CA 1
ATOM 2780 C C . ILE A 1 341 ? -13.722 -16.549 -5.630 1.00 55.06 341 ILE A C 1
ATOM 2782 O O . ILE A 1 341 ? -13.908 -17.691 -5.222 1.00 55.06 341 ILE A O 1
ATOM 2786 N N . GLN A 1 342 ? -12.572 -16.213 -6.223 1.00 53.75 342 GLN A N 1
ATOM 2787 C CA . GLN A 1 342 ? -11.569 -17.198 -6.671 1.00 53.75 342 GLN A CA 1
ATOM 2788 C C . GLN A 1 342 ? -10.345 -17.347 -5.746 1.00 53.75 342 GLN A C 1
ATOM 2790 O O . GLN A 1 342 ? -9.299 -17.850 -6.172 1.00 53.75 342 GLN A O 1
ATOM 2795 N N . ILE A 1 343 ? -10.461 -16.942 -4.475 1.00 54.50 343 ILE A N 1
ATOM 2796 C CA . ILE A 1 343 ? -9.371 -16.945 -3.475 1.00 54.50 343 ILE A CA 1
ATOM 2797 C C . ILE A 1 343 ? -8.675 -18.317 -3.376 1.00 54.50 343 ILE A C 1
ATOM 2799 O O . ILE A 1 343 ? -7.451 -18.382 -3.294 1.00 54.50 343 ILE A O 1
ATOM 2803 N N . GLY A 1 344 ? -9.431 -19.419 -3.456 1.00 47.16 344 GLY A N 1
ATOM 2804 C CA . GLY A 1 344 ? -8.899 -20.785 -3.340 1.00 47.16 344 GLY A CA 1
ATOM 2805 C C . GLY A 1 344 ? -8.129 -21.315 -4.560 1.00 47.16 344 GLY A C 1
ATOM 2806 O O . GLY A 1 344 ? -7.515 -22.374 -4.466 1.00 47.16 344 GLY A O 1
ATOM 2807 N N . ARG A 1 345 ? -8.151 -20.620 -5.708 1.00 46.91 345 ARG A N 1
ATOM 2808 C CA . ARG A 1 345 ? -7.505 -21.067 -6.964 1.00 46.91 345 ARG A CA 1
ATOM 2809 C C . ARG A 1 345 ? -6.187 -20.379 -7.269 1.00 46.91 345 ARG A C 1
ATOM 2811 O O . ARG A 1 345 ? -5.346 -20.947 -7.963 1.00 46.91 345 ARG A O 1
ATOM 2818 N N . ARG A 1 346 ? -6.042 -19.121 -6.856 1.00 45.94 346 ARG A N 1
ATOM 2819 C CA . ARG A 1 346 ? -4.942 -18.277 -7.319 1.00 45.94 346 ARG A CA 1
ATOM 2820 C C . ARG A 1 346 ? -3.761 -18.374 -6.368 1.00 45.94 346 ARG A C 1
ATOM 2822 O O . ARG A 1 346 ? -3.909 -18.381 -5.150 1.00 45.94 346 ARG A O 1
ATOM 2829 N N . PHE A 1 347 ? -2.567 -18.387 -6.946 1.00 41.53 347 PHE A N 1
ATOM 2830 C CA . PHE A 1 347 ? -1.312 -18.419 -6.198 1.00 41.53 347 PHE A CA 1
ATOM 2831 C C . PHE A 1 347 ? -1.125 -17.198 -5.275 1.00 41.53 347 PHE A C 1
ATOM 2833 O O . PHE A 1 347 ? -0.455 -17.283 -4.249 1.00 41.53 347 PHE A O 1
ATOM 2840 N N . ASP A 1 348 ? -1.745 -16.068 -5.626 1.00 48.72 348 ASP A N 1
ATOM 2841 C CA . ASP A 1 348 ? -1.799 -14.831 -4.837 1.00 48.72 348 ASP A CA 1
ATOM 2842 C C . ASP A 1 348 ? -2.974 -14.784 -3.843 1.00 48.72 348 ASP A C 1
ATOM 2844 O O . ASP A 1 348 ? -3.174 -13.763 -3.190 1.00 48.72 348 ASP A O 1
ATOM 2848 N N . ARG A 1 349 ? -3.766 -15.864 -3.737 1.00 58.06 349 ARG A N 1
ATOM 2849 C CA . ARG A 1 349 ? -4.999 -15.947 -2.936 1.00 58.06 349 ARG A CA 1
ATOM 2850 C C . ARG A 1 349 ? -6.005 -14.828 -3.241 1.00 58.06 349 ARG A C 1
ATOM 2852 O O . ARG A 1 349 ? -6.803 -14.459 -2.389 1.00 58.06 349 ARG A O 1
ATOM 2859 N N . GLY A 1 350 ? -5.965 -14.271 -4.453 1.00 63.44 350 GLY A N 1
ATOM 2860 C CA . GLY A 1 350 ? -6.838 -13.180 -4.875 1.00 63.44 350 GLY A CA 1
ATOM 2861 C C . GLY A 1 350 ? -6.420 -11.790 -4.388 1.00 63.44 350 GLY A C 1
ATOM 2862 O O . GLY A 1 350 ? -7.146 -10.843 -4.681 1.00 63.44 350 GLY A O 1
ATOM 2863 N N . LEU A 1 351 ? -5.283 -11.631 -3.697 1.00 73.81 351 LEU A N 1
ATOM 2864 C CA . LEU A 1 351 ? -4.799 -10.328 -3.219 1.00 73.81 351 LEU A CA 1
ATOM 2865 C C . LEU A 1 351 ? -4.435 -9.393 -4.373 1.00 73.81 351 LEU A C 1
ATOM 2867 O O . LEU A 1 351 ? -3.814 -9.804 -5.355 1.00 73.81 351 LEU A O 1
ATOM 2871 N N . TYR A 1 352 ? -4.786 -8.115 -4.241 1.00 78.62 352 TYR A N 1
ATOM 2872 C CA . TYR A 1 352 ? -4.510 -7.126 -5.278 1.00 78.62 352 TYR A CA 1
ATOM 2873 C C . TYR A 1 352 ? -3.015 -6.791 -5.372 1.00 78.62 352 TYR A C 1
ATOM 2875 O O . TYR A 1 352 ? -2.364 -6.420 -4.394 1.00 78.62 352 TYR A O 1
ATOM 2883 N N . ARG A 1 353 ? -2.467 -6.859 -6.586 1.00 83.00 353 ARG A N 1
ATOM 2884 C CA . ARG A 1 353 ? -1.087 -6.496 -6.921 1.00 83.00 353 ARG A CA 1
ATOM 2885 C C . ARG A 1 353 ? -1.101 -5.345 -7.922 1.00 83.00 353 ARG A C 1
ATOM 2887 O O . ARG A 1 353 ? -1.138 -5.546 -9.136 1.00 83.00 353 ARG A O 1
ATOM 2894 N N . TRP A 1 354 ? -1.011 -4.127 -7.395 1.00 87.94 354 TRP A N 1
ATOM 2895 C CA . TRP A 1 354 ? -1.139 -2.879 -8.158 1.00 87.94 354 TRP A CA 1
ATOM 2896 C C . TRP A 1 354 ? -0.191 -2.770 -9.360 1.00 87.94 354 TRP A C 1
ATOM 2898 O O . TRP A 1 354 ? -0.555 -2.196 -10.380 1.00 87.94 354 TRP A O 1
ATOM 2908 N N . GLN A 1 355 ? 0.986 -3.395 -9.294 1.00 86.25 355 GLN A N 1
ATOM 2909 C CA . GLN A 1 355 ? 1.983 -3.400 -10.371 1.00 86.25 355 GLN A CA 1
ATOM 2910 C C . GLN A 1 355 ? 1.478 -4.021 -11.689 1.00 86.25 355 GLN A C 1
ATOM 2912 O O . GLN A 1 355 ? 2.061 -3.756 -12.740 1.00 86.25 355 GLN A O 1
ATOM 2917 N N . PHE A 1 356 ? 0.424 -4.847 -11.646 1.00 84.88 356 PHE A N 1
ATOM 2918 C CA . PHE A 1 356 ? -0.168 -5.473 -12.835 1.00 84.88 356 PHE A CA 1
ATOM 2919 C C . PHE A 1 356 ? -1.343 -4.696 -13.425 1.00 84.88 356 PHE A C 1
ATOM 2921 O O . PHE A 1 356 ? -1.810 -5.072 -14.496 1.00 84.88 356 PHE A O 1
ATOM 2928 N N . LYS A 1 357 ? -1.817 -3.631 -12.760 1.00 88.75 357 LYS A N 1
ATOM 2929 C CA . LYS A 1 357 ? -2.938 -2.800 -13.231 1.00 88.75 357 LYS A CA 1
ATOM 2930 C C . LYS A 1 357 ? -4.213 -3.586 -13.580 1.00 88.75 357 LYS A C 1
ATOM 2932 O O . LYS A 1 357 ? -4.971 -3.151 -14.436 1.00 88.75 357 LYS A O 1
ATOM 2937 N N . GLY A 1 358 ? -4.444 -4.746 -12.967 1.00 89.19 358 GLY A N 1
ATOM 2938 C CA . GLY A 1 358 ? -5.691 -5.490 -13.169 1.00 89.19 358 GLY A CA 1
ATOM 2939 C C . GLY A 1 358 ? -6.876 -4.799 -12.493 1.00 89.19 358 GLY A C 1
ATOM 2940 O O . GLY A 1 358 ? -6.673 -3.902 -11.680 1.00 89.19 358 GLY A O 1
ATOM 2941 N N . ARG A 1 359 ? -8.100 -5.256 -12.770 1.00 90.31 359 ARG A N 1
ATOM 2942 C CA . ARG A 1 359 ? -9.303 -4.828 -12.042 1.00 90.31 359 ARG A CA 1
ATOM 2943 C C . ARG A 1 359 ? -9.115 -4.865 -10.520 1.00 90.31 359 ARG A C 1
ATOM 2945 O O . ARG A 1 359 ? -8.613 -5.862 -9.980 1.00 90.31 359 ARG A O 1
ATOM 2952 N N . LEU A 1 360 ? -9.576 -3.810 -9.846 1.00 90.69 360 LEU A N 1
ATOM 2953 C CA . LEU A 1 360 ? -9.718 -3.773 -8.391 1.00 90.69 360 LEU A CA 1
ATOM 2954 C C . LEU A 1 360 ? -11.148 -4.145 -7.991 1.00 90.69 360 LEU A C 1
ATOM 2956 O O . LEU A 1 360 ? -12.114 -3.503 -8.409 1.00 90.69 360 LEU A O 1
ATOM 2960 N N . ASP A 1 361 ? -11.277 -5.191 -7.182 1.00 87.81 361 ASP A N 1
ATOM 2961 C CA . ASP A 1 361 ? -12.564 -5.772 -6.824 1.00 87.81 361 ASP A CA 1
ATOM 2962 C C . ASP A 1 361 ? -13.238 -5.017 -5.672 1.00 87.81 361 ASP A C 1
ATOM 2964 O O . ASP A 1 361 ? -12.639 -4.864 -4.606 1.00 87.81 361 ASP A O 1
ATOM 2968 N N . ARG A 1 362 ? -14.496 -4.587 -5.869 1.00 89.31 362 ARG A N 1
ATOM 2969 C CA . ARG A 1 362 ? -15.361 -4.006 -4.824 1.00 89.31 362 ARG A CA 1
ATOM 2970 C C . ARG A 1 362 ? -14.637 -2.932 -4.015 1.00 89.31 362 ARG A C 1
ATOM 2972 O O . ARG A 1 362 ? -14.497 -3.035 -2.792 1.00 89.31 362 ARG A O 1
ATOM 2979 N N . TRP A 1 363 ? -14.094 -1.940 -4.716 1.00 94.19 363 TRP A N 1
ATOM 2980 C CA . TRP A 1 363 ? -13.146 -0.986 -4.140 1.00 94.19 363 TRP A CA 1
ATOM 2981 C C . TRP A 1 363 ? -13.760 -0.226 -2.956 1.00 94.19 363 TRP A C 1
ATOM 2983 O O . TRP A 1 363 ? -13.101 -0.058 -1.933 1.00 94.19 363 TRP A O 1
ATOM 2993 N N . LEU A 1 364 ? -15.041 0.148 -3.059 1.00 94.31 364 LEU A N 1
ATOM 2994 C CA . LEU A 1 364 ? -15.737 0.924 -2.035 1.00 94.31 364 LEU A CA 1
ATOM 2995 C C . LEU A 1 364 ? -15.953 0.105 -0.754 1.00 94.31 364 LEU A C 1
ATOM 2997 O O . LEU A 1 364 ? -15.603 0.559 0.327 1.00 94.31 364 LEU A O 1
ATOM 3001 N N . VAL A 1 365 ? -16.410 -1.147 -0.883 1.00 90.44 365 VAL A N 1
ATOM 3002 C CA . VAL A 1 365 ? -16.565 -2.088 0.249 1.00 90.44 365 VAL A CA 1
ATOM 3003 C C . VAL A 1 365 ? -15.218 -2.447 0.881 1.00 90.44 365 VAL A C 1
ATOM 3005 O O . VAL A 1 365 ? -15.113 -2.667 2.084 1.00 90.44 365 VAL A O 1
ATOM 3008 N N . SER A 1 366 ? -14.149 -2.502 0.084 1.00 91.31 366 SER A N 1
ATOM 3009 C CA . SER A 1 366 ? -12.791 -2.711 0.605 1.00 91.31 366 SER A CA 1
ATOM 3010 C C . SER A 1 366 ? -12.351 -1.593 1.558 1.00 91.31 366 SER A C 1
ATOM 3012 O O . SER A 1 366 ? -11.463 -1.821 2.370 1.00 91.31 366 SER A O 1
ATOM 3014 N N . CYS A 1 367 ? -12.986 -0.419 1.497 1.00 94.81 367 CYS A N 1
ATOM 3015 C CA . CYS A 1 367 ? -12.680 0.724 2.347 1.00 94.81 367 CYS A CA 1
ATOM 3016 C C . CYS A 1 367 ? -13.584 0.840 3.583 1.00 94.81 367 CYS A C 1
ATOM 3018 O O . CYS A 1 367 ? -13.416 1.804 4.314 1.00 94.81 367 CYS A O 1
ATOM 3020 N N . ASP A 1 368 ? -14.542 -0.062 3.832 1.00 90.25 368 ASP A N 1
ATOM 3021 C CA . ASP A 1 368 ? -15.523 0.124 4.922 1.00 90.25 368 ASP A CA 1
ATOM 3022 C C . ASP A 1 368 ? -14.873 0.132 6.322 1.00 90.25 368 ASP A C 1
ATOM 3024 O O . ASP A 1 368 ? -15.357 0.806 7.225 1.00 90.25 368 ASP A O 1
ATOM 3028 N N . TRP A 1 369 ? -13.755 -0.582 6.496 1.00 89.69 369 TRP A N 1
ATOM 3029 C CA . TRP A 1 369 ? -13.082 -0.742 7.790 1.00 89.69 369 TRP A CA 1
ATOM 3030 C C . TRP A 1 369 ? -11.564 -0.586 7.648 1.00 89.69 369 TRP A C 1
ATOM 3032 O O . TRP A 1 369 ? -10.836 -1.578 7.722 1.00 89.69 369 TRP A O 1
ATOM 3042 N N . PRO A 1 370 ? -11.054 0.630 7.384 1.00 95.25 370 PRO A N 1
ATOM 3043 C CA . PRO A 1 370 ? -9.626 0.820 7.230 1.00 95.25 370 PRO A CA 1
ATOM 3044 C C . PRO A 1 370 ? -8.896 0.627 8.559 1.00 95.25 370 PRO A C 1
ATOM 3046 O O . PRO A 1 370 ? -9.361 1.059 9.616 1.00 95.25 370 PRO A O 1
ATOM 3049 N N . ASN A 1 371 ? -7.697 0.050 8.500 1.00 96.44 371 ASN A N 1
ATOM 3050 C CA . ASN A 1 371 ? -6.842 -0.187 9.666 1.00 96.44 371 ASN A CA 1
ATOM 3051 C C . ASN A 1 371 ? -6.084 1.083 10.102 1.00 96.44 371 ASN A C 1
ATOM 3053 O O . ASN A 1 371 ? -4.921 1.052 10.500 1.00 96.44 371 ASN A O 1
ATOM 3057 N N . PHE A 1 372 ? -6.757 2.232 10.024 1.00 97.12 372 PHE A N 1
ATOM 3058 C CA . PHE A 1 372 ? -6.299 3.533 10.499 1.00 97.12 372 PHE A CA 1
ATOM 3059 C C . PHE A 1 372 ? -7.490 4.482 10.715 1.00 97.12 372 PHE A C 1
ATOM 3061 O O . PHE A 1 372 ? -8.589 4.255 10.210 1.00 97.12 372 PHE A O 1
ATOM 3068 N N . GLY A 1 373 ? -7.284 5.562 11.468 1.00 95.75 373 GLY A N 1
ATOM 3069 C CA . GLY A 1 373 ? -8.285 6.616 11.636 1.00 95.75 373 GLY A CA 1
ATOM 3070 C C . GLY A 1 373 ? -7.837 7.718 12.585 1.00 95.75 373 GLY A C 1
ATOM 3071 O O . GLY A 1 373 ? -6.643 8.000 12.686 1.00 95.75 373 GLY A O 1
ATOM 3072 N N . LYS A 1 374 ? -8.781 8.346 13.299 1.00 95.62 374 LYS A N 1
ATOM 3073 C CA . LYS A 1 374 ? -8.516 9.557 14.103 1.00 95.62 374 LYS A CA 1
ATOM 3074 C C . LYS A 1 374 ? -7.363 9.398 15.105 1.00 95.62 374 LYS A C 1
ATOM 3076 O O . LYS A 1 374 ? -6.592 10.327 15.310 1.00 95.62 374 LYS A O 1
ATOM 3081 N N . THR A 1 375 ? -7.162 8.200 15.643 1.00 95.69 375 THR A N 1
ATOM 3082 C CA . THR A 1 375 ? -6.098 7.868 16.606 1.00 95.69 375 THR A CA 1
ATOM 3083 C C . THR A 1 375 ? -4.750 7.476 15.983 1.00 95.69 375 THR A C 1
ATOM 3085 O O . THR A 1 375 ? -3.758 7.385 16.701 1.00 95.69 375 THR A O 1
ATOM 3088 N N . GLY A 1 376 ? -4.670 7.268 14.664 1.00 96.75 376 GLY A N 1
ATOM 3089 C CA . GLY A 1 376 ? -3.486 6.739 13.972 1.00 96.75 376 GLY A CA 1
ATOM 3090 C C . GLY A 1 376 ? -3.718 5.340 13.388 1.00 96.75 376 GLY A C 1
ATOM 3091 O O . GLY A 1 376 ? -4.839 5.009 13.003 1.00 96.75 376 GLY A O 1
ATOM 3092 N N . ILE A 1 377 ? -2.654 4.533 13.302 1.00 96.62 377 ILE A N 1
ATOM 3093 C CA . ILE A 1 377 ? -2.667 3.173 12.723 1.00 96.62 377 ILE A CA 1
ATOM 3094 C C . ILE A 1 377 ? -3.274 2.156 13.703 1.00 96.62 377 ILE A C 1
ATOM 3096 O O . ILE A 1 377 ? -3.165 2.322 14.918 1.00 96.62 377 ILE A O 1
ATOM 3100 N N . ARG A 1 378 ? -3.949 1.125 13.181 1.00 94.38 378 ARG A N 1
ATOM 3101 C CA . ARG A 1 378 ? -4.748 0.148 13.942 1.00 94.38 378 ARG A CA 1
ATOM 3102 C C . ARG A 1 378 ? -4.456 -1.286 13.491 1.00 94.38 378 ARG A C 1
ATOM 3104 O O . ARG A 1 378 ? -3.666 -1.494 12.585 1.00 94.38 378 ARG A O 1
ATOM 3111 N N . ASP A 1 379 ? -5.099 -2.250 14.152 1.00 90.62 379 ASP A N 1
ATOM 3112 C CA . ASP A 1 379 ? -5.071 -3.686 13.822 1.00 90.62 379 ASP A CA 1
ATOM 3113 C C . ASP A 1 379 ? -3.651 -4.264 13.663 1.00 90.62 379 ASP A C 1
ATOM 3115 O O . ASP A 1 379 ? -3.241 -4.795 12.628 1.00 90.62 379 ASP A O 1
ATOM 3119 N N . PHE A 1 380 ? -2.878 -4.150 14.746 1.00 94.38 380 PHE A N 1
ATOM 3120 C CA . PHE A 1 380 ? -1.442 -4.443 14.785 1.00 94.38 380 PHE A CA 1
ATOM 3121 C C . PHE A 1 380 ? -1.089 -5.917 14.488 1.00 94.38 380 PHE A C 1
ATOM 3123 O O . PHE A 1 380 ? 0.083 -6.234 14.277 1.00 94.38 380 PHE A O 1
ATOM 3130 N N . GLU A 1 381 ? -2.078 -6.819 14.409 1.00 90.69 381 GLU A N 1
ATOM 3131 C CA . GLU A 1 381 ? -1.901 -8.193 13.912 1.00 90.69 381 GLU A CA 1
ATOM 3132 C C . GLU A 1 381 ? -1.406 -8.245 12.456 1.00 90.69 381 GLU A C 1
ATOM 3134 O O . GLU A 1 381 ? -0.764 -9.219 12.063 1.00 90.69 381 GLU A O 1
ATOM 3139 N N . HIS A 1 382 ? -1.620 -7.182 11.675 1.00 91.38 382 HIS A N 1
ATOM 3140 C CA . HIS A 1 382 ? -1.179 -7.080 10.281 1.00 91.38 382 HIS A CA 1
ATOM 3141 C C . HIS A 1 382 ? 0.209 -6.452 10.102 1.00 91.38 382 HIS A C 1
ATOM 3143 O O . HIS A 1 382 ? 0.629 -6.199 8.966 1.00 91.38 382 HIS A O 1
ATOM 3149 N N . ILE A 1 383 ? 0.945 -6.211 11.189 1.00 93.19 383 ILE A N 1
ATOM 3150 C CA . ILE A 1 383 ? 2.299 -5.659 11.127 1.00 93.19 383 ILE A CA 1
ATOM 3151 C C . ILE A 1 383 ? 3.351 -6.775 11.056 1.00 93.19 383 ILE A C 1
ATOM 3153 O O . ILE A 1 383 ? 3.301 -7.783 11.774 1.00 93.19 383 ILE A O 1
ATOM 3157 N N . ILE A 1 384 ? 4.340 -6.576 10.186 1.00 91.56 384 ILE A N 1
ATOM 3158 C CA . ILE A 1 384 ? 5.529 -7.425 10.066 1.00 91.56 384 ILE A CA 1
ATOM 3159 C C . ILE A 1 384 ? 6.803 -6.585 10.151 1.00 91.56 384 ILE A C 1
ATOM 3161 O O . ILE A 1 384 ? 6.817 -5.412 9.779 1.00 91.56 384 ILE A O 1
ATOM 3165 N N . SER A 1 385 ? 7.892 -7.212 10.575 1.00 92.06 385 SER A N 1
ATOM 3166 C CA . SER A 1 385 ? 9.240 -6.706 10.356 1.00 92.06 385 SER A CA 1
ATOM 3167 C C . SER A 1 385 ? 9.706 -7.082 8.947 1.00 92.06 385 SER A C 1
ATOM 3169 O O . SER A 1 385 ? 9.464 -8.195 8.479 1.00 92.06 385 SER A O 1
ATOM 3171 N N . TRP A 1 386 ? 10.391 -6.173 8.254 1.00 84.81 386 TRP A N 1
ATOM 3172 C CA . TRP A 1 386 ? 10.877 -6.360 6.878 1.00 84.81 386 TRP A CA 1
ATOM 3173 C C . TRP A 1 386 ? 11.786 -7.594 6.701 1.00 84.81 386 TRP A C 1
ATOM 3175 O O . TRP A 1 386 ? 11.861 -8.151 5.606 1.00 84.81 386 TRP A O 1
ATOM 3185 N N . GLY A 1 387 ? 12.438 -8.057 7.773 1.00 76.44 387 GLY A N 1
ATOM 3186 C CA . GLY A 1 387 ? 13.250 -9.279 7.775 1.00 76.44 387 GLY A CA 1
ATOM 3187 C C . GLY A 1 387 ? 12.461 -10.591 7.898 1.00 76.44 387 GLY A C 1
ATOM 3188 O O . GLY A 1 387 ? 13.038 -11.663 7.703 1.00 76.44 387 GLY A O 1
ATOM 3189 N N . GLU A 1 388 ? 11.165 -10.544 8.222 1.00 78.38 388 GLU A N 1
ATOM 3190 C CA . GLU A 1 388 ? 10.321 -11.739 8.316 1.00 78.38 388 GLU A CA 1
ATOM 3191 C C . GLU A 1 388 ? 10.029 -12.330 6.925 1.00 78.38 388 GLU A C 1
ATOM 3193 O O . GLU A 1 388 ? 9.997 -11.631 5.908 1.00 78.38 388 GLU A O 1
ATOM 3198 N N . LYS A 1 389 ? 9.767 -13.646 6.862 1.00 67.44 389 LYS A N 1
ATOM 3199 C CA . LYS A 1 389 ? 9.224 -14.246 5.636 1.00 67.44 389 LYS A CA 1
ATOM 3200 C C . LYS A 1 389 ? 7.884 -13.569 5.338 1.00 67.44 389 LYS A C 1
ATOM 3202 O O . LYS A 1 389 ? 6.998 -13.611 6.191 1.00 67.44 389 LYS A O 1
ATOM 3207 N N . PRO A 1 390 ? 7.708 -12.972 4.152 1.00 61.50 390 PRO A N 1
ATOM 3208 C CA . PRO A 1 390 ? 6.467 -12.287 3.856 1.00 61.50 390 PRO A CA 1
ATOM 3209 C C . PRO A 1 390 ? 5.316 -13.310 3.739 1.00 61.50 390 PRO A C 1
ATOM 3211 O O . PRO A 1 390 ? 5.572 -14.487 3.452 1.00 61.50 390 PRO A O 1
ATOM 3214 N N . PRO A 1 391 ? 4.052 -12.890 3.941 1.00 59.94 391 PRO A N 1
ATOM 3215 C CA . PRO A 1 391 ? 2.890 -13.771 3.824 1.00 59.94 391 PRO A CA 1
ATOM 3216 C C . PRO A 1 391 ? 2.815 -14.502 2.471 1.00 59.94 391 PRO A C 1
ATOM 3218 O O . PRO A 1 391 ? 3.387 -14.074 1.463 1.00 59.94 391 PRO A O 1
ATOM 3221 N N . VAL A 1 392 ? 2.078 -15.616 2.418 1.00 55.38 392 VAL A N 1
ATOM 3222 C CA . VAL A 1 392 ? 1.858 -16.380 1.173 1.00 55.38 392 VAL A CA 1
ATOM 3223 C C . VAL A 1 392 ? 1.329 -15.453 0.065 1.00 55.38 392 VAL A C 1
ATOM 3225 O O . VAL A 1 392 ? 0.428 -14.657 0.302 1.00 55.38 392 VAL A O 1
ATOM 3228 N N . GLY A 1 393 ? 1.905 -15.542 -1.142 1.00 52.19 393 GLY A N 1
ATOM 3229 C CA . GLY A 1 393 ? 1.610 -14.647 -2.276 1.00 52.19 393 GLY A CA 1
ATOM 3230 C C . GLY A 1 393 ? 2.637 -13.521 -2.484 1.00 52.19 393 GLY A C 1
ATOM 3231 O O . GLY A 1 393 ? 2.642 -12.861 -3.525 1.00 52.19 393 GLY A O 1
ATOM 3232 N N . TYR A 1 394 ? 3.578 -13.338 -1.549 1.00 53.34 394 TYR A N 1
ATOM 3233 C CA . TYR A 1 394 ? 4.593 -12.282 -1.585 1.00 53.34 394 TYR A CA 1
ATOM 3234 C C . TYR A 1 394 ? 6.000 -12.826 -1.903 1.00 53.34 394 TYR A C 1
ATOM 3236 O O . TYR A 1 394 ? 6.924 -12.664 -1.121 1.00 53.34 394 TYR A O 1
ATOM 3244 N N . GLN A 1 395 ? 6.189 -13.463 -3.064 1.00 50.12 395 GLN A N 1
ATOM 3245 C CA . GLN A 1 395 ? 7.448 -14.170 -3.378 1.00 50.12 395 GLN A CA 1
ATOM 3246 C C . GLN A 1 395 ? 8.576 -13.320 -3.994 1.00 50.12 395 GLN A C 1
ATOM 3248 O O . GLN A 1 395 ? 9.713 -13.782 -4.049 1.00 50.12 395 GLN A O 1
ATOM 3253 N N . ASP A 1 396 ? 8.297 -12.094 -4.452 1.00 53.97 396 ASP A N 1
ATOM 3254 C CA . ASP A 1 396 ? 9.319 -11.226 -5.054 1.00 53.97 396 ASP A CA 1
ATOM 3255 C C . ASP A 1 396 ? 9.928 -10.265 -4.019 1.00 53.97 396 ASP A C 1
ATOM 3257 O O . ASP A 1 396 ? 9.211 -9.596 -3.270 1.00 53.97 396 ASP A O 1
ATOM 3261 N N . ARG A 1 397 ? 11.264 -10.167 -4.033 1.00 50.34 397 ARG A N 1
ATOM 3262 C CA . ARG A 1 397 ? 12.083 -9.217 -3.265 1.00 50.34 397 ARG A CA 1
ATOM 3263 C C . ARG A 1 397 ? 12.083 -7.815 -3.877 1.00 50.34 397 ARG A C 1
ATOM 3265 O O . ARG A 1 397 ? 12.940 -7.011 -3.527 1.00 50.34 397 ARG A O 1
ATOM 3272 N N . SER A 1 398 ? 11.117 -7.477 -4.735 1.00 55.34 398 SER A N 1
ATOM 3273 C CA . SER A 1 398 ? 10.842 -6.110 -5.203 1.00 55.34 398 SER A CA 1
ATOM 3274 C C . SER A 1 398 ? 10.338 -5.170 -4.085 1.00 55.34 398 SER A C 1
ATOM 3276 O O . SER A 1 398 ? 9.471 -4.325 -4.313 1.00 55.34 398 SER A O 1
ATOM 3278 N N . GLY A 1 399 ? 10.895 -5.332 -2.885 1.00 69.25 399 GLY A N 1
ATOM 3279 C CA . GLY A 1 399 ? 11.150 -4.273 -1.932 1.00 69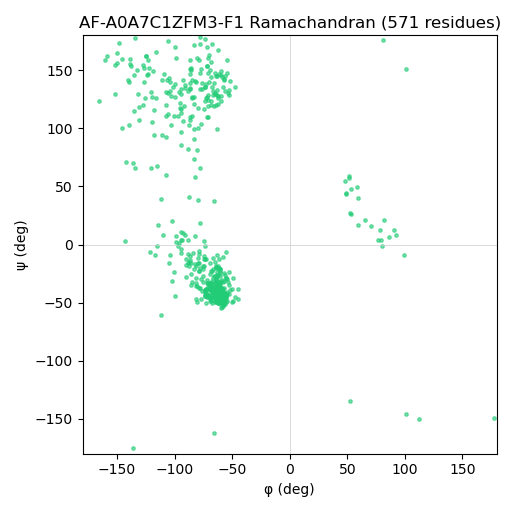.25 399 GLY A CA 1
ATOM 3280 C C . GLY A 1 399 ? 9.975 -3.816 -1.085 1.00 69.25 399 GLY A C 1
ATOM 3281 O O . GLY A 1 399 ? 8.808 -4.159 -1.289 1.00 69.25 399 GLY A O 1
ATOM 3282 N N . LEU A 1 400 ? 10.339 -2.903 -0.196 1.00 85.31 400 LEU A N 1
ATOM 3283 C CA . LEU A 1 400 ? 9.476 -1.900 0.412 1.00 85.31 400 LEU A CA 1
ATOM 3284 C C . LEU A 1 400 ? 8.650 -1.146 -0.637 1.00 85.31 400 LEU A C 1
ATOM 3286 O O . LEU A 1 400 ? 7.528 -0.762 -0.348 1.00 85.31 400 LEU A O 1
ATOM 3290 N N . TYR A 1 401 ? 9.146 -1.012 -1.873 1.00 91.25 401 TYR A N 1
ATOM 3291 C CA . TYR A 1 401 ? 8.442 -0.380 -2.993 1.00 91.25 401 TYR A CA 1
ATOM 3292 C C . TYR A 1 401 ? 7.001 -0.870 -3.166 1.00 91.25 401 TYR A C 1
ATOM 3294 O O . TYR A 1 401 ? 6.080 -0.067 -3.305 1.00 91.25 401 TYR A O 1
ATOM 3302 N N . ARG A 1 402 ? 6.780 -2.189 -3.100 1.00 88.75 402 ARG A N 1
ATOM 3303 C CA . ARG A 1 402 ? 5.425 -2.744 -3.180 1.00 88.75 402 ARG A CA 1
ATOM 3304 C C . ARG A 1 402 ? 4.565 -2.329 -1.987 1.00 88.75 402 ARG A C 1
ATOM 3306 O O . ARG A 1 402 ? 3.410 -1.974 -2.200 1.00 88.75 402 ARG A O 1
ATOM 3313 N N . PHE A 1 403 ? 5.102 -2.403 -0.769 1.00 90.88 403 PHE A N 1
ATOM 3314 C CA . PHE A 1 403 ? 4.371 -2.057 0.453 1.00 90.88 403 PHE A CA 1
ATOM 3315 C C . PHE A 1 403 ? 4.047 -0.564 0.517 1.00 90.88 403 PHE A C 1
ATOM 3317 O O . PHE A 1 403 ? 2.907 -0.213 0.796 1.00 90.88 403 PHE A O 1
ATOM 3324 N N . ILE A 1 404 ? 4.989 0.298 0.124 1.00 95.56 404 ILE A N 1
ATOM 3325 C CA . ILE A 1 404 ? 4.757 1.733 -0.067 1.00 95.56 404 ILE A CA 1
ATOM 3326 C C . ILE A 1 404 ? 3.596 1.944 -1.042 1.00 95.56 404 ILE A C 1
ATOM 3328 O O . ILE A 1 404 ? 2.643 2.647 -0.721 1.00 95.56 404 ILE A O 1
ATOM 3332 N N . GLY A 1 405 ? 3.623 1.278 -2.201 1.00 95.94 405 GLY A N 1
ATOM 3333 C CA . GLY A 1 405 ? 2.525 1.369 -3.160 1.00 95.94 405 GLY A CA 1
ATOM 3334 C C . GLY A 1 405 ? 1.185 0.869 -2.609 1.00 95.94 405 GLY A C 1
ATOM 3335 O O . GLY A 1 405 ? 0.160 1.495 -2.862 1.00 95.94 405 GLY A O 1
ATOM 3336 N N . ASN A 1 406 ? 1.178 -0.200 -1.804 1.00 94.19 406 ASN A N 1
ATOM 3337 C CA . ASN A 1 406 ? -0.033 -0.689 -1.134 1.00 94.19 406 ASN A CA 1
ATOM 3338 C C . ASN A 1 406 ? -0.588 0.342 -0.141 1.00 94.19 406 ASN A C 1
ATOM 3340 O O . ASN A 1 406 ? -1.797 0.568 -0.122 1.00 94.19 406 ASN A O 1
ATOM 3344 N N . HIS A 1 407 ? 0.271 0.969 0.669 1.00 97.88 407 HIS A N 1
ATOM 3345 C CA . HIS A 1 407 ? -0.138 2.007 1.615 1.00 97.88 407 HIS A CA 1
ATOM 3346 C C . HIS A 1 407 ? -0.759 3.198 0.878 1.00 97.88 407 HIS A C 1
ATOM 3348 O O . HIS A 1 407 ? -1.881 3.591 1.187 1.00 97.88 407 HIS A O 1
ATOM 3354 N N . LEU A 1 408 ? -0.064 3.722 -0.138 1.00 98.62 408 LEU A N 1
ATOM 3355 C CA . LEU A 1 408 ? -0.525 4.865 -0.930 1.00 98.62 408 LEU A CA 1
ATOM 3356 C C . LEU A 1 408 ? -1.843 4.567 -1.654 1.00 98.62 408 LEU A C 1
ATOM 3358 O O . LEU A 1 408 ? -2.753 5.389 -1.612 1.00 98.62 408 LEU A O 1
ATOM 3362 N N . LEU A 1 409 ? -1.976 3.379 -2.254 1.00 98.25 409 LEU A N 1
ATOM 3363 C CA . LEU A 1 409 ? -3.224 2.935 -2.879 1.00 98.25 409 LEU A CA 1
ATOM 3364 C C . LEU A 1 409 ? -4.375 2.889 -1.872 1.00 98.25 409 LEU A C 1
ATOM 3366 O O . LEU A 1 409 ? -5.463 3.377 -2.156 1.00 98.25 409 LEU A O 1
ATOM 3370 N N . SER A 1 410 ? -4.131 2.320 -0.692 1.00 98.06 410 SER A N 1
ATOM 3371 C CA . SER A 1 410 ? -5.149 2.186 0.354 1.00 98.06 410 SER A CA 1
ATOM 3372 C C . SER A 1 410 ? -5.627 3.553 0.845 1.00 98.06 410 SER A C 1
ATOM 3374 O O . SER A 1 410 ? -6.827 3.787 0.943 1.00 98.06 410 SER A O 1
ATOM 3376 N N . LEU A 1 411 ? -4.691 4.475 1.093 1.00 98.75 411 LEU A N 1
ATOM 3377 C CA . LEU A 1 411 ? -4.998 5.845 1.502 1.00 98.75 411 LEU A CA 1
ATOM 3378 C C . LEU A 1 411 ? -5.795 6.584 0.416 1.00 98.75 411 LEU A C 1
ATOM 3380 O O . LEU A 1 411 ? -6.794 7.220 0.736 1.00 98.75 411 LEU A O 1
ATOM 3384 N N . PHE A 1 412 ? -5.413 6.439 -0.858 1.00 98.69 412 PHE A N 1
ATOM 3385 C CA . PHE A 1 412 ? -6.122 7.048 -1.989 1.00 98.69 412 PHE A CA 1
ATOM 3386 C C . PHE A 1 412 ? -7.575 6.562 -2.084 1.00 98.69 412 PHE A C 1
ATOM 3388 O O . PHE A 1 412 ? -8.504 7.363 -2.194 1.00 98.69 412 PHE A O 1
ATOM 3395 N N . LEU A 1 413 ? -7.783 5.244 -2.014 1.00 98.62 413 LEU A N 1
ATOM 3396 C CA . LEU A 1 413 ? -9.113 4.640 -2.107 1.00 98.62 413 LEU A CA 1
ATOM 3397 C C . LEU A 1 413 ? -10.014 5.072 -0.947 1.00 98.62 413 LEU A C 1
ATOM 3399 O O . LEU A 1 413 ? -11.178 5.396 -1.173 1.00 98.62 413 LEU A O 1
ATOM 3403 N N . VAL A 1 414 ? -9.464 5.153 0.267 1.00 98.50 414 VAL A N 1
ATOM 3404 C CA . VAL A 1 414 ? -10.192 5.629 1.452 1.00 98.50 414 VAL A CA 1
ATOM 3405 C C . VAL A 1 414 ? -10.551 7.117 1.339 1.00 98.50 414 VAL A C 1
ATOM 3407 O O . VAL A 1 414 ? -11.625 7.530 1.774 1.00 98.50 414 VAL A O 1
ATOM 3410 N N . THR A 1 415 ? -9.716 7.944 0.700 1.00 98.50 415 THR A N 1
ATOM 3411 C CA . THR A 1 415 ? -10.101 9.331 0.389 1.00 98.50 415 THR A CA 1
ATOM 3412 C C . THR A 1 415 ? -11.292 9.385 -0.567 1.00 98.50 415 THR A C 1
ATOM 3414 O O . THR A 1 415 ? -12.211 10.171 -0.354 1.00 98.50 415 THR A O 1
ATOM 3417 N N . GLY A 1 416 ? -11.325 8.539 -1.598 1.00 97.94 416 GLY A N 1
ATOM 3418 C CA . GLY A 1 416 ? -12.486 8.469 -2.485 1.00 97.94 416 GLY A CA 1
ATOM 3419 C C . GLY A 1 416 ? -13.736 7.908 -1.796 1.00 97.94 416 GLY A C 1
ATOM 3420 O O . GLY A 1 416 ? -14.842 8.399 -2.036 1.00 97.94 416 GLY A O 1
ATOM 3421 N N . SER A 1 417 ? -13.580 6.930 -0.895 1.00 97.62 417 SER A N 1
ATOM 3422 C CA . SER A 1 417 ? -14.703 6.388 -0.124 1.00 97.62 417 SER A CA 1
ATOM 3423 C C . SER A 1 417 ? -15.279 7.408 0.855 1.00 97.62 417 SER A C 1
ATOM 3425 O O . SER A 1 417 ? -16.487 7.406 1.046 1.00 97.62 417 SER A O 1
ATOM 3427 N N . TYR A 1 418 ? -14.478 8.329 1.407 1.00 97.38 418 TYR A N 1
ATOM 3428 C CA . TYR A 1 418 ? -14.982 9.430 2.241 1.00 97.38 418 TYR A CA 1
ATOM 3429 C C . TYR A 1 418 ? -16.067 10.250 1.527 1.00 97.38 418 TYR A C 1
ATOM 3431 O O . TYR A 1 418 ? -17.098 10.553 2.125 1.00 97.38 418 TYR A O 1
ATOM 3439 N N . PHE A 1 419 ? -15.889 10.564 0.239 1.00 97.12 419 PHE A N 1
ATOM 3440 C CA . PHE A 1 419 ? -16.909 11.282 -0.532 1.00 97.12 419 PHE A CA 1
ATOM 3441 C C . PHE A 1 419 ? -18.135 10.408 -0.818 1.00 97.12 419 PHE A C 1
ATOM 3443 O O . PHE A 1 419 ? -19.262 10.852 -0.603 1.00 97.12 419 PHE A O 1
ATOM 3450 N N . ARG A 1 420 ? -17.927 9.155 -1.245 1.00 96.31 420 ARG A N 1
ATOM 3451 C CA . ARG A 1 420 ? -19.017 8.204 -1.535 1.00 96.31 420 ARG A CA 1
ATOM 3452 C C . ARG A 1 420 ? -19.855 7.863 -0.301 1.00 96.31 420 ARG A C 1
ATOM 3454 O O . ARG A 1 420 ? -21.065 7.701 -0.410 1.00 96.31 420 ARG A O 1
ATOM 3461 N N . ASN A 1 421 ? -19.238 7.806 0.874 1.00 95.12 421 ASN A N 1
ATOM 3462 C CA . ASN A 1 421 ? -19.895 7.415 2.119 1.00 95.12 421 ASN A CA 1
ATOM 3463 C C . ASN A 1 421 ? -20.817 8.497 2.693 1.00 95.12 421 ASN A C 1
ATOM 3465 O O . ASN A 1 421 ? -21.650 8.175 3.533 1.00 95.12 421 ASN A O 1
ATOM 3469 N N . ARG A 1 422 ? -20.756 9.740 2.187 1.00 91.62 422 ARG A N 1
ATOM 3470 C CA . ARG A 1 422 ? -21.733 10.793 2.526 1.00 91.62 422 ARG A CA 1
ATOM 3471 C C . ARG A 1 422 ? -23.158 10.452 2.086 1.00 91.62 422 ARG A C 1
ATOM 3473 O O . ARG A 1 422 ? -24.103 10.975 2.666 1.00 91.62 422 ARG A O 1
ATOM 3480 N N . LYS A 1 423 ? -23.292 9.621 1.049 1.00 93.25 423 LYS A N 1
ATOM 3481 C CA . LYS A 1 423 ? -24.552 9.045 0.565 1.00 93.25 423 LYS A CA 1
ATOM 3482 C C . LYS A 1 423 ? -24.304 7.606 0.126 1.00 93.25 423 LYS A C 1
ATOM 3484 O O . LYS A 1 423 ? -24.248 7.306 -1.067 1.00 93.25 423 LYS A O 1
ATOM 3489 N N . ARG A 1 424 ? -24.062 6.721 1.100 1.00 90.94 424 ARG A N 1
ATOM 3490 C CA . ARG A 1 424 ? -23.667 5.321 0.859 1.00 90.94 424 ARG A CA 1
ATOM 3491 C C . ARG A 1 424 ? -24.678 4.564 -0.008 1.00 90.94 424 ARG A C 1
ATOM 3493 O O . ARG A 1 424 ? -24.288 3.690 -0.781 1.00 90.94 424 ARG A O 1
ATOM 3500 N N . GLU A 1 425 ? -25.948 4.927 0.102 1.00 91.19 425 GLU A N 1
ATOM 3501 C CA . GLU A 1 425 ? -27.071 4.413 -0.677 1.00 91.19 425 GLU A CA 1
ATOM 3502 C C . GLU A 1 425 ? -26.981 4.732 -2.178 1.00 91.19 425 GLU A C 1
ATOM 3504 O O . GLU A 1 425 ? -27.573 4.018 -2.982 1.00 91.19 425 GLU A O 1
ATOM 3509 N N . MET A 1 426 ? -26.198 5.740 -2.584 1.00 92.62 426 MET A N 1
ATOM 3510 C CA . MET A 1 426 ? -25.885 6.017 -3.991 1.00 92.62 426 MET A CA 1
ATOM 3511 C C . MET A 1 426 ? -24.806 5.048 -4.503 1.00 92.62 426 MET A C 1
ATOM 3513 O O . MET A 1 426 ? -23.669 5.436 -4.797 1.00 92.62 426 MET A O 1
ATOM 3517 N N . THR A 1 427 ? -25.160 3.763 -4.575 1.00 92.00 427 THR A N 1
ATOM 3518 C CA . THR A 1 427 ? -24.298 2.687 -5.076 1.00 92.00 427 THR A CA 1
ATOM 3519 C C . THR A 1 427 ? -25.096 1.705 -5.939 1.00 92.00 427 THR A C 1
ATOM 3521 O O . THR A 1 427 ? -26.204 1.323 -5.578 1.00 92.00 427 THR A O 1
ATOM 3524 N N . GLY A 1 428 ? -24.513 1.242 -7.042 1.00 91.25 428 GLY A N 1
ATOM 3525 C CA . GLY A 1 428 ? -25.080 0.230 -7.929 1.00 91.25 428 GLY A CA 1
ATOM 3526 C C . GLY A 1 428 ? -25.704 0.804 -9.193 1.00 91.25 428 GLY A C 1
ATOM 3527 O O . GLY A 1 428 ? -25.198 1.770 -9.766 1.00 91.25 428 GLY A O 1
ATOM 3528 N N . TRP A 1 429 ? -26.778 0.169 -9.656 1.00 90.44 429 TRP A N 1
ATOM 3529 C CA . TRP A 1 429 ? -27.569 0.626 -10.798 1.00 90.44 429 TRP A CA 1
ATOM 3530 C C . TRP A 1 429 ? -28.928 1.138 -10.324 1.00 90.44 429 TRP A C 1
ATOM 3532 O O . TRP A 1 429 ? -29.471 0.652 -9.332 1.00 90.44 429 TRP A O 1
ATOM 3542 N N . ASP A 1 430 ? -29.462 2.141 -11.015 1.00 86.56 430 ASP A N 1
ATOM 3543 C CA . ASP A 1 430 ? -30.790 2.675 -10.741 1.00 86.56 430 ASP A CA 1
ATOM 3544 C C . ASP A 1 430 ? -31.904 1.718 -11.213 1.00 86.56 430 ASP A C 1
ATOM 3546 O O . ASP A 1 430 ? -31.665 0.683 -11.837 1.00 86.56 430 ASP A O 1
ATOM 3550 N N . HIS A 1 431 ? -33.160 2.082 -10.943 1.00 83.69 431 HIS A N 1
ATOM 3551 C CA . HIS A 1 431 ? -34.343 1.310 -11.349 1.00 83.69 431 HIS A CA 1
ATOM 3552 C C . HIS A 1 431 ? -34.505 1.155 -12.874 1.00 83.69 431 HIS A C 1
ATOM 3554 O O . HIS A 1 431 ? -35.328 0.359 -13.319 1.00 83.69 431 HIS A O 1
ATOM 3560 N N . LYS A 1 432 ? -33.754 1.918 -13.679 1.00 87.12 432 LYS A N 1
ATOM 3561 C CA . LYS A 1 432 ? -33.717 1.826 -15.145 1.00 87.12 432 LYS A CA 1
ATOM 3562 C C . LYS A 1 432 ? -32.512 1.017 -15.640 1.00 87.12 432 LYS A C 1
ATOM 3564 O O . LYS A 1 432 ? -32.329 0.906 -16.849 1.00 87.12 432 LYS A O 1
ATOM 3569 N N . GLY A 1 433 ? -31.700 0.468 -14.734 1.00 85.50 433 GLY A N 1
ATOM 3570 C CA . GLY A 1 433 ? -30.484 -0.276 -15.053 1.00 85.50 433 GLY A CA 1
ATOM 3571 C C . GLY A 1 433 ? -29.282 0.604 -15.409 1.00 85.50 433 GLY A C 1
ATOM 3572 O O . GLY A 1 433 ? -28.293 0.083 -15.918 1.00 85.50 433 GLY A O 1
ATOM 3573 N N . ASN A 1 434 ? -29.333 1.918 -15.165 1.00 92.06 434 ASN A N 1
ATOM 3574 C CA . ASN A 1 434 ? -28.202 2.806 -15.435 1.00 92.06 434 ASN A CA 1
ATOM 3575 C C . ASN A 1 434 ? -27.238 2.856 -14.243 1.00 92.06 434 ASN A C 1
ATOM 3577 O O . ASN A 1 434 ? -27.690 2.848 -13.096 1.00 92.06 434 ASN A O 1
ATOM 3581 N N . PRO A 1 435 ? -25.922 3.005 -14.479 1.00 94.75 435 PRO A N 1
ATOM 3582 C CA . PRO A 1 435 ? -24.955 3.292 -13.425 1.00 94.75 435 PRO A CA 1
ATOM 3583 C C . PRO A 1 435 ? -25.351 4.501 -12.576 1.00 94.75 435 PRO A C 1
ATOM 3585 O O . PRO A 1 435 ? -25.595 5.583 -13.112 1.00 94.75 435 PRO A O 1
ATOM 3588 N N . VAL A 1 436 ? -25.355 4.339 -11.251 1.00 95.69 436 VAL A N 1
ATOM 3589 C CA . VAL A 1 436 ? -25.539 5.468 -10.333 1.00 95.69 436 VAL A CA 1
ATOM 3590 C C . VAL A 1 436 ? -24.372 6.447 -10.486 1.00 95.69 436 VAL A C 1
ATOM 3592 O O . VAL A 1 436 ? -23.205 6.047 -10.483 1.00 95.69 436 VAL A O 1
ATOM 3595 N N . ASP A 1 437 ? -24.701 7.736 -10.602 1.00 96.56 437 ASP A N 1
ATOM 3596 C CA . ASP A 1 437 ? -23.748 8.843 -10.666 1.00 96.56 437 ASP A CA 1
ATOM 3597 C C . ASP A 1 437 ? -23.737 9.620 -9.343 1.00 96.56 437 ASP A C 1
ATOM 3599 O O . ASP A 1 437 ? -24.701 10.286 -8.969 1.00 96.56 437 ASP A O 1
ATOM 3603 N N . ALA A 1 438 ? -22.618 9.516 -8.637 1.00 97.06 438 ALA A N 1
ATOM 3604 C CA . ALA A 1 438 ? -22.321 10.155 -7.366 1.00 97.06 438 ALA A CA 1
ATOM 3605 C C . ALA A 1 438 ? -21.172 11.175 -7.481 1.00 97.06 438 ALA A C 1
ATOM 3607 O O . ALA A 1 438 ? -20.587 11.573 -6.469 1.00 97.06 438 ALA A O 1
ATOM 3608 N N . ARG A 1 439 ? -20.810 11.616 -8.698 1.00 98.00 439 ARG A N 1
ATOM 3609 C CA . ARG A 1 439 ? -19.722 12.595 -8.912 1.00 98.00 439 ARG A CA 1
ATOM 3610 C C . ARG A 1 439 ? -19.968 13.916 -8.191 1.00 98.00 439 ARG A C 1
ATOM 3612 O O . ARG A 1 439 ? -19.023 14.546 -7.730 1.00 98.00 439 ARG A O 1
ATOM 3619 N N . ASN A 1 440 ? -21.231 14.299 -8.024 1.00 97.44 440 ASN A N 1
ATOM 3620 C CA . ASN A 1 440 ? -21.647 15.484 -7.273 1.00 97.44 440 ASN A CA 1
ATOM 3621 C C . ASN A 1 440 ? -21.260 15.448 -5.780 1.00 97.44 440 ASN A C 1
ATOM 3623 O O . ASN A 1 440 ? -21.255 16.495 -5.137 1.00 97.44 440 ASN A O 1
ATOM 3627 N N . LEU A 1 441 ? -20.943 14.276 -5.216 1.00 96.88 441 LEU A N 1
ATOM 3628 C CA . LEU A 1 441 ? -20.459 14.161 -3.835 1.00 96.88 441 LEU A CA 1
ATOM 3629 C C . LEU A 1 441 ? -18.999 14.597 -3.684 1.00 96.88 441 LEU A C 1
ATOM 3631 O O . LEU A 1 441 ? -18.566 14.915 -2.573 1.00 96.88 441 LEU A O 1
ATOM 3635 N N . PHE A 1 442 ? -18.234 14.597 -4.776 1.00 98.19 442 PHE A N 1
ATOM 3636 C CA . PHE A 1 442 ? -16.814 14.906 -4.759 1.00 98.19 442 PHE A CA 1
ATOM 3637 C C . PHE A 1 442 ? -16.585 16.412 -4.841 1.00 98.19 442 PHE A C 1
ATOM 3639 O O . PHE A 1 442 ? -17.030 17.086 -5.767 1.00 98.19 442 PHE A O 1
ATOM 3646 N N . ASN A 1 443 ? -15.806 16.935 -3.897 1.00 97.75 443 ASN A N 1
ATOM 3647 C CA . ASN A 1 443 ? -15.218 18.261 -4.025 1.00 97.75 443 ASN A CA 1
ATOM 3648 C C . ASN A 1 443 ? -13.811 18.106 -4.614 1.00 97.75 443 ASN A C 1
ATOM 3650 O O . ASN A 1 443 ? -12.933 17.543 -3.960 1.00 97.75 443 ASN A O 1
ATOM 3654 N N . ASN A 1 444 ? -13.608 18.592 -5.842 1.00 98.00 444 ASN A N 1
ATOM 3655 C CA . ASN A 1 444 ? -12.353 18.422 -6.578 1.00 98.00 444 ASN A CA 1
ATOM 3656 C C . ASN A 1 444 ? -11.143 19.006 -5.819 1.00 98.00 444 ASN A C 1
ATOM 3658 O O . ASN A 1 444 ? -10.173 18.287 -5.581 1.00 98.00 444 ASN A O 1
ATOM 3662 N N . SER A 1 445 ? -11.241 20.257 -5.350 1.00 98.19 445 SER A N 1
ATOM 3663 C CA . SER A 1 445 ? -10.153 20.931 -4.621 1.00 98.19 445 SER A CA 1
ATOM 3664 C C . SER A 1 445 ? -9.772 20.177 -3.350 1.00 98.19 445 SER A C 1
ATOM 3666 O O . SER A 1 445 ? -8.600 19.894 -3.118 1.00 98.19 445 SER A O 1
ATOM 3668 N N . LEU A 1 446 ? -10.764 19.781 -2.548 1.00 98.25 446 LEU A N 1
ATOM 3669 C CA . LEU A 1 446 ? -10.519 19.041 -1.314 1.00 98.25 446 LEU A CA 1
ATOM 3670 C C . LEU A 1 446 ? -9.901 17.666 -1.594 1.00 98.25 446 LEU A C 1
ATOM 3672 O O . LEU A 1 446 ? -8.976 17.259 -0.893 1.00 98.25 446 LEU A O 1
ATOM 3676 N N . PHE A 1 447 ? -10.380 16.948 -2.616 1.00 98.69 447 PHE A N 1
ATOM 3677 C CA . PHE A 1 447 ? -9.815 15.648 -2.980 1.00 98.69 447 PHE A CA 1
ATOM 3678 C C . PHE A 1 447 ? -8.338 15.797 -3.370 1.00 98.69 447 PHE A C 1
ATOM 3680 O O . PHE A 1 447 ? -7.483 15.082 -2.842 1.00 98.69 447 PHE A O 1
ATOM 3687 N N . LYS A 1 448 ? -8.018 16.792 -4.205 1.00 98.75 448 LYS A N 1
ATOM 3688 C CA . LYS A 1 448 ? -6.641 17.133 -4.576 1.00 98.75 448 LYS A CA 1
ATOM 3689 C C . LYS A 1 448 ? -5.775 17.441 -3.358 1.00 98.75 448 LYS A C 1
ATOM 3691 O O . LYS A 1 448 ? -4.694 16.870 -3.221 1.00 98.75 448 LYS A O 1
ATOM 3696 N N . GLU A 1 449 ? -6.252 18.297 -2.457 1.00 98.69 449 GLU A N 1
ATOM 3697 C CA . GLU A 1 449 ? -5.515 18.684 -1.253 1.00 98.69 449 GLU A CA 1
ATOM 3698 C C . GLU A 1 449 ? -5.214 17.500 -0.329 1.00 98.69 449 GLU A C 1
ATOM 3700 O O . GLU A 1 449 ? -4.111 17.415 0.214 1.00 98.69 449 GLU A O 1
ATOM 3705 N N . ILE A 1 450 ? -6.169 16.582 -0.149 1.00 98.81 450 ILE A N 1
ATOM 3706 C CA . ILE A 1 450 ? -5.974 15.395 0.692 1.00 98.81 450 ILE A CA 1
ATOM 3707 C C . ILE A 1 450 ? -4.961 14.444 0.046 1.00 98.81 450 ILE A C 1
ATOM 3709 O O . ILE A 1 450 ? -4.042 13.992 0.729 1.00 98.81 450 ILE A O 1
ATOM 3713 N N . ILE A 1 451 ? -5.074 14.167 -1.260 1.00 98.81 451 ILE A N 1
ATOM 3714 C CA . ILE A 1 451 ? -4.113 13.306 -1.969 1.00 98.81 451 ILE A CA 1
ATOM 3715 C C . ILE A 1 451 ? -2.707 13.911 -1.935 1.00 98.81 451 ILE A C 1
ATOM 3717 O O . ILE A 1 451 ? -1.743 13.204 -1.642 1.00 98.81 451 ILE A O 1
ATOM 3721 N N . GLN A 1 452 ? -2.577 15.219 -2.155 1.00 98.75 452 GLN A N 1
ATOM 3722 C CA . GLN A 1 452 ? -1.301 15.916 -2.019 1.00 98.75 452 GLN A CA 1
ATOM 3723 C C . GLN A 1 452 ? -0.726 15.773 -0.602 1.00 98.75 452 GLN A C 1
ATOM 3725 O O . GLN A 1 452 ? 0.449 15.435 -0.452 1.00 98.75 452 GLN A O 1
ATOM 3730 N N . ALA A 1 453 ? -1.546 15.981 0.434 1.00 98.75 453 ALA A N 1
ATOM 3731 C CA . ALA A 1 453 ? -1.116 15.846 1.822 1.00 98.75 453 ALA A CA 1
ATOM 3732 C C . ALA A 1 453 ? -0.672 14.411 2.154 1.00 98.75 453 ALA A C 1
ATOM 3734 O O . ALA A 1 453 ? 0.361 14.226 2.791 1.00 98.75 453 ALA A O 1
ATOM 3735 N N . ILE A 1 454 ? -1.388 13.392 1.666 1.00 98.88 454 ILE A N 1
ATOM 3736 C CA . ILE A 1 454 ? -1.006 11.979 1.808 1.00 98.88 454 ILE A CA 1
ATOM 3737 C C . ILE A 1 454 ? 0.380 11.725 1.210 1.00 98.88 454 ILE A C 1
ATOM 3739 O O . ILE A 1 454 ? 1.246 11.164 1.880 1.00 98.88 454 ILE A O 1
ATOM 3743 N N . LEU A 1 455 ? 0.598 12.130 -0.044 1.00 98.81 455 LEU A N 1
ATOM 3744 C CA . LEU A 1 455 ? 1.843 11.865 -0.765 1.00 98.81 455 LEU A CA 1
ATOM 3745 C C . LEU A 1 455 ? 3.039 12.528 -0.070 1.00 98.81 455 LEU A C 1
ATOM 3747 O O . LEU A 1 455 ? 4.039 11.859 0.210 1.00 98.81 455 LEU A O 1
ATOM 3751 N N . LEU A 1 456 ? 2.918 13.817 0.257 1.00 98.75 456 LEU A N 1
ATOM 3752 C CA . LEU A 1 456 ? 3.976 14.591 0.907 1.00 98.75 456 LEU A CA 1
ATOM 3753 C C . LEU A 1 456 ? 4.260 14.089 2.325 1.00 98.75 456 LEU A C 1
ATOM 3755 O O . LEU A 1 456 ? 5.423 13.895 2.677 1.00 98.75 456 LEU A O 1
ATOM 3759 N N . SER A 1 457 ? 3.227 13.809 3.122 1.00 98.75 457 SER A N 1
ATOM 3760 C CA . SER A 1 457 ? 3.409 13.306 4.485 1.00 98.75 457 SER A CA 1
ATOM 3761 C C . SER A 1 457 ? 3.979 11.893 4.515 1.00 98.75 457 SER A C 1
ATOM 3763 O O . SER A 1 457 ? 4.856 11.619 5.334 1.00 98.75 457 SER A O 1
ATOM 3765 N N . TYR A 1 458 ? 3.562 11.007 3.602 1.00 98.81 458 TYR A N 1
ATOM 3766 C CA . TYR A 1 458 ? 4.169 9.681 3.474 1.00 98.81 458 TYR A CA 1
ATOM 3767 C C . TYR A 1 458 ? 5.654 9.788 3.126 1.00 98.81 458 TYR A C 1
ATOM 3769 O O . TYR A 1 458 ? 6.485 9.123 3.746 1.00 98.81 458 TYR A O 1
ATOM 3777 N N . TYR A 1 459 ? 5.997 10.638 2.150 1.00 98.62 459 TYR A N 1
ATOM 3778 C CA . TYR A 1 459 ? 7.386 10.885 1.776 1.00 98.62 459 TYR A CA 1
ATOM 3779 C C . TYR A 1 459 ? 8.181 11.418 2.971 1.00 98.62 459 TYR A C 1
ATOM 3781 O O . TYR A 1 459 ? 9.218 10.848 3.298 1.00 98.62 459 TYR A O 1
ATOM 3789 N N . LYS A 1 460 ? 7.664 12.435 3.675 1.00 97.94 460 LYS A N 1
ATOM 3790 C CA . LYS A 1 460 ? 8.297 13.007 4.871 1.00 97.94 460 LYS A CA 1
ATOM 3791 C C . LYS A 1 460 ? 8.543 11.952 5.943 1.00 97.94 460 LYS A C 1
ATOM 3793 O O . LYS A 1 460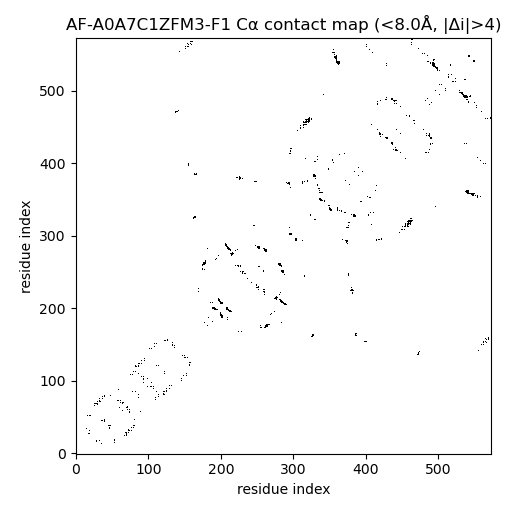 ? 9.654 11.870 6.455 1.00 97.94 460 LYS A O 1
ATOM 3798 N N . GLY A 1 461 ? 7.549 11.114 6.234 1.00 97.12 461 GLY A N 1
ATOM 3799 C CA . GLY A 1 461 ? 7.684 10.027 7.202 1.00 97.12 461 GLY A CA 1
ATOM 3800 C C . GLY A 1 461 ? 8.723 8.993 6.775 1.00 97.12 461 GLY A C 1
ATOM 3801 O O . GLY A 1 461 ? 9.585 8.625 7.563 1.00 97.12 461 GLY A O 1
ATOM 3802 N N . PHE A 1 462 ? 8.683 8.544 5.518 1.00 96.69 462 PHE A N 1
ATOM 3803 C CA . PHE A 1 462 ? 9.573 7.485 5.038 1.00 96.69 462 PHE A CA 1
ATOM 3804 C C . PHE A 1 462 ? 11.021 7.947 4.840 1.00 96.69 462 PHE A C 1
ATOM 3806 O O . PHE A 1 462 ? 11.966 7.245 5.210 1.00 96.69 462 PHE A O 1
ATOM 3813 N N . VAL A 1 463 ? 11.200 9.119 4.234 1.00 96.19 463 VAL A N 1
ATOM 3814 C CA . VAL A 1 463 ? 12.507 9.676 3.873 1.00 96.19 463 VAL A CA 1
ATOM 3815 C C . VAL A 1 463 ? 13.140 10.424 5.044 1.00 96.19 463 VAL A C 1
ATOM 3817 O O . VAL A 1 463 ? 14.361 10.391 5.180 1.00 96.19 463 VAL A O 1
ATOM 3820 N N . GLY A 1 464 ? 12.335 11.057 5.902 1.00 94.81 464 GLY A N 1
ATOM 3821 C CA . GLY A 1 464 ? 12.788 11.934 6.988 1.00 94.81 464 GLY A CA 1
ATOM 3822 C C . GLY A 1 464 ? 13.020 13.390 6.563 1.00 94.81 464 GLY A C 1
ATOM 3823 O O . GLY A 1 464 ? 13.530 14.179 7.352 1.00 94.81 464 GLY A O 1
ATOM 3824 N N . LYS A 1 465 ? 12.673 13.757 5.321 1.00 95.31 465 LYS A N 1
ATOM 3825 C CA . LYS A 1 465 ? 12.805 15.111 4.755 1.00 95.31 465 LYS A CA 1
ATOM 3826 C C . LYS A 1 465 ? 11.573 15.473 3.939 1.00 95.31 465 LYS A C 1
ATOM 3828 O O . LYS A 1 465 ? 10.909 14.596 3.392 1.00 95.31 465 LYS A O 1
ATOM 3833 N N . GLU A 1 466 ? 11.290 16.763 3.838 1.00 96.06 466 GLU A N 1
ATOM 3834 C CA . GLU A 1 466 ? 10.207 17.263 2.993 1.00 96.06 466 GLU A CA 1
ATOM 3835 C C . GLU A 1 466 ? 10.561 17.131 1.510 1.00 96.06 466 GLU A C 1
ATOM 3837 O O . GLU A 1 466 ? 11.727 17.218 1.120 1.00 96.06 466 GLU A O 1
ATOM 3842 N N . TYR A 1 467 ? 9.545 16.894 0.682 1.00 96.12 467 TYR A N 1
ATOM 3843 C CA . TYR A 1 467 ? 9.679 16.953 -0.768 1.00 96.12 467 TYR A CA 1
ATOM 3844 C C . TYR A 1 467 ? 9.272 18.351 -1.229 1.00 96.12 467 TYR A C 1
ATOM 3846 O O . TYR A 1 467 ? 8.122 18.743 -1.038 1.00 96.12 467 TYR A O 1
ATOM 3854 N N . LEU A 1 468 ? 10.218 19.094 -1.802 1.00 92.81 468 LEU A N 1
ATOM 3855 C CA . LEU A 1 468 ? 10.039 20.506 -2.171 1.00 92.81 468 LEU A CA 1
ATOM 3856 C C . LEU A 1 468 ? 9.842 20.720 -3.678 1.00 92.81 468 LEU A C 1
ATOM 3858 O O . LEU A 1 468 ? 9.511 21.820 -4.114 1.00 92.81 468 LEU A O 1
ATOM 3862 N N . GLU A 1 469 ? 10.034 19.670 -4.472 1.00 92.19 469 GLU A N 1
ATOM 3863 C CA . GLU A 1 469 ? 9.911 19.729 -5.924 1.00 92.19 469 GLU A CA 1
ATOM 3864 C C . GLU A 1 469 ? 8.451 19.582 -6.380 1.00 92.19 469 GLU A C 1
ATOM 3866 O O . GLU A 1 469 ? 7.547 19.237 -5.613 1.00 92.19 469 GLU A O 1
ATOM 3871 N N . LYS A 1 470 ? 8.204 19.794 -7.676 1.00 92.75 470 LYS A N 1
ATOM 3872 C CA . LYS A 1 470 ? 6.894 19.517 -8.283 1.00 92.75 470 LYS A CA 1
ATOM 3873 C C . LYS A 1 470 ? 6.642 18.010 -8.404 1.00 92.75 470 LYS A C 1
ATOM 3875 O O . LYS A 1 470 ? 7.571 17.206 -8.526 1.00 92.75 470 LYS A O 1
ATOM 3880 N N . PHE A 1 471 ? 5.366 17.622 -8.413 1.00 95.12 471 PHE A N 1
ATOM 3881 C CA . PHE A 1 471 ? 4.974 16.248 -8.719 1.00 95.12 471 PHE A CA 1
ATOM 3882 C C . PHE A 1 471 ? 5.330 15.905 -10.175 1.00 95.12 471 PHE A C 1
ATOM 3884 O O . PHE A 1 471 ? 4.950 16.645 -11.083 1.00 95.12 471 PHE A O 1
ATOM 3891 N N . PRO A 1 472 ? 6.010 14.777 -10.435 1.00 95.00 472 PRO A N 1
ATOM 3892 C CA . PRO A 1 472 ? 6.374 14.363 -11.793 1.00 95.00 472 PRO A CA 1
ATOM 3893 C C . PRO A 1 472 ? 5.275 13.535 -12.477 1.00 95.00 472 PRO A C 1
ATOM 3895 O O . PRO A 1 472 ? 5.533 12.508 -13.115 1.00 95.00 472 PRO A O 1
ATOM 3898 N N . PHE A 1 473 ? 4.036 13.964 -12.273 1.00 95.62 473 PHE A N 1
ATOM 3899 C CA . PHE A 1 473 ? 2.811 13.473 -12.889 1.00 95.62 473 PHE A CA 1
ATOM 3900 C C . PHE A 1 473 ? 1.733 14.550 -12.747 1.00 95.62 473 PHE A C 1
ATOM 3902 O O . PHE A 1 473 ? 1.824 15.424 -11.883 1.00 95.62 473 PHE A O 1
ATOM 3909 N N . ASP A 1 474 ? 0.715 14.478 -13.595 1.00 96.12 474 ASP A N 1
ATOM 3910 C CA . ASP A 1 474 ? -0.400 15.418 -13.577 1.00 96.12 474 ASP A CA 1
ATOM 3911 C C . ASP A 1 474 ? -1.398 15.053 -12.465 1.00 96.12 474 ASP A C 1
ATOM 3913 O O . ASP A 1 474 ? -2.198 14.121 -12.595 1.00 96.12 474 ASP A O 1
ATOM 3917 N N . LEU A 1 475 ? -1.311 15.767 -11.339 1.00 97.06 475 LEU A N 1
ATOM 3918 C CA . LEU A 1 475 ? -2.211 15.572 -10.204 1.00 97.06 475 LEU A CA 1
ATOM 3919 C C . LEU A 1 475 ? -3.640 16.044 -10.519 1.00 97.06 475 LEU A C 1
ATOM 3921 O O . LEU A 1 475 ? -4.585 15.439 -10.025 1.00 97.06 475 LEU A O 1
ATOM 3925 N N . ASP A 1 476 ? -3.816 17.082 -11.336 1.00 97.50 476 ASP A N 1
ATOM 3926 C CA . ASP A 1 476 ? -5.143 17.603 -11.677 1.00 97.50 476 ASP A CA 1
ATOM 3927 C C . ASP A 1 476 ? -5.918 16.602 -12.534 1.00 97.50 476 ASP A C 1
ATOM 3929 O O . ASP A 1 476 ? -7.039 16.217 -12.184 1.00 97.50 476 ASP A O 1
ATOM 3933 N N . ASN A 1 477 ? -5.279 16.084 -13.586 1.00 97.62 477 ASN A N 1
ATOM 3934 C CA . ASN A 1 477 ? -5.862 15.030 -14.413 1.00 97.62 477 ASN A CA 1
ATOM 3935 C C . ASN A 1 477 ? -6.146 13.756 -13.600 1.00 97.62 477 ASN A C 1
ATOM 3937 O O . ASN A 1 477 ? -7.204 13.147 -13.754 1.00 97.62 477 ASN A O 1
ATOM 3941 N N . LEU A 1 478 ? -5.244 13.365 -12.689 1.00 98.31 478 LEU A N 1
ATOM 3942 C CA . LEU A 1 478 ? -5.474 12.225 -11.795 1.00 98.31 478 LEU A CA 1
ATOM 3943 C C . LEU A 1 478 ? -6.756 12.396 -10.969 1.00 98.31 478 LEU A C 1
ATOM 3945 O O . LEU A 1 478 ? -7.558 11.467 -10.893 1.00 98.31 478 LEU A O 1
ATOM 3949 N N . ILE A 1 479 ? -6.958 13.560 -10.348 1.00 98.69 479 ILE A N 1
ATOM 3950 C CA . ILE A 1 479 ? -8.138 13.810 -9.510 1.00 98.69 479 ILE A CA 1
ATOM 3951 C C . ILE A 1 479 ? -9.410 13.849 -10.355 1.00 98.69 479 ILE A C 1
ATOM 3953 O O . ILE A 1 479 ? -10.412 13.250 -9.963 1.00 98.69 479 ILE A O 1
ATOM 3957 N N . GLN A 1 480 ? -9.370 14.475 -11.532 1.00 98.50 480 GLN A N 1
ATOM 3958 C CA . GLN A 1 480 ? -10.504 14.476 -12.453 1.00 98.50 480 GLN A CA 1
ATOM 3959 C C . GLN A 1 480 ? -10.909 13.048 -12.848 1.00 98.50 480 GLN A C 1
ATOM 3961 O O . GLN A 1 480 ? -12.064 12.658 -12.660 1.00 98.50 480 GLN A O 1
ATOM 3966 N N . ARG A 1 481 ? -9.953 12.240 -13.321 1.00 98.31 481 ARG A N 1
ATOM 3967 C CA . ARG A 1 481 ? -10.191 10.839 -13.698 1.00 98.31 481 ARG A CA 1
ATOM 3968 C C . ARG A 1 481 ? -10.650 10.001 -12.507 1.00 98.31 481 ARG A C 1
ATOM 3970 O O . ARG A 1 481 ? -11.534 9.162 -12.655 1.00 98.31 481 ARG A O 1
ATOM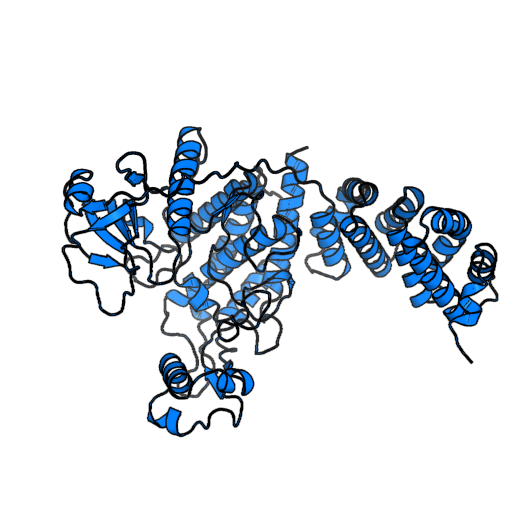 3977 N N . ALA A 1 482 ? -10.119 10.252 -11.310 1.00 98.56 482 ALA A N 1
ATOM 3978 C CA . ALA A 1 482 ? -10.555 9.563 -10.100 1.00 98.56 482 ALA A CA 1
ATOM 3979 C C . ALA A 1 482 ? -12.026 9.852 -9.777 1.00 98.56 482 ALA A C 1
ATOM 3981 O O . ALA A 1 482 ? -12.768 8.920 -9.487 1.00 98.56 482 ALA A O 1
ATOM 3982 N N . ILE A 1 483 ? -12.477 11.105 -9.881 1.00 98.69 483 ILE A N 1
ATOM 3983 C CA . ILE A 1 483 ? -13.894 11.456 -9.697 1.00 98.69 483 ILE A CA 1
ATOM 3984 C C . ILE A 1 483 ? -14.754 10.771 -10.762 1.00 98.69 483 ILE A C 1
ATOM 3986 O O . ILE A 1 483 ? -15.808 10.227 -10.443 1.00 98.69 483 ILE A O 1
ATOM 3990 N N . GLU A 1 484 ? -14.309 10.749 -12.017 1.00 98.12 484 GLU A N 1
ATOM 3991 C CA . GLU A 1 484 ? -15.046 10.104 -13.105 1.00 98.12 484 GLU A CA 1
ATOM 3992 C C . GLU A 1 484 ? -15.216 8.597 -12.896 1.00 98.12 484 GLU A C 1
ATOM 3994 O O . GLU A 1 484 ? -16.311 8.083 -13.126 1.00 98.12 484 GLU A O 1
ATOM 3999 N N . GLU A 1 485 ? -14.166 7.893 -12.470 1.00 97.94 485 GLU A N 1
ATOM 4000 C CA . GLU A 1 485 ? -14.154 6.431 -12.317 1.00 97.94 485 GLU A CA 1
ATOM 4001 C C . GLU A 1 485 ? -14.690 5.948 -10.967 1.00 97.94 485 GLU A C 1
ATOM 4003 O O . GLU A 1 485 ? -15.344 4.913 -10.895 1.00 97.94 485 GLU A O 1
ATOM 4008 N N . MET A 1 486 ? -14.447 6.694 -9.889 1.00 97.88 486 MET A N 1
ATOM 4009 C CA . MET A 1 486 ? -14.923 6.350 -8.545 1.00 97.88 486 MET A CA 1
ATOM 4010 C C . MET A 1 486 ? -16.304 6.938 -8.252 1.00 97.88 486 MET A C 1
ATOM 4012 O O . MET A 1 486 ? -16.961 6.501 -7.310 1.00 97.88 486 MET A O 1
ATOM 4016 N N . GLY A 1 487 ? -16.747 7.938 -9.014 1.00 97.12 487 GLY A N 1
ATOM 4017 C CA . GLY A 1 487 ? -18.048 8.577 -8.851 1.00 97.12 487 GLY A CA 1
ATOM 4018 C C . GLY A 1 487 ? -19.176 7.912 -9.632 1.00 97.12 487 GLY A C 1
ATOM 4019 O O . GLY A 1 487 ? -20.324 8.185 -9.315 1.00 97.12 487 GLY A O 1
ATOM 4020 N N . VAL A 1 488 ? -18.890 7.049 -10.612 1.00 96.94 488 VAL A N 1
ATOM 4021 C CA . VAL A 1 488 ? -19.923 6.392 -11.432 1.00 96.94 488 VAL A CA 1
ATOM 4022 C C . VAL A 1 488 ? -19.748 4.881 -11.402 1.00 96.94 488 VAL A C 1
ATOM 4024 O O . VAL A 1 488 ? -18.692 4.361 -11.758 1.00 96.94 488 VAL A O 1
ATOM 4027 N N . ASP A 1 489 ? -20.808 4.162 -11.049 1.00 95.19 489 ASP A N 1
ATOM 4028 C CA . ASP A 1 489 ? -20.776 2.712 -10.842 1.00 95.19 489 ASP A CA 1
ATOM 4029 C C . ASP A 1 489 ? -20.901 1.925 -12.160 1.00 95.19 489 ASP A C 1
ATOM 4031 O O . ASP A 1 489 ? -21.813 1.124 -12.373 1.00 95.19 489 ASP A O 1
ATOM 4035 N N . ARG A 1 490 ? -19.964 2.171 -13.086 1.00 94.12 490 ARG A N 1
ATOM 4036 C CA . ARG A 1 490 ? -19.951 1.556 -14.428 1.00 94.12 490 ARG A CA 1
ATOM 4037 C C . ARG A 1 490 ? -19.714 0.051 -14.377 1.00 94.12 490 ARG A C 1
ATOM 4039 O O . ARG A 1 490 ? -20.302 -0.700 -15.147 1.00 94.12 490 ARG A O 1
ATOM 4046 N N . HIS A 1 491 ? -18.837 -0.388 -13.480 1.00 93.69 491 HIS A N 1
ATOM 4047 C CA . HIS A 1 491 ? -18.401 -1.777 -13.400 1.00 93.69 491 HIS A CA 1
ATOM 4048 C C . HIS A 1 491 ? -19.015 -2.449 -12.174 1.00 93.69 491 HIS A C 1
ATOM 4050 O O . HIS A 1 491 ? -18.445 -2.407 -11.084 1.00 93.69 491 HIS A O 1
ATOM 4056 N N . MET A 1 492 ? -20.172 -3.085 -12.358 1.00 91.44 492 MET A N 1
ATOM 4057 C CA . MET A 1 492 ? -20.890 -3.789 -11.285 1.00 91.44 492 MET A CA 1
ATOM 4058 C C . MET A 1 492 ? -20.774 -5.309 -11.355 1.00 91.44 492 MET A C 1
ATOM 4060 O O . MET A 1 492 ? -21.059 -5.989 -10.371 1.00 91.44 492 MET A O 1
ATOM 4064 N N . GLU A 1 493 ? -20.344 -5.830 -12.498 1.00 89.12 493 GLU A N 1
ATOM 4065 C CA . GLU A 1 493 ? -20.431 -7.249 -12.810 1.00 89.12 493 GLU A CA 1
ATOM 4066 C C . GLU A 1 493 ? -19.238 -8.070 -12.295 1.00 89.12 493 GLU A C 1
ATOM 4068 O O . GLU A 1 493 ? -18.053 -7.773 -12.507 1.00 89.12 493 GLU A O 1
ATOM 4073 N N . GLU A 1 494 ? -19.568 -9.208 -11.698 1.00 85.44 494 GLU A N 1
ATOM 4074 C CA . GLU A 1 494 ? -18.673 -10.319 -11.416 1.00 85.44 494 GLU A CA 1
ATOM 4075 C C . GLU A 1 494 ? -19.245 -11.595 -12.053 1.00 85.44 494 GLU A C 1
ATOM 4077 O O . GLU A 1 494 ? -20.456 -11.753 -12.132 1.00 85.44 494 GLU A O 1
ATOM 4082 N N . ARG A 1 495 ? -18.398 -12.514 -12.532 1.00 85.25 495 ARG A N 1
ATOM 4083 C CA . ARG A 1 495 ? -18.861 -13.782 -13.122 1.00 85.25 495 ARG A CA 1
ATOM 4084 C C . ARG A 1 495 ? -18.565 -14.952 -12.197 1.00 85.25 495 ARG A C 1
ATOM 4086 O O . ARG A 1 495 ? -17.396 -15.223 -11.912 1.00 85.25 495 ARG A O 1
ATOM 4093 N N . LEU A 1 496 ? -19.609 -15.664 -11.781 1.00 86.38 496 LEU A N 1
ATOM 4094 C CA . LEU A 1 496 ? -19.498 -16.976 -11.151 1.00 86.38 496 LEU A CA 1
ATOM 4095 C C . LEU A 1 496 ? -19.376 -18.030 -12.253 1.00 86.38 496 LEU A C 1
ATOM 4097 O O . LEU A 1 496 ? -20.370 -18.420 -12.867 1.00 86.38 496 LEU A O 1
ATOM 4101 N N . ARG A 1 497 ? -18.143 -18.462 -12.522 1.00 85.31 497 ARG A N 1
ATOM 4102 C CA . ARG A 1 497 ? -17.846 -19.359 -13.645 1.00 85.31 497 ARG A CA 1
ATOM 4103 C C . ARG A 1 497 ? -18.412 -20.755 -13.430 1.00 85.31 497 ARG A C 1
ATOM 4105 O O . ARG A 1 497 ? -18.399 -21.226 -12.296 1.00 85.31 497 ARG A O 1
ATOM 4112 N N . ILE A 1 498 ? -18.773 -21.455 -14.505 1.00 89.25 498 ILE A N 1
ATOM 4113 C CA . ILE A 1 498 ? -19.196 -22.872 -14.471 1.00 89.25 498 ILE A CA 1
ATOM 4114 C C . ILE A 1 498 ? -18.260 -23.716 -13.597 1.00 89.25 498 ILE A C 1
ATOM 4116 O O . ILE A 1 498 ? -18.706 -24.453 -12.721 1.00 89.25 498 ILE A O 1
ATOM 4120 N N . GLU A 1 499 ? -16.948 -23.566 -13.778 1.00 85.19 499 GLU A N 1
ATOM 4121 C CA . GLU A 1 499 ? -15.969 -24.322 -13.001 1.00 85.19 499 GLU A CA 1
ATOM 4122 C C . GLU A 1 499 ? -16.049 -24.032 -11.495 1.00 85.19 499 GLU A C 1
ATOM 4124 O O . GLU A 1 499 ? -15.714 -24.900 -10.696 1.00 85.19 499 GLU A O 1
ATOM 4129 N N . ASP A 1 500 ? -16.364 -22.796 -11.089 1.00 83.12 500 ASP A N 1
ATOM 4130 C CA . ASP A 1 500 ? -16.505 -22.405 -9.677 1.00 83.12 500 ASP A CA 1
ATOM 4131 C C . ASP A 1 500 ? -17.798 -22.965 -9.096 1.00 83.12 500 ASP A C 1
ATOM 4133 O O . ASP A 1 500 ? -17.786 -23.496 -7.989 1.00 83.12 500 ASP A O 1
ATOM 4137 N N . GLN A 1 501 ? -18.871 -22.945 -9.886 1.00 89.62 501 GLN A N 1
ATOM 4138 C CA . GLN A 1 501 ? -20.139 -23.573 -9.533 1.00 89.62 501 GLN A CA 1
ATOM 4139 C C . GLN A 1 501 ? -19.961 -25.075 -9.284 1.00 89.62 501 GLN A C 1
ATOM 4141 O O . GLN A 1 501 ? -20.431 -25.588 -8.277 1.00 89.62 501 GLN A O 1
ATOM 4146 N N . GLN A 1 502 ? -19.225 -25.782 -10.148 1.00 89.06 502 GLN A N 1
ATOM 4147 C CA . GLN A 1 502 ? -18.991 -27.229 -10.028 1.00 89.06 502 GLN A CA 1
ATOM 4148 C C . GLN A 1 502 ? -18.211 -27.644 -8.771 1.00 89.06 502 GLN A C 1
ATOM 4150 O O . GLN A 1 502 ? -18.244 -28.813 -8.398 1.00 89.06 502 GLN A O 1
ATOM 4155 N N . ARG A 1 503 ? -17.503 -26.716 -8.118 1.00 86.38 503 ARG A N 1
ATOM 4156 C CA . ARG A 1 503 ? -16.767 -26.991 -6.872 1.00 86.38 503 ARG A CA 1
ATOM 4157 C C . ARG A 1 503 ? -17.606 -26.835 -5.612 1.00 86.38 503 ARG A C 1
ATOM 4159 O O . ARG A 1 503 ? -17.150 -27.249 -4.554 1.00 86.38 503 ARG A O 1
ATOM 4166 N N . MET A 1 504 ? -18.766 -26.202 -5.725 1.00 87.88 504 MET A N 1
ATOM 4167 C CA . MET A 1 504 ? -19.702 -26.019 -4.623 1.00 87.88 504 MET A CA 1
ATOM 4168 C C . MET A 1 504 ? -20.609 -27.250 -4.526 1.00 87.88 504 MET A C 1
ATOM 4170 O O . MET A 1 504 ? -20.895 -27.880 -5.547 1.00 87.88 504 MET A O 1
ATOM 4174 N N . SER A 1 505 ? -21.123 -27.579 -3.343 1.00 88.56 505 SER A N 1
ATOM 4175 C CA . SER A 1 505 ? -22.331 -28.409 -3.223 1.00 88.56 505 SER A CA 1
ATOM 4176 C C . SER A 1 505 ? -23.562 -27.651 -3.749 1.00 88.56 505 SER A C 1
ATOM 4178 O O . SER A 1 505 ? -23.470 -26.491 -4.161 1.00 88.56 505 SER A O 1
ATOM 4180 N N . ASP A 1 506 ? -24.719 -28.302 -3.849 1.00 89.44 506 ASP A N 1
ATOM 4181 C CA . ASP A 1 506 ? -25.947 -27.608 -4.270 1.00 89.44 506 ASP A CA 1
ATOM 4182 C C . ASP A 1 506 ? -26.449 -26.650 -3.182 1.00 89.44 506 ASP A C 1
ATOM 4184 O O . ASP A 1 506 ? -26.940 -25.563 -3.489 1.00 89.44 506 ASP A O 1
ATOM 4188 N N . GLU A 1 507 ? -26.262 -27.012 -1.912 1.00 88.50 507 GLU A N 1
ATOM 4189 C CA . GLU A 1 507 ? -26.506 -26.152 -0.754 1.00 88.50 507 GLU A CA 1
ATOM 4190 C C . GLU A 1 507 ? -25.566 -24.946 -0.761 1.00 88.50 507 GLU A C 1
ATOM 4192 O O . GLU A 1 507 ? -26.042 -23.817 -0.675 1.00 88.50 507 GLU A O 1
ATOM 4197 N N . GLU A 1 508 ? -24.258 -25.161 -0.944 1.00 87.25 508 GLU A N 1
ATOM 4198 C CA . GLU A 1 508 ? -23.267 -24.080 -1.005 1.00 87.25 508 GLU A CA 1
ATOM 4199 C C . GLU A 1 508 ? -23.539 -23.126 -2.172 1.00 87.25 508 GLU A C 1
ATOM 4201 O O . GLU A 1 508 ? -23.401 -21.916 -2.019 1.00 87.25 508 GLU A O 1
ATOM 4206 N N . PHE A 1 509 ? -23.960 -23.645 -3.330 1.00 89.44 509 PHE A N 1
ATOM 4207 C CA . PHE A 1 509 ? -24.320 -22.824 -4.486 1.00 89.44 509 PHE A CA 1
ATOM 4208 C C . PHE A 1 509 ? -25.543 -21.938 -4.203 1.00 89.44 509 PHE A C 1
ATOM 4210 O O . PHE A 1 509 ? -25.519 -20.738 -4.487 1.00 89.44 509 PHE A O 1
ATOM 4217 N N . LYS A 1 510 ? -26.600 -22.502 -3.601 1.00 88.88 510 LYS A N 1
ATOM 4218 C CA . LYS A 1 510 ? -27.801 -21.743 -3.215 1.00 88.88 510 LYS A CA 1
ATOM 4219 C C . LYS A 1 510 ? -27.485 -20.712 -2.137 1.00 88.88 510 LYS A C 1
ATOM 4221 O O . LYS A 1 510 ? -27.848 -19.550 -2.292 1.00 88.88 510 LYS A O 1
ATOM 4226 N N . GLU A 1 511 ? -26.786 -21.114 -1.078 1.00 86.00 511 GLU A N 1
ATOM 4227 C CA . GLU A 1 511 ? -26.370 -20.215 0.001 1.00 86.00 511 GLU A CA 1
ATOM 4228 C C . GLU A 1 511 ? -25.500 -19.082 -0.551 1.00 86.00 511 GLU A C 1
ATOM 4230 O O . GLU A 1 511 ? -25.736 -17.913 -0.248 1.00 86.00 511 GLU A O 1
ATOM 4235 N N . PHE A 1 512 ? -24.566 -19.395 -1.450 1.00 86.19 512 PHE A N 1
ATOM 4236 C CA . PHE A 1 512 ? -23.751 -18.395 -2.121 1.00 86.19 512 PHE A CA 1
ATOM 4237 C C . PHE A 1 512 ? -24.610 -17.368 -2.871 1.00 86.19 512 PHE A C 1
ATOM 4239 O O . PHE A 1 512 ? -24.427 -16.173 -2.647 1.00 86.19 512 PHE A O 1
ATOM 4246 N N . LEU A 1 513 ? -25.571 -17.782 -3.703 1.00 87.81 513 LEU A N 1
ATOM 4247 C CA . LEU A 1 513 ? -26.447 -16.842 -4.416 1.00 87.81 513 LEU A CA 1
ATOM 4248 C C . LEU A 1 513 ? -27.313 -16.001 -3.462 1.00 87.81 513 LEU A C 1
ATOM 4250 O O . LEU A 1 513 ? -27.426 -14.792 -3.663 1.00 87.81 513 LEU A O 1
ATOM 4254 N N . ILE A 1 514 ? -27.823 -16.585 -2.373 1.00 85.12 514 ILE A N 1
ATOM 4255 C CA . ILE A 1 514 ? -28.545 -15.838 -1.326 1.00 85.12 514 ILE A CA 1
ATOM 4256 C C . ILE A 1 514 ? -27.646 -14.746 -0.735 1.00 85.12 514 ILE A C 1
ATOM 4258 O O . ILE A 1 514 ? -28.055 -13.591 -0.629 1.00 85.12 514 ILE A O 1
ATOM 4262 N N . THR A 1 515 ? -26.382 -15.058 -0.418 1.00 79.75 515 THR A N 1
ATOM 4263 C CA . THR A 1 515 ? -25.432 -14.050 0.100 1.00 79.75 515 THR A CA 1
ATOM 4264 C C . THR A 1 515 ? -25.095 -12.947 -0.908 1.00 79.75 515 THR A C 1
ATOM 4266 O O . THR A 1 515 ? -24.542 -11.915 -0.525 1.00 79.75 515 THR A O 1
ATOM 4269 N N . LYS A 1 516 ? -25.401 -13.145 -2.197 1.00 79.50 516 LYS A N 1
ATOM 4270 C CA . LYS A 1 516 ? -25.260 -12.135 -3.256 1.00 79.50 516 LYS A CA 1
ATOM 4271 C C . LYS A 1 516 ? -26.541 -11.343 -3.513 1.00 79.50 516 LYS A C 1
ATOM 4273 O O . LYS A 1 516 ? -26.526 -10.487 -4.388 1.00 79.50 516 LYS A O 1
ATOM 4278 N N . GLY A 1 517 ? -27.593 -11.575 -2.727 1.00 80.06 517 GLY A N 1
ATOM 4279 C CA . GLY A 1 517 ? -28.840 -10.815 -2.777 1.00 80.06 517 GLY A CA 1
ATOM 4280 C C . GLY A 1 517 ? -29.913 -11.405 -3.688 1.00 80.06 517 GLY A C 1
ATOM 4281 O O . GLY A 1 517 ? -30.932 -10.752 -3.879 1.00 80.06 517 GLY A O 1
ATOM 4282 N N . TYR A 1 518 ? -29.720 -12.615 -4.223 1.00 84.00 518 TYR A N 1
ATOM 4283 C CA . TYR A 1 518 ? -30.748 -13.281 -5.023 1.00 84.00 518 TYR A CA 1
ATOM 4284 C C . TYR A 1 518 ? -31.827 -13.886 -4.125 1.00 84.00 518 TYR A C 1
ATOM 4286 O O . TYR A 1 518 ? -31.539 -14.570 -3.137 1.00 84.00 518 TYR A O 1
ATOM 4294 N N . SER A 1 519 ? -33.081 -13.661 -4.499 1.00 85.94 519 SER A N 1
ATOM 4295 C CA . SER A 1 519 ? -34.250 -14.268 -3.873 1.00 85.94 519 SER A CA 1
ATOM 4296 C C . SER A 1 519 ? -34.354 -15.761 -4.194 1.00 85.94 519 SER A C 1
ATOM 4298 O O . SER A 1 519 ? -33.813 -16.265 -5.181 1.00 85.94 519 SER A O 1
ATOM 4300 N N . GLY A 1 520 ? -35.111 -16.497 -3.377 1.00 86.12 520 GLY A N 1
ATOM 4301 C CA . GLY A 1 520 ? -35.359 -17.921 -3.618 1.00 86.12 520 GLY A CA 1
ATOM 4302 C C . GLY A 1 520 ? -36.060 -18.209 -4.953 1.00 86.12 520 GLY A C 1
ATOM 4303 O O . GLY A 1 520 ? -35.914 -19.308 -5.483 1.00 86.12 520 GLY A O 1
ATOM 4304 N N . GLU A 1 521 ? -36.799 -17.245 -5.507 1.00 86.25 521 GLU A N 1
ATOM 4305 C CA . GLU A 1 521 ? -37.439 -17.364 -6.821 1.00 86.25 521 GLU A CA 1
ATOM 4306 C C . GLU A 1 521 ? -36.433 -17.184 -7.958 1.00 86.25 521 GLU A C 1
ATOM 4308 O O . GLU A 1 521 ? -36.375 -18.033 -8.846 1.00 86.25 521 GLU A O 1
ATOM 4313 N N . GLU A 1 522 ? -35.576 -16.161 -7.889 1.00 85.81 522 GLU A N 1
ATOM 4314 C CA . GLU A 1 522 ? -34.498 -15.958 -8.867 1.00 85.81 522 GLU A CA 1
ATOM 4315 C C . GLU A 1 522 ? -33.536 -17.151 -8.894 1.00 85.81 522 GLU A C 1
ATOM 4317 O O . GLU A 1 522 ? -33.133 -17.610 -9.961 1.00 85.81 522 GLU A O 1
ATOM 4322 N N . ILE A 1 523 ? -33.227 -17.722 -7.724 1.00 88.69 523 ILE A N 1
ATOM 4323 C CA . ILE A 1 523 ? -32.332 -18.881 -7.609 1.00 88.69 523 ILE A CA 1
ATOM 4324 C C . ILE A 1 523 ? -32.887 -20.116 -8.326 1.00 88.69 523 ILE A C 1
ATOM 4326 O O . ILE A 1 523 ? -32.111 -20.861 -8.921 1.00 88.69 523 ILE A O 1
ATOM 4330 N N . LYS A 1 524 ? -34.212 -20.331 -8.328 1.00 87.75 524 LYS A N 1
ATOM 4331 C CA . LYS A 1 524 ? -34.837 -21.444 -9.072 1.00 87.75 524 LYS A CA 1
ATOM 4332 C C . LYS A 1 524 ? -34.633 -21.326 -10.585 1.00 87.75 524 LYS A C 1
ATOM 4334 O O . LYS A 1 524 ? -34.703 -22.339 -11.274 1.00 87.75 524 LYS A O 1
ATOM 4339 N N . GLY A 1 525 ? -34.388 -20.115 -11.089 1.00 86.50 525 GLY A N 1
ATOM 4340 C CA . GLY A 1 525 ? -34.090 -19.860 -12.496 1.00 86.50 525 GLY A CA 1
ATOM 4341 C C . GLY A 1 525 ? -32.674 -20.264 -12.916 1.00 86.50 525 GLY A C 1
ATOM 4342 O O . GLY A 1 525 ? -32.430 -20.455 -14.106 1.00 86.50 525 GLY A O 1
ATOM 4343 N N . PHE A 1 526 ? -31.742 -20.438 -11.972 1.00 89.25 526 PHE A N 1
ATOM 4344 C CA . PHE A 1 526 ? -30.368 -20.828 -12.283 1.00 89.25 526 PHE A CA 1
ATOM 4345 C C . PHE A 1 526 ? -30.181 -22.345 -12.273 1.00 89.25 526 PHE A C 1
ATOM 4347 O O . PHE A 1 526 ? -30.563 -23.042 -11.334 1.00 89.25 526 PHE A O 1
ATOM 4354 N N . VAL A 1 527 ? -29.490 -22.854 -13.297 1.00 88.62 527 VAL A N 1
ATOM 4355 C CA . VAL A 1 527 ? -29.039 -24.250 -13.355 1.00 88.62 527 VAL A CA 1
ATOM 4356 C C . VAL A 1 527 ? -27.529 -24.283 -13.153 1.00 88.62 527 VAL A C 1
ATOM 4358 O O . VAL A 1 527 ? -26.762 -23.846 -14.012 1.00 88.62 527 VAL A O 1
ATOM 4361 N N . LYS A 1 528 ? -27.104 -24.814 -12.005 1.00 91.06 528 LYS A N 1
ATOM 4362 C CA . LYS A 1 528 ? -25.693 -24.945 -11.634 1.00 91.06 528 LYS A CA 1
ATOM 4363 C C . LYS A 1 528 ? -24.901 -25.685 -12.716 1.00 91.06 528 LYS A C 1
ATOM 4365 O O . LYS A 1 528 ? -25.277 -26.770 -13.150 1.00 91.06 528 LYS A O 1
ATOM 4370 N N . GLY A 1 529 ? -23.778 -25.104 -13.124 1.00 88.19 529 GLY A N 1
ATOM 4371 C CA . GLY A 1 529 ? -22.842 -25.682 -14.085 1.00 88.19 529 GLY A CA 1
ATOM 4372 C C . GLY A 1 529 ? -23.287 -25.617 -15.551 1.00 88.19 529 GLY A C 1
ATOM 4373 O O . GLY A 1 529 ? -22.570 -26.140 -16.401 1.00 88.19 529 GLY A O 1
ATOM 4374 N N . LYS A 1 530 ? -24.431 -24.989 -15.858 1.00 91.75 530 LYS A N 1
ATOM 4375 C CA . LYS A 1 530 ? -24.934 -24.837 -17.232 1.00 91.75 530 LYS A CA 1
ATOM 4376 C C . LYS A 1 530 ? -24.268 -23.675 -17.968 1.00 91.75 530 LYS A C 1
ATOM 4378 O O . LYS A 1 530 ? -23.846 -23.830 -19.108 1.00 91.75 530 LYS A O 1
ATOM 4383 N N . GLU A 1 531 ? -24.184 -22.523 -17.316 1.00 91.00 531 GLU A N 1
ATOM 4384 C CA . GLU A 1 531 ? -23.601 -21.297 -17.860 1.00 91.00 531 GLU A CA 1
ATOM 4385 C C . GLU A 1 531 ? -22.983 -20.445 -16.748 1.00 91.00 531 GLU A C 1
ATOM 4387 O O . GLU A 1 531 ? -23.222 -20.679 -15.560 1.00 91.00 531 GLU A O 1
ATOM 4392 N N . ASP A 1 532 ? -22.158 -19.469 -17.123 1.00 89.00 532 ASP A N 1
ATOM 4393 C CA . ASP A 1 532 ? -21.628 -18.488 -16.179 1.00 89.00 532 ASP A CA 1
ATOM 4394 C C . ASP A 1 532 ? -22.762 -17.582 -15.672 1.00 89.00 532 ASP A C 1
ATOM 4396 O O . ASP A 1 532 ? -23.556 -17.074 -16.460 1.00 89.00 532 ASP A O 1
ATOM 4400 N N . ILE A 1 533 ? -22.800 -17.322 -14.364 1.00 87.81 533 ILE A N 1
ATOM 4401 C CA . ILE A 1 533 ? -23.808 -16.440 -13.756 1.00 87.81 533 ILE A CA 1
ATOM 4402 C C . ILE A 1 533 ? -23.194 -15.060 -13.526 1.00 87.81 533 ILE A C 1
ATOM 4404 O O . ILE A 1 533 ? -22.140 -14.940 -12.892 1.00 87.81 533 ILE A O 1
ATOM 4408 N N . ILE A 1 534 ? -23.854 -14.016 -14.033 1.00 87.12 534 ILE A N 1
ATOM 4409 C CA . ILE A 1 534 ? -23.470 -12.618 -13.807 1.00 87.12 534 ILE A CA 1
ATOM 4410 C C . ILE A 1 534 ? -24.044 -12.168 -12.465 1.00 87.12 534 ILE A C 1
ATOM 4412 O O . ILE A 1 534 ? -25.253 -12.189 -12.265 1.00 87.12 534 ILE A O 1
ATOM 4416 N N . LEU A 1 535 ? -23.160 -11.750 -11.562 1.00 85.44 535 LEU A N 1
ATOM 4417 C CA . LEU A 1 535 ? -23.468 -11.230 -10.238 1.00 85.44 535 LEU A CA 1
ATOM 4418 C C . LEU A 1 535 ? -23.224 -9.724 -10.205 1.00 85.44 535 LEU A C 1
ATOM 4420 O O . LEU A 1 535 ? -22.134 -9.265 -10.554 1.00 85.44 535 LEU A O 1
ATOM 4424 N N . LEU A 1 536 ? -24.186 -8.961 -9.698 1.00 85.75 536 LEU A N 1
ATOM 4425 C CA . LEU A 1 536 ? -24.013 -7.530 -9.455 1.00 85.75 536 LEU A CA 1
ATOM 4426 C C . LEU A 1 536 ? -23.426 -7.327 -8.060 1.00 85.75 536 LEU A C 1
ATOM 4428 O O . LEU A 1 536 ? -24.104 -7.496 -7.052 1.00 85.75 536 LEU A O 1
ATOM 4432 N N . SER A 1 537 ? -22.129 -7.036 -7.984 1.00 83.44 537 SER A N 1
ATOM 4433 C CA . SER A 1 537 ? -21.425 -7.004 -6.699 1.00 83.44 537 SER A CA 1
ATOM 4434 C C . SER A 1 537 ? -20.361 -5.924 -6.541 1.00 83.44 537 SER A C 1
ATOM 4436 O O . SER A 1 537 ? -19.697 -5.882 -5.502 1.00 83.44 537 SER A O 1
ATOM 4438 N N . GLY A 1 538 ? -20.202 -5.072 -7.555 1.00 85.44 538 GLY A N 1
ATOM 4439 C CA . GLY A 1 538 ? -19.345 -3.894 -7.514 1.00 85.44 538 GLY A CA 1
ATOM 4440 C C . GLY A 1 538 ? -19.808 -2.812 -6.517 1.00 85.44 538 GLY A C 1
ATOM 4441 O O . GLY A 1 538 ? -20.589 -3.087 -5.606 1.00 85.44 538 GLY A O 1
ATOM 4442 N N . PRO A 1 539 ? -19.314 -1.572 -6.659 1.00 93.56 539 PRO A N 1
ATOM 4443 C CA . PRO A 1 539 ? -18.519 -1.085 -7.783 1.00 93.56 539 PRO A CA 1
ATOM 4444 C C . PRO A 1 539 ? -17.084 -1.620 -7.781 1.00 93.56 539 PRO A C 1
ATOM 4446 O O . PRO A 1 539 ? -16.394 -1.640 -6.758 1.00 93.56 539 PRO A O 1
ATOM 4449 N N . HIS A 1 540 ? -16.625 -2.045 -8.953 1.00 94.25 540 HIS A N 1
ATOM 4450 C CA . HIS A 1 540 ? -15.235 -2.393 -9.244 1.00 94.25 540 HIS A CA 1
ATOM 4451 C C . HIS A 1 540 ? -14.542 -1.207 -9.942 1.00 94.25 540 HIS A C 1
ATOM 4453 O O . HIS A 1 540 ? -15.209 -0.349 -10.515 1.00 94.25 540 HIS A O 1
ATOM 4459 N N . LEU A 1 541 ? -13.207 -1.161 -9.927 1.00 94.69 541 LEU A N 1
ATOM 4460 C CA . LEU A 1 541 ? -12.448 -0.286 -10.836 1.00 94.69 541 LEU A CA 1
ATOM 4461 C C . LEU A 1 541 ? -11.874 -1.143 -11.965 1.00 94.69 541 LEU A C 1
ATOM 4463 O O . LEU A 1 541 ? -10.890 -1.860 -11.758 1.00 94.69 541 LEU A O 1
ATOM 4467 N N . GLY A 1 542 ? -12.503 -1.072 -13.138 1.00 92.75 542 GLY A N 1
ATOM 4468 C CA . GLY A 1 542 ? -12.260 -1.931 -14.303 1.00 92.75 542 GLY A CA 1
ATOM 4469 C C . GLY A 1 542 ? -13.295 -3.051 -14.474 1.00 92.75 542 GLY A C 1
ATOM 4470 O O . GLY A 1 542 ? -13.867 -3.550 -13.498 1.00 92.75 542 GLY A O 1
ATOM 4471 N N . GLY A 1 543 ? -13.526 -3.465 -15.721 1.00 87.94 543 GLY A N 1
ATOM 4472 C CA . GLY A 1 543 ? -14.410 -4.573 -16.069 1.00 87.94 543 GLY A CA 1
ATOM 4473 C C . GLY A 1 543 ? -13.787 -5.953 -15.844 1.00 87.94 543 GLY A C 1
ATOM 4474 O O . GLY A 1 543 ? -12.613 -6.120 -15.497 1.00 87.94 543 GLY A O 1
ATOM 4475 N N . PHE A 1 544 ? -14.601 -6.995 -15.996 1.00 82.25 544 PHE A N 1
ATOM 4476 C CA . PHE A 1 544 ? -14.151 -8.375 -15.823 1.00 82.25 544 PHE A CA 1
ATOM 4477 C C . PHE A 1 544 ? -13.056 -8.747 -16.839 1.00 82.25 544 PHE A C 1
ATOM 4479 O O . PHE A 1 544 ? -13.251 -8.605 -18.038 1.00 82.25 544 PHE A O 1
ATOM 4486 N N . ASN A 1 545 ? -11.922 -9.275 -16.357 1.00 80.88 545 ASN A N 1
ATOM 4487 C CA . ASN A 1 545 ? -10.702 -9.535 -17.146 1.00 80.88 545 ASN A CA 1
ATOM 4488 C C . ASN A 1 545 ? -10.083 -8.294 -17.824 1.00 80.88 545 ASN A C 1
ATOM 4490 O O . ASN A 1 545 ? -9.226 -8.443 -18.695 1.00 80.88 545 ASN A O 1
ATOM 4494 N N . GLU A 1 546 ? -10.453 -7.088 -17.401 1.00 87.81 546 GLU A N 1
ATOM 4495 C CA . GLU A 1 546 ? -9.879 -5.846 -17.912 1.00 87.81 546 GLU A CA 1
ATOM 4496 C C . GLU A 1 546 ? -8.803 -5.283 -16.974 1.00 87.81 546 GLU A C 1
ATOM 4498 O O . GLU A 1 546 ? -8.595 -5.732 -15.835 1.00 87.81 546 GLU A O 1
ATOM 4503 N N . LEU A 1 547 ? -8.095 -4.275 -17.484 1.00 92.19 547 LEU A N 1
ATOM 4504 C CA . LEU A 1 547 ? -7.249 -3.421 -16.663 1.00 92.19 547 LEU A CA 1
ATOM 4505 C C . LEU A 1 547 ? -8.115 -2.523 -15.766 1.00 92.19 547 LEU A C 1
ATOM 4507 O O . LEU A 1 547 ? -9.310 -2.341 -15.989 1.00 92.19 547 LEU A O 1
ATOM 4511 N N . ILE A 1 548 ? -7.494 -1.950 -14.740 1.00 95.00 548 ILE A N 1
ATOM 4512 C CA . ILE A 1 548 ? -8.113 -0.929 -13.898 1.00 95.00 548 ILE A CA 1
ATOM 4513 C C . ILE A 1 548 ? -8.552 0.271 -14.751 1.00 95.00 548 ILE A C 1
ATOM 4515 O O . ILE A 1 548 ? -7.781 0.749 -15.584 1.00 95.00 548 ILE A O 1
ATOM 4519 N N . SER A 1 549 ? -9.762 0.783 -14.512 1.00 96.62 549 SER A N 1
ATOM 4520 C CA . SER A 1 549 ? -10.304 1.938 -15.248 1.00 96.62 549 SER A CA 1
ATOM 4521 C C . SER A 1 549 ? -9.651 3.278 -14.873 1.00 96.62 549 SER A C 1
ATOM 4523 O O . SER A 1 549 ? -9.785 4.258 -15.602 1.00 96.62 549 SER A O 1
ATOM 4525 N N . LEU A 1 550 ? -8.878 3.298 -13.779 1.00 97.00 550 LEU A N 1
ATOM 4526 C CA . LEU A 1 550 ? -8.103 4.439 -13.281 1.00 97.00 550 LEU A CA 1
ATOM 4527 C C . LEU A 1 550 ? -6.580 4.159 -13.324 1.00 97.00 550 LEU A C 1
ATOM 4529 O O . LEU A 1 550 ? -5.941 3.980 -12.276 1.00 97.00 550 LEU A O 1
ATOM 4533 N N . PRO A 1 551 ? -5.964 4.040 -14.517 1.00 95.75 551 PRO A N 1
ATOM 4534 C CA . PRO A 1 551 ? -4.533 3.772 -14.656 1.00 95.75 551 PRO A CA 1
ATOM 4535 C C . PRO A 1 551 ? -3.641 4.909 -14.136 1.00 95.75 551 PRO A C 1
ATOM 4537 O O . PRO A 1 551 ? -2.520 4.623 -13.706 1.00 95.75 551 PRO A O 1
ATOM 4540 N N . GLU A 1 552 ? -4.128 6.152 -14.135 1.00 97.25 552 GLU A N 1
ATOM 4541 C CA . GLU A 1 552 ? -3.429 7.350 -13.658 1.00 97.25 552 GLU A CA 1
ATOM 4542 C C . GLU A 1 552 ? -3.055 7.214 -12.180 1.00 97.25 552 GLU A C 1
ATOM 4544 O O . GLU A 1 552 ? -1.940 7.555 -11.786 1.00 97.25 552 GLU A O 1
ATOM 4549 N N . MET A 1 553 ? -3.950 6.640 -11.366 1.00 97.88 553 MET A N 1
ATOM 4550 C CA . MET A 1 553 ? -3.693 6.381 -9.945 1.00 97.88 553 MET A CA 1
ATOM 4551 C C . MET A 1 553 ? -2.523 5.413 -9.779 1.00 97.88 553 MET A C 1
ATOM 4553 O O . MET A 1 553 ? -1.621 5.649 -8.976 1.00 97.88 553 MET A O 1
ATOM 4557 N N . ILE A 1 554 ? -2.502 4.333 -10.565 1.00 96.38 554 ILE A N 1
ATOM 4558 C CA . ILE A 1 554 ? -1.405 3.366 -10.500 1.00 96.38 554 ILE A CA 1
ATOM 4559 C C . ILE A 1 554 ? -0.097 3.990 -10.986 1.00 96.38 554 ILE A C 1
ATOM 4561 O O . ILE A 1 554 ? 0.953 3.707 -10.412 1.00 96.38 554 ILE A O 1
ATOM 4565 N N . ASP A 1 555 ? -0.134 4.844 -12.006 1.00 95.94 555 ASP A N 1
ATOM 4566 C CA . ASP A 1 555 ? 1.062 5.513 -12.518 1.00 95.94 555 ASP A CA 1
ATOM 4567 C C . ASP A 1 555 ? 1.640 6.506 -11.506 1.00 95.94 555 ASP A C 1
ATOM 4569 O O . ASP A 1 555 ? 2.839 6.446 -11.223 1.00 95.94 555 ASP A O 1
ATOM 4573 N N . ALA A 1 556 ? 0.798 7.325 -10.872 1.00 97.44 556 ALA A N 1
ATOM 4574 C CA . ALA A 1 556 ? 1.213 8.221 -9.796 1.00 97.44 556 ALA A CA 1
ATOM 4575 C C . ALA A 1 556 ? 1.829 7.452 -8.616 1.00 97.44 556 ALA A C 1
ATOM 4577 O O . ALA A 1 556 ? 2.921 7.791 -8.161 1.00 97.44 556 ALA A O 1
ATOM 4578 N N . ILE A 1 557 ? 1.201 6.354 -8.175 1.00 97.44 557 ILE A N 1
ATOM 4579 C CA . ILE A 1 557 ? 1.729 5.491 -7.104 1.00 97.44 557 ILE A CA 1
ATOM 4580 C C . ILE A 1 557 ? 3.057 4.843 -7.513 1.00 97.44 557 ILE A C 1
ATOM 4582 O O . ILE A 1 557 ? 3.993 4.796 -6.713 1.00 97.44 557 ILE A O 1
ATOM 4586 N N . THR A 1 558 ? 3.167 4.374 -8.761 1.00 95.69 558 THR A N 1
ATOM 4587 C CA . THR A 1 558 ? 4.393 3.771 -9.311 1.00 95.69 558 THR A CA 1
ATOM 4588 C C . THR A 1 558 ? 5.566 4.739 -9.204 1.00 95.69 558 THR A C 1
ATOM 4590 O O . THR A 1 558 ? 6.660 4.334 -8.801 1.00 95.69 558 THR A O 1
ATOM 4593 N N . ILE A 1 559 ? 5.333 6.002 -9.565 1.00 96.69 559 ILE A N 1
ATOM 4594 C CA . ILE A 1 559 ? 6.339 7.061 -9.547 1.00 96.69 559 ILE A CA 1
ATOM 4595 C C . ILE A 1 559 ? 6.654 7.476 -8.111 1.00 96.69 559 ILE A C 1
ATOM 4597 O O . ILE A 1 559 ? 7.819 7.484 -7.718 1.00 96.69 559 ILE A O 1
ATOM 4601 N N . TRP A 1 560 ? 5.632 7.761 -7.305 1.00 97.75 560 TRP A N 1
ATOM 4602 C CA . TRP A 1 560 ? 5.822 8.271 -5.950 1.00 97.75 560 TRP A CA 1
ATOM 4603 C C . TRP A 1 560 ? 6.508 7.259 -5.034 1.00 97.75 560 TRP A C 1
ATOM 4605 O O . TRP A 1 560 ? 7.453 7.602 -4.326 1.00 97.75 560 TRP A O 1
ATOM 4615 N N . ALA A 1 561 ? 6.129 5.981 -5.117 1.00 96.81 561 ALA A N 1
ATOM 4616 C CA . ALA A 1 561 ? 6.810 4.925 -4.377 1.00 96.81 561 ALA A CA 1
ATOM 4617 C C . ALA A 1 561 ? 8.296 4.816 -4.765 1.00 96.81 561 ALA A C 1
ATOM 4619 O O . ALA A 1 561 ? 9.127 4.502 -3.917 1.00 96.81 561 ALA A O 1
ATOM 4620 N N . ALA A 1 562 ? 8.652 5.094 -6.025 1.00 95.19 562 ALA A N 1
ATOM 4621 C CA . ALA A 1 562 ? 10.040 5.077 -6.478 1.00 95.19 562 ALA A CA 1
ATOM 4622 C C . ALA A 1 562 ? 10.814 6.279 -5.928 1.00 95.19 562 ALA A C 1
ATOM 4624 O O . ALA A 1 562 ? 11.935 6.112 -5.455 1.00 95.19 562 ALA A O 1
ATOM 4625 N N . LEU A 1 563 ? 10.197 7.464 -5.919 1.00 96.25 563 LEU A N 1
ATOM 4626 C CA . LEU A 1 563 ? 10.776 8.660 -5.310 1.00 96.25 563 LEU A CA 1
ATOM 4627 C C . LEU A 1 563 ? 11.012 8.489 -3.810 1.00 96.25 563 LEU A C 1
ATOM 4629 O O . LEU A 1 563 ? 12.066 8.882 -3.329 1.00 96.25 563 LEU A O 1
ATOM 4633 N N . CYS A 1 564 ? 10.098 7.849 -3.075 1.00 96.38 564 CYS A N 1
ATOM 4634 C CA . CYS A 1 564 ? 10.327 7.515 -1.668 1.00 96.38 564 CYS A CA 1
ATOM 4635 C C . CYS A 1 564 ? 11.594 6.661 -1.487 1.00 96.38 564 CYS A C 1
ATOM 4637 O O . CYS A 1 564 ? 12.416 6.943 -0.619 1.00 96.38 564 CYS A O 1
ATOM 4639 N N . ILE A 1 565 ? 11.773 5.634 -2.325 1.00 94.44 565 ILE A N 1
ATOM 4640 C CA . ILE A 1 565 ? 12.950 4.750 -2.306 1.00 94.44 565 ILE A CA 1
ATOM 4641 C C . ILE A 1 565 ? 14.233 5.531 -2.628 1.00 94.44 565 ILE A C 1
ATOM 4643 O O . ILE A 1 565 ? 15.213 5.418 -1.894 1.00 94.44 565 ILE A O 1
ATOM 4647 N N . ILE A 1 566 ? 14.216 6.357 -3.678 1.00 94.38 566 ILE A N 1
ATOM 4648 C CA . ILE A 1 566 ? 15.348 7.210 -4.075 1.00 94.38 566 ILE A CA 1
ATOM 4649 C C . ILE A 1 566 ? 15.698 8.199 -2.958 1.00 94.38 566 ILE A C 1
ATOM 4651 O O . ILE A 1 566 ? 16.858 8.295 -2.561 1.00 94.38 566 ILE A O 1
ATOM 4655 N N . GLY A 1 567 ? 14.699 8.892 -2.411 1.00 94.94 567 GLY A N 1
ATOM 4656 C CA . GLY A 1 567 ? 14.871 9.865 -1.338 1.00 94.94 567 GLY A CA 1
ATOM 4657 C C . GLY A 1 567 ? 15.458 9.233 -0.080 1.00 94.94 567 GLY A C 1
ATOM 4658 O O . GLY A 1 567 ? 16.406 9.769 0.488 1.00 94.94 567 GLY A O 1
ATOM 4659 N N . LYS A 1 568 ? 14.964 8.054 0.324 1.00 93.06 568 LYS A N 1
ATOM 4660 C CA . LYS A 1 568 ? 15.503 7.321 1.479 1.00 93.06 568 LYS A CA 1
ATOM 4661 C C . LYS A 1 568 ? 16.947 6.885 1.255 1.00 93.06 568 LYS A C 1
ATOM 4663 O O . LYS A 1 568 ? 17.750 7.019 2.171 1.00 93.06 568 LYS A O 1
ATOM 4668 N N . TYR A 1 569 ? 17.281 6.400 0.058 1.00 92.19 569 TYR A N 1
ATOM 4669 C CA . TYR A 1 569 ? 18.660 6.057 -0.290 1.00 92.19 569 TYR A CA 1
ATOM 4670 C C . TYR A 1 569 ? 19.574 7.288 -0.194 1.00 92.19 569 TYR A C 1
ATOM 4672 O O . TYR A 1 569 ? 20.582 7.233 0.499 1.00 92.19 569 TYR A O 1
ATOM 4680 N N . LYS A 1 570 ? 19.180 8.422 -0.792 1.00 91.62 570 LYS A N 1
ATOM 4681 C CA . LYS A 1 570 ? 19.950 9.679 -0.760 1.00 91.62 570 LYS A CA 1
ATOM 4682 C C . LYS A 1 570 ? 20.097 10.275 0.640 1.00 91.62 570 LYS A C 1
ATOM 4684 O O . LYS A 1 570 ? 21.075 10.961 0.883 1.00 91.62 570 LYS A O 1
ATOM 4689 N N . ASN A 1 571 ? 19.131 10.055 1.533 1.00 86.94 571 ASN A N 1
ATOM 4690 C CA . ASN A 1 571 ? 19.189 10.557 2.909 1.00 86.94 571 ASN A CA 1
ATOM 4691 C C . ASN A 1 571 ? 19.954 9.633 3.874 1.00 86.94 571 ASN A C 1
ATOM 4693 O O . ASN A 1 571 ? 20.253 10.042 4.990 1.00 86.94 571 ASN A O 1
ATOM 4697 N N . GLY A 1 572 ? 20.186 8.375 3.487 1.00 72.00 572 GLY A N 1
ATOM 4698 C CA . GLY A 1 572 ? 21.013 7.424 4.237 1.00 72.00 572 GLY A CA 1
ATOM 4699 C C . GLY A 1 572 ? 22.476 7.371 3.776 1.00 72.00 572 GLY A C 1
ATOM 4700 O O . GLY A 1 572 ? 23.255 6.620 4.366 1.00 72.00 572 GLY A O 1
ATOM 4701 N N . LEU A 1 573 ? 22.810 8.112 2.713 1.00 51.75 573 LEU A N 1
ATOM 4702 C CA . LEU A 1 573 ? 24.164 8.566 2.382 1.00 51.75 573 LEU A CA 1
ATOM 4703 C C . LEU A 1 573 ? 24.483 9.798 3.231 1.00 51.75 573 LEU A C 1
ATOM 4705 O O . LEU A 1 573 ? 25.655 9.904 3.651 1.00 51.75 573 LEU A O 1
#

Solvent-accessible surface area (backbone atoms only — not comparable to full-atom values): 31391 Å² total; per-residue (Å²): 135,70,82,69,68,71,65,76,70,61,55,73,64,55,53,52,51,51,58,62,38,86,83,51,54,63,73,57,34,41,52,48,53,55,50,48,56,56,35,43,79,76,38,54,67,62,38,45,61,45,45,64,75,38,44,70,55,39,50,44,35,55,79,61,56,90,42,74,67,45,23,48,50,43,50,47,51,32,34,69,70,59,45,72,70,43,43,48,54,42,48,49,44,56,70,38,87,84,45,54,64,71,58,30,27,54,36,35,49,29,44,36,48,20,32,78,71,69,30,64,68,40,19,55,48,39,59,74,41,38,71,62,45,50,47,54,49,53,74,41,54,70,84,47,73,44,41,52,29,39,47,57,26,45,67,65,24,55,87,71,86,56,71,43,66,87,88,78,78,79,80,96,65,69,51,79,42,44,46,67,65,58,53,74,78,53,65,68,73,40,78,76,44,74,60,84,66,22,45,32,26,42,38,55,99,56,35,28,41,38,37,44,38,40,41,59,87,62,62,73,66,45,54,52,39,22,52,51,44,42,54,53,52,52,49,42,44,74,73,63,45,66,78,94,49,84,65,65,73,55,47,74,50,70,59,97,92,34,49,47,31,24,58,40,74,76,92,64,85,78,58,89,88,62,62,55,21,92,70,29,40,26,36,40,32,38,37,51,60,53,68,76,37,41,68,42,36,64,52,79,94,60,46,61,51,77,67,54,39,38,50,37,48,19,51,38,27,18,51,53,19,33,37,44,46,43,14,39,38,72,76,54,51,34,70,57,26,48,37,83,88,51,30,93,77,42,82,46,48,23,51,53,58,70,95,71,43,48,24,36,41,28,51,59,70,33,42,75,71,48,34,40,26,71,33,22,76,48,69,44,51,42,53,43,37,68,83,53,84,64,64,91,58,54,85,71,86,64,51,67,47,52,55,47,31,50,50,54,51,39,54,52,51,36,57,55,32,32,35,48,24,75,47,60,83,69,62,46,59,45,102,85,71,45,56,31,77,42,46,87,54,57,54,67,69,61,53,47,52,36,54,51,36,27,55,47,27,20,35,24,29,36,36,71,48,80,78,86,72,82,74,43,37,62,61,68,62,35,48,53,48,44,42,59,52,74,20,33,32,75,27,32,67,42,75,52,40,32,76,60,47,66,74,39,55,75,64,54,47,51,54,50,42,43,78,63,70,47,49,78,68,62,52,71,74,58,58,87,54,75,55,65,44,80,40,77,63,44,42,25,38,25,49,80,97,32,52,31,69,56,56,56,59,49,47,49,38,57,50,50,27,43,48,38,52,52,46,30,47,65,65,74,105

Sequence (573 aa):
MNNSYQLKKLEGFDLVEVISNPKTPCHIKQKAIRTLRNIIYKDRQLAWKIIEKLLPVLETFIIHPRDNDLQREALWLLGYVRNHLSIGIIENLIASPQTPPLLKEKALRVLGFSISRGSKLAAQAVERLLPILESLIVFTQTLDGLKKMAIKTLVKGLPLKVDSPKVEFPKESYNFVSIDDILSKVRSPHNPRFISRSLVYDLNDNNILVIKILKEKQHPSSLLREGYWIKYLNKLKTEGHFTDVRFDIPQLLEFCGGYVIKLTNIPIRIPKEIKLHPDKYAICFVISKEYFCYPNETQPEKVLSWQEIKEVMARCAYLLGYLTSLGIIHTEVIPLFHNRIQIGRRFDRGLYRWQFKGRLDRWLVSCDWPNFGKTGIRDFEHIISWGEKPPVGYQDRSGLYRFIGNHLLSLFLVTGSYFRNRKREMTGWDHKGNPVDARNLFNNSLFKEIIQAILLSYYKGFVGKEYLEKFPFDLDNLIQRAIEEMGVDRHMEERLRIEDQQRMSDEEFKEFLITKGYSGEEIKGFVKGKEDIILLSGPHLGGFNELISLPEMIDAITIWAALCIIGKYKNGL

Nearest PDB structures (foldseek):
  4d4z-assembly1_A  TM=7.126E-01  e=2.339E-02  Homo sapiens
  8whk-assembly1_A  TM=5.615E-01  e=2.554E-02  Homo sapiens
  8whj-assembly1_A  TM=5.823E-01  e=3.631E-02  Homo sapiens
  5vch-assembly1_A  TM=5.832E-01  e=1.694E-01  Kluyveromyces lactis
  2qk2-assembly1_A  TM=5.188E-01  e=1.905E+00  Drosophila melanogaster

Secondary structure (DSSP, 8-state):
--TTTSGGG--HHHHHHHHH-TTS-HHHHHHHHHHHHHHHHH-HHHHHHHHHHHHHHHHHHHHS-S-HHHHHHHHHHHHHH-SHHHHHHHHHHHH-TTS-HHHHHHHHHHHHHHHHTT-HHHHHHHHHHHHHHHHHHHH-SS--HHHHHHHHHHHHHS------PPP-PPP---EEEEHHHHHTTSSS-EEEEEETTEEEEE-SSSEEEEEEEPBTT--THHHHHHHHHHHHHHHHHHTTTTTTS-----EE--BTTBSEEEEE--SSPPPTT--B-TT-EEEEEEEEGGGG--TT--SGGGPPPHHHHHHHHHHHHHHHHHHHHTTEEES-SS--BS-STTTTT-TTTTB--GGG-BPBTTHHHHTSS-SEETTEE--GGGEEETTSPPPTT-----HHHHHHHHHHHHHHHHHHHHHHGGGTT--SB-TTSPBPB-GGG--HHHHHHHHHHHHHHHHHHHHSS---SPPSS-HHHHHHHHHHHHSB----EEEE-HHHHTTS-HHHHHHHHHHTT--HHHHHT--TTTSPEEEE----BS-TTSBPS-HHHHHHHHHHHHHHHHHHHHH--

Organism: Desulfofervidus auxilii (NCBI:txid1621989)

Foldseek 3Di:
DDPVVVLVPCDLPVLLCLLQPPPRDLVSNLVSLVSLLVCCVVPVVSSVVSVVSCVVSLLCCCVPPPDPSSNLSSLLSLLSNLDPSSLVSLLCLLPDPPRDLVSNLSSLVSLLSSLVVVRLNSLVSLVVCVVVLVCLLQVAQDCDSSNLSSLSSNLSSFDDDAAWDDDDFDPDDAAEDEPVNVVVVAADWDDWDDDAQWTWTDRDPWKIKIKRWAAAPDDLVLVSQLVSVLVVVVVVVVVVPPVPAFAWRWAWDADPNHFKYQYDDDPDDDPPVRGGHPSRITGMTMGTPQQPQALQDLPPVRHDDLVLSLRFLLRLLLVQQQCVSNQKFQQPQFFWFLDQLCLVPDQLSRGDQLVVQHKTFFLLVSLPDGQGHNRYGHSSSRIDGNPDDDDGNPPDPSDCLRRLLVSLVNSLSNLLSSLCSPCVVQAFADPVRAWRFQLVSDDLVSSLSSSVSSLQSNLCSNLVDGDPDDQSHDSSVLSVLCSVQSRTQPAQKDKCALVSLVVADPVRNLVVVVVLVDDPVNSVVDDRSPGIDIGRHHSMQAYDRGGGSRVSSSSSSSSSSSVSVSSNSVSVD

Radius of gyration: 28.35 Å; Cα contacts (8 Å, |Δi|>4): 906; chains: 1; bounding box: 74×56×83 Å